Protein AF-0000000080636619 (afdb_homodimer)

Sequence (520 aa):
MSFLSVAREAALIGREVHLRYLTGGFHISTKSGIRDRVTTADIEAEKAIVTFIREAFPTHNILAEEHSYEPTSSPYTWIIDPLDGTNNFSRGFPFFACSVALKEGDEVIVGAVCDSVRGEIFTAERGEGAFLNEEPIHVSEVSDLATSLLVTGFYQTQTEEVVRNLEVLRRLFRRGILGIRRTGAAALDLCYVACGRVDGFWEPILNPWDFAAGALIVQEAGGMCTTYEAEPLPFETSPILATNGRLHPVLSEVIREALSMSFLSVAREAALIGREVHLRYLTGGFHISTKSGIRDRVTTADIEAEKAIVTFIREAFPTHNILAEEHSYEPTSSPYTWIIDPLDGTNNFSRGFPFFACSVALKEGDEVIVGAVCDSVRGEIFTAERGEGAFLNEEPIHVSEVSDLATSLLVTGFYQTQTEEVVRNLEVLRRLFRRGILGIRRTGAAALDLCYVACGRVDGFWEPILNPWDFAAGALIVQEAGGMCTTYEAEPLPFETSPILATNGRLHPVLSEVIREALS

Radius of gyration: 22.75 Å; Cα contacts (8 Å, |Δi|>4): 1292; chains: 2; bounding box: 55×70×57 Å

InterPro domains:
  IPR000760 Inositol monophosphatase-like [PF00459] (3-257)
  IPR000760 Inositol monophosphatase-like [PR00377] (36-56)
  IPR000760 Inositol monophosphatase-like [PR00377] (58-74)
  IPR000760 Inositol monophosphatase-like [PR00377] (78-94)
  IPR000760 Inositol monophosphatase-like [PR00377] (127-150)
  IPR000760 Inositol monophosphatase-like [PR00377] (175-196)
  IPR000760 Inositol monophosphatase-like [PR00377] (206-230)
  IPR020550 Inositol monophosphatase, conserved site [PS00630] (209-223)
  IPR020583 Inositol monophosphatase, metal-binding site [PS00629] (78-91)
  IPR033942 Inositol monophosphatase [cd01639] (3-244)

Structure (mmCIF, N/CA/C/O backbone):
data_AF-0000000080636619-model_v1
#
loop_
_entity.id
_entity.type
_entity.pdbx_description
1 polymer Inositol-1-monophosphatase
#
loop_
_atom_site.group_PDB
_atom_site.id
_atom_site.type_symbol
_atom_site.label_atom_id
_atom_site.label_alt_id
_atom_site.label_comp_id
_atom_site.label_asym_id
_atom_site.label_entity_id
_atom_site.label_seq_id
_atom_site.pdbx_PDB_ins_code
_atom_site.Cartn_x
_atom_site.Cartn_y
_atom_site.Cartn_z
_atom_site.occupancy
_atom_site.B_iso_or_equiv
_atom_site.auth_seq_id
_atom_site.auth_comp_id
_atom_site.auth_asym_id
_atom_site.auth_atom_id
_atom_site.pdbx_PDB_model_num
ATOM 1 N N . MET A 1 1 ? 6.301 18.312 29.656 1 82.88 1 MET A N 1
ATOM 2 C CA . MET A 1 1 ? 6.52 17.5 28.469 1 82.88 1 MET A CA 1
ATOM 3 C C . MET A 1 1 ? 6.895 18.375 27.266 1 82.88 1 MET A C 1
ATOM 5 O O . MET A 1 1 ? 6.426 19.516 27.156 1 82.88 1 MET A O 1
ATOM 9 N N . SER A 1 2 ? 7.883 17.953 26.516 1 95.81 2 SER A N 1
ATOM 10 C CA . SER A 1 2 ? 8.242 18.719 25.328 1 95.81 2 SER A CA 1
ATOM 11 C C . SER A 1 2 ? 7.137 18.672 24.281 1 95.81 2 SER A C 1
ATOM 13 O O . SER A 1 2 ? 6.281 17.781 24.312 1 95.81 2 SER A O 1
ATOM 15 N N . PHE A 1 3 ? 7.09 19.688 23.422 1 98.38 3 PHE A N 1
ATOM 16 C CA . PHE A 1 3 ? 6.121 19.703 22.344 1 98.38 3 PHE A CA 1
ATOM 17 C C . PHE A 1 3 ? 6.184 18.422 21.531 1 98.38 3 PHE A C 1
ATOM 19 O O . PHE A 1 3 ? 5.148 17.828 21.203 1 98.38 3 PHE A O 1
ATOM 26 N N . LEU A 1 4 ? 7.391 17.938 21.297 1 98.56 4 LEU A N 1
ATOM 27 C CA . LEU A 1 4 ? 7.578 16.734 20.5 1 98.56 4 LEU A CA 1
ATOM 28 C C . LEU A 1 4 ? 7.043 15.508 21.234 1 98.56 4 LEU A C 1
ATOM 30 O O . LEU A 1 4 ? 6.406 14.648 20.625 1 98.56 4 LEU A O 1
ATOM 34 N N . SER A 1 5 ? 7.324 15.438 22.516 1 98.38 5 SER A N 1
ATOM 35 C CA . SER A 1 5 ? 6.836 14.305 23.312 1 98.38 5 SER A CA 1
ATOM 36 C C . SER A 1 5 ? 5.312 14.242 23.297 1 98.38 5 SER A C 1
ATOM 38 O O . SER A 1 5 ? 4.734 13.156 23.234 1 98.38 5 SER A O 1
ATOM 40 N N . VAL A 1 6 ? 4.703 15.398 23.359 1 98.75 6 VAL A N 1
ATOM 41 C CA . VAL A 1 6 ? 3.244 15.445 23.359 1 98.75 6 VAL A CA 1
ATOM 42 C C . VAL A 1 6 ? 2.709 15.047 21.984 1 98.75 6 VAL A C 1
ATOM 44 O O . VAL A 1 6 ? 1.742 14.281 21.891 1 98.75 6 VAL A O 1
ATOM 47 N N . ALA A 1 7 ? 3.307 15.539 20.906 1 98.88 7 ALA A N 1
ATOM 48 C CA . ALA A 1 7 ? 2.893 15.164 19.547 1 98.88 7 ALA A CA 1
ATOM 49 C C . ALA A 1 7 ? 3.012 13.656 19.344 1 98.88 7 ALA A C 1
ATOM 51 O O . ALA A 1 7 ? 2.096 13.023 18.812 1 98.88 7 ALA A O 1
ATOM 52 N N . ARG A 1 8 ? 4.125 13.141 19.75 1 98.75 8 ARG A N 1
ATOM 53 C CA . ARG A 1 8 ? 4.387 11.711 19.625 1 98.75 8 ARG A CA 1
ATOM 54 C C . ARG A 1 8 ? 3.342 10.891 20.375 1 98.75 8 ARG A C 1
ATOM 56 O O . ARG A 1 8 ? 2.766 9.953 19.812 1 98.75 8 ARG A O 1
ATOM 63 N N . GLU A 1 9 ? 3.152 11.227 21.609 1 98.75 9 GLU A N 1
ATOM 64 C CA . GLU A 1 9 ? 2.191 10.492 22.422 1 98.75 9 GLU A CA 1
ATOM 65 C C . GLU A 1 9 ? 0.777 10.633 21.875 1 98.75 9 GLU A C 1
ATOM 67 O O . GLU A 1 9 ? 0.001 9.672 21.891 1 98.75 9 GLU A O 1
ATOM 72 N N . ALA A 1 10 ? 0.434 11.797 21.422 1 98.88 10 ALA A N 1
ATOM 73 C CA . ALA A 1 10 ? -0.879 12.016 20.812 1 98.88 10 ALA A CA 1
ATOM 74 C C . ALA A 1 10 ? -1.099 11.102 19.625 1 98.88 10 ALA A C 1
ATOM 76 O O . ALA A 1 10 ? -2.17 10.508 19.469 1 98.88 10 ALA A O 1
ATOM 77 N N . ALA A 1 11 ? -0.098 10.992 18.734 1 98.88 11 ALA A N 1
ATOM 78 C CA . ALA A 1 11 ? -0.195 10.109 17.578 1 98.88 11 ALA A CA 1
ATOM 79 C C . ALA A 1 11 ? -0.368 8.656 18.016 1 98.88 11 ALA A C 1
ATOM 81 O O . ALA A 1 11 ? -1.14 7.91 17.406 1 98.88 11 ALA A O 1
ATOM 82 N N . LEU A 1 12 ? 0.318 8.289 19.047 1 98.81 12 LEU A N 1
ATOM 83 C CA . LEU A 1 12 ? 0.226 6.93 19.562 1 98.81 12 LEU A CA 1
ATOM 84 C C . LEU A 1 12 ? -1.154 6.668 20.156 1 98.81 12 LEU A C 1
ATOM 86 O O . LEU A 1 12 ? -1.673 5.551 20.062 1 98.81 12 LEU A O 1
ATOM 90 N N . ILE A 1 13 ? -1.734 7.656 20.812 1 98.69 13 ILE A N 1
ATOM 91 C CA . ILE A 1 13 ? -3.09 7.551 21.344 1 98.69 13 ILE A CA 1
ATOM 92 C C . ILE A 1 13 ? -4.066 7.281 20.203 1 98.69 13 ILE A C 1
ATOM 94 O O . ILE A 1 13 ? -4.949 6.43 20.312 1 98.69 13 ILE A O 1
ATOM 98 N N . GLY A 1 14 ? -3.912 8.008 19.062 1 98.44 14 GLY A N 1
ATOM 99 C CA . GLY A 1 14 ? -4.719 7.723 17.875 1 98.44 14 GLY A CA 1
ATOM 100 C C . GLY A 1 14 ? -4.598 6.285 17.406 1 98.44 14 GLY A C 1
ATOM 101 O O . GLY A 1 14 ? -5.605 5.629 17.141 1 98.44 14 GLY A O 1
ATOM 102 N N . ARG A 1 15 ? -3.365 5.809 17.375 1 98.19 15 ARG A N 1
ATOM 103 C CA . ARG A 1 15 ? -3.107 4.426 16.969 1 98.19 15 ARG A CA 1
ATOM 104 C C . ARG A 1 15 ? -3.84 3.449 17.891 1 98.19 15 ARG A C 1
ATOM 106 O O . ARG A 1 15 ? -4.406 2.459 17.422 1 98.19 15 ARG A O 1
ATOM 113 N N . GLU A 1 16 ? -3.805 3.674 19.156 1 97.56 16 GLU A N 1
ATOM 114 C CA . GLU A 1 16 ? -4.457 2.779 20.109 1 97.56 16 GLU A CA 1
ATOM 115 C C . GLU A 1 16 ? -5.953 2.676 19.828 1 97.56 16 GLU A C 1
ATOM 117 O O . GLU A 1 16 ? -6.535 1.591 19.922 1 97.56 16 GLU A O 1
ATOM 122 N N . VAL A 1 17 ? -6.562 3.797 19.531 1 96.81 17 VAL A N 1
ATOM 123 C CA . VAL A 1 17 ? -7.98 3.787 19.203 1 96.81 17 VAL A CA 1
ATOM 124 C C . VAL A 1 17 ? -8.211 2.959 17.938 1 96.81 17 VAL A C 1
ATOM 126 O O . VAL A 1 17 ? -9.133 2.145 17.875 1 96.81 17 VAL A O 1
ATOM 129 N N . HIS A 1 18 ? -7.348 3.168 16.875 1 96.19 18 HIS A N 1
ATOM 130 C CA . HIS A 1 18 ? -7.473 2.4 15.648 1 96.19 18 HIS A CA 1
ATOM 131 C C . HIS A 1 18 ? -7.426 0.901 15.922 1 96.19 18 HIS A C 1
ATOM 133 O O . HIS A 1 18 ? -8.273 0.15 15.438 1 96.19 18 HIS A O 1
ATOM 139 N N . LEU A 1 19 ? -6.441 0.465 16.703 1 94.44 19 LEU A N 1
ATOM 140 C CA . LEU A 1 19 ? -6.203 -0.952 16.953 1 94.44 19 LEU A CA 1
ATOM 141 C C . LEU A 1 19 ? -7.371 -1.571 17.719 1 94.44 19 LEU A C 1
ATOM 143 O O . LEU A 1 19 ? -7.703 -2.74 17.5 1 94.44 19 LEU A O 1
ATOM 147 N N . ARG A 1 20 ? -7.977 -0.832 18.625 1 92.31 20 ARG A N 1
ATOM 148 C CA . ARG A 1 20 ? -9.141 -1.315 19.359 1 92.31 20 ARG A CA 1
ATOM 149 C C . ARG A 1 20 ? -10.289 -1.649 18.406 1 92.31 20 ARG A C 1
ATOM 151 O O . ARG A 1 20 ? -11 -2.633 18.609 1 92.31 20 ARG A O 1
ATOM 158 N N . TYR A 1 21 ? -10.383 -0.86 17.438 1 88.94 21 TYR A N 1
ATOM 159 C CA . TYR A 1 21 ? -11.469 -1.073 16.484 1 88.94 21 TYR A CA 1
ATOM 160 C C . TYR A 1 21 ? -11.141 -2.211 15.523 1 88.94 21 TYR A C 1
ATOM 162 O O . TYR A 1 21 ? -12.047 -2.893 15.031 1 88.94 21 TYR A O 1
ATOM 170 N N . LEU A 1 22 ? -9.898 -2.459 15.188 1 83.69 22 LEU A N 1
ATOM 171 C CA . LEU A 1 22 ? -9.508 -3.539 14.289 1 83.69 22 LEU A CA 1
ATOM 172 C C . LEU A 1 22 ? -9.648 -4.895 14.977 1 83.69 22 LEU A C 1
ATOM 174 O O . LEU A 1 22 ? -10.055 -5.875 14.344 1 83.69 22 LEU A O 1
ATOM 178 N N . THR A 1 23 ? -9.117 -5.086 16.234 1 70.38 23 THR A N 1
ATOM 179 C CA . THR A 1 23 ? -9.18 -6.344 16.969 1 70.38 23 THR A CA 1
ATOM 180 C C . THR A 1 23 ? -10.617 -6.664 17.375 1 70.38 23 THR A C 1
ATOM 182 O O . THR A 1 23 ? -11.008 -7.832 17.438 1 70.38 23 THR A O 1
ATOM 185 N N . GLY A 1 24 ? -11.25 -5.723 18.156 1 56.97 24 GLY A N 1
ATOM 186 C CA . GLY A 1 24 ? -12.602 -5.98 18.625 1 56.97 24 GLY A CA 1
ATOM 187 C C . GLY A 1 24 ? -13.539 -6.43 17.516 1 56.97 24 GLY A C 1
ATOM 188 O O . GLY A 1 24 ? -14.664 -6.875 17.797 1 56.97 24 GLY A O 1
ATOM 189 N N . GLY A 1 25 ? -13.078 -7.141 16.453 1 47.31 25 GLY A N 1
ATOM 190 C CA . GLY A 1 25 ? -13.852 -7.676 15.336 1 47.31 25 GLY A CA 1
ATOM 191 C C . GLY A 1 25 ? -14.57 -6.602 14.539 1 47.31 25 GLY A C 1
ATOM 192 O O . GLY A 1 25 ? -15.234 -5.734 15.117 1 47.31 25 GLY A O 1
ATOM 193 N N . PHE A 1 26 ? -14.047 -6.156 13.43 1 41.91 26 PHE A N 1
ATOM 194 C CA . PHE A 1 26 ? -14.945 -5.465 12.508 1 41.91 26 PHE A CA 1
ATOM 195 C C . PHE A 1 26 ? -16.344 -6.074 12.555 1 41.91 26 PHE A C 1
ATOM 197 O O . PHE A 1 26 ? -16.594 -7.098 11.922 1 41.91 26 PHE A O 1
ATOM 204 N N . HIS A 1 27 ? -16.812 -6.574 13.516 1 34.47 27 HIS A N 1
ATOM 205 C CA . HIS A 1 27 ? -18.203 -6.969 13.336 1 34.47 27 HIS A CA 1
ATOM 206 C C . HIS A 1 27 ? -18.906 -6.051 12.352 1 34.47 27 HIS A C 1
ATOM 208 O O . HIS A 1 27 ? -19.172 -4.887 12.656 1 34.47 27 HIS A O 1
ATOM 214 N N . ILE A 1 28 ? -18.531 -6.223 11.109 1 36 28 ILE A N 1
ATOM 215 C CA . ILE A 1 28 ? -19.359 -5.789 9.984 1 36 28 ILE A CA 1
ATOM 216 C C . ILE A 1 28 ? -20.828 -6.02 10.312 1 36 28 ILE A C 1
ATOM 218 O O . ILE A 1 28 ? -21.312 -7.145 10.234 1 36 28 ILE A O 1
ATOM 222 N N . SER A 1 29 ? -21.375 -5.766 11.203 1 32.31 29 SER A N 1
ATOM 223 C CA . SER A 1 29 ? -22.828 -5.82 11.172 1 32.31 29 SER A CA 1
ATOM 224 C C . SER A 1 29 ? -23.375 -5.184 9.898 1 32.31 29 SER A C 1
ATOM 226 O O . SER A 1 29 ? -22.641 -4.496 9.18 1 32.31 29 SER A O 1
ATOM 228 N N . THR A 1 30 ? -24.75 -4.75 9.812 1 32.28 30 THR A N 1
ATOM 229 C CA . THR A 1 30 ? -25.594 -4.414 8.672 1 32.28 30 THR A CA 1
ATOM 230 C C . THR A 1 30 ? -24.969 -3.301 7.84 1 32.28 30 THR A C 1
ATOM 232 O O . THR A 1 30 ? -24.125 -2.541 8.344 1 32.28 30 THR A O 1
ATOM 235 N N . LYS A 1 31 ? -25.375 -3.135 6.445 1 36.06 31 LYS A N 1
ATOM 236 C CA . LYS A 1 31 ? -25.297 -2.193 5.332 1 36.06 31 LYS A CA 1
ATOM 237 C C . LYS A 1 31 ? -24.891 -0.802 5.816 1 36.06 31 LYS A C 1
ATOM 239 O O . LYS A 1 31 ? -24.125 -0.106 5.152 1 36.06 31 LYS A O 1
ATOM 244 N N . SER A 1 32 ? -25.453 -0.274 6.832 1 42.53 32 SER A N 1
ATOM 245 C CA . SER A 1 32 ? -25.344 1.08 7.371 1 42.53 32 SER A CA 1
ATOM 246 C C . SER A 1 32 ? -24.031 1.292 8.094 1 42.53 32 SER A C 1
ATOM 248 O O . SER A 1 32 ? -23.609 2.432 8.32 1 42.53 32 SER A O 1
ATOM 250 N N . GLY A 1 33 ? -23.016 0.112 8.602 1 46.28 33 GLY A N 1
ATOM 251 C CA . GLY A 1 33 ? -22.172 -0.052 9.781 1 46.28 33 GLY A CA 1
ATOM 252 C C . GLY A 1 33 ? -20.719 0.266 9.516 1 46.28 33 GLY A C 1
ATOM 253 O O . GLY A 1 33 ? -20 0.681 10.43 1 46.28 33 GLY A O 1
ATOM 254 N N . ILE A 1 34 ? -20.062 -0.111 8.625 1 50.38 34 ILE A N 1
ATOM 255 C CA . ILE A 1 34 ? -18.656 0.164 8.422 1 50.38 34 ILE A CA 1
ATOM 256 C C . ILE A 1 34 ? -18.422 1.672 8.375 1 50.38 34 ILE A C 1
ATOM 258 O O . ILE A 1 34 ? -17.5 2.189 9.016 1 50.38 34 ILE A O 1
ATOM 262 N N . ARG A 1 35 ? -19.156 2.34 7.547 1 55.88 35 ARG A N 1
ATOM 263 C CA . ARG A 1 35 ? -19.047 3.793 7.48 1 55.88 35 ARG A CA 1
ATOM 264 C C . ARG A 1 35 ? -19.234 4.418 8.859 1 55.88 35 ARG A C 1
ATOM 266 O O . ARG A 1 35 ? -18.516 5.359 9.219 1 55.88 35 ARG A O 1
ATOM 273 N N . ASP A 1 36 ? -20.172 3.736 9.453 1 59.09 36 ASP A N 1
ATOM 274 C CA . ASP A 1 36 ? -20.438 4.242 10.797 1 59.09 36 ASP A CA 1
ATOM 275 C C . ASP A 1 36 ? -19.25 3.98 11.727 1 59.09 36 ASP A C 1
ATOM 277 O O . ASP A 1 36 ? -18.891 4.836 12.539 1 59.09 36 ASP A O 1
ATOM 281 N N . ARG A 1 37 ? -18.688 2.896 11.531 1 55.53 37 ARG A N 1
ATOM 282 C CA . ARG A 1 37 ? -17.562 2.52 12.367 1 55.53 37 ARG A CA 1
ATOM 283 C C . ARG A 1 37 ? -16.359 3.418 12.086 1 55.53 37 ARG A C 1
ATOM 285 O O . ARG A 1 37 ? -15.648 3.824 13.016 1 55.53 37 ARG A O 1
ATOM 292 N N . VAL A 1 38 ? -16.172 3.65 10.836 1 68.94 38 VAL A N 1
ATOM 293 C CA . VAL A 1 38 ? -15.055 4.512 10.445 1 68.94 38 VAL A CA 1
ATOM 294 C C . VAL A 1 38 ? -15.289 5.926 10.961 1 68.94 38 VAL A C 1
ATOM 296 O O . VAL A 1 38 ? -14.383 6.555 11.508 1 68.94 38 VAL A O 1
ATOM 299 N N . THR A 1 39 ? -16.484 6.148 10.898 1 71.38 39 THR A N 1
ATOM 300 C CA . THR A 1 39 ? -16.828 7.457 11.438 1 71.38 39 THR A CA 1
ATOM 301 C C . THR A 1 39 ? -16.609 7.504 12.945 1 71.38 39 THR A C 1
ATOM 303 O O . THR A 1 39 ? -16.047 8.461 13.469 1 71.38 39 THR A O 1
ATOM 306 N N . THR A 1 40 ? -16.844 6.41 13.57 1 85.69 40 THR A N 1
ATOM 307 C CA . THR A 1 40 ? -16.719 6.379 15.023 1 85.69 40 THR A CA 1
ATOM 308 C C . THR A 1 40 ? -15.242 6.363 15.43 1 85.69 40 THR A C 1
ATOM 310 O O . THR A 1 40 ? -14.844 7.051 16.375 1 85.69 40 THR A O 1
ATOM 313 N N . ALA A 1 41 ? -14.445 5.609 14.711 1 91.94 41 ALA A N 1
ATOM 314 C CA . ALA A 1 41 ? -13.023 5.547 15.031 1 91.94 41 ALA A CA 1
ATOM 315 C C . ALA A 1 41 ? -12.359 6.914 14.859 1 91.94 41 ALA A C 1
ATOM 317 O O . ALA A 1 41 ? -11.555 7.332 15.703 1 91.94 41 ALA A O 1
ATOM 318 N N . ASP A 1 42 ? -12.75 7.609 13.805 1 94.19 42 ASP A N 1
ATOM 319 C CA . ASP A 1 42 ? -12.234 8.953 13.547 1 94.19 42 ASP A CA 1
ATOM 320 C C . ASP A 1 42 ? -12.57 9.898 14.695 1 94.19 42 ASP A C 1
ATOM 322 O O . ASP A 1 42 ? -11.695 10.609 15.188 1 94.19 42 ASP A O 1
ATOM 326 N N . ILE A 1 43 ? -13.734 9.852 15.062 1 95.25 43 ILE A N 1
ATOM 327 C CA . ILE A 1 43 ? -14.25 10.773 16.062 1 95.25 43 ILE A CA 1
ATOM 328 C C . ILE A 1 43 ? -13.648 10.438 17.422 1 95.25 43 ILE A C 1
ATOM 330 O O . ILE A 1 43 ? -13.203 11.336 18.156 1 95.25 43 ILE A O 1
ATOM 334 N N . GLU A 1 44 ? -13.625 9.18 17.797 1 96.31 44 GLU A N 1
ATOM 335 C CA . GLU A 1 44 ? -13.078 8.758 19.078 1 96.31 44 GLU A CA 1
ATOM 336 C C . GLU A 1 44 ? -11.586 9.062 19.172 1 96.31 44 GLU A C 1
ATOM 338 O O . GLU A 1 44 ? -11.086 9.461 20.219 1 96.31 44 GLU A O 1
ATOM 343 N N . ALA A 1 45 ? -10.891 8.797 18.094 1 98 45 ALA A N 1
ATOM 344 C CA . ALA A 1 45 ? -9.469 9.102 18.078 1 98 45 ALA A CA 1
ATOM 345 C C . ALA A 1 45 ? -9.227 10.594 18.281 1 98 45 ALA A C 1
ATOM 347 O O . ALA A 1 45 ? -8.375 10.992 19.078 1 98 45 ALA A O 1
ATOM 348 N N . GLU A 1 46 ? -9.969 11.43 17.578 1 98.25 46 GLU A N 1
ATOM 349 C CA . GLU A 1 46 ? -9.82 12.867 17.719 1 98.25 46 GLU A CA 1
ATOM 350 C C . GLU A 1 46 ? -10.086 13.312 19.156 1 98.25 46 GLU A C 1
ATOM 352 O O . GLU A 1 46 ? -9.32 14.086 19.719 1 98.25 46 GLU A O 1
ATOM 357 N N . LYS A 1 47 ? -11.117 12.797 19.734 1 98 47 LYS A N 1
ATOM 358 C CA . LYS A 1 47 ? -11.484 13.148 21.094 1 98 47 LYS A CA 1
ATOM 359 C C . LYS A 1 47 ? -10.375 12.781 22.078 1 98 47 LYS A C 1
ATOM 361 O O . LYS A 1 47 ? -10.016 13.578 22.953 1 98 47 LYS A O 1
ATOM 366 N N . ALA A 1 48 ? -9.883 11.594 21.953 1 98.56 48 ALA A N 1
ATOM 367 C CA . ALA A 1 48 ? -8.828 11.125 22.844 1 98.56 48 ALA A CA 1
ATOM 368 C C . ALA A 1 48 ? -7.574 11.984 22.703 1 98.56 48 ALA A C 1
ATOM 370 O O . ALA A 1 48 ? -6.957 12.359 23.703 1 98.56 48 ALA A O 1
ATOM 371 N N . ILE A 1 49 ? -7.227 12.297 21.484 1 98.81 49 ILE A N 1
ATOM 372 C CA . ILE A 1 49 ? -6.027 13.078 21.203 1 98.81 49 ILE A CA 1
ATOM 373 C C . ILE A 1 49 ? -6.18 14.492 21.75 1 98.81 49 ILE A C 1
ATOM 375 O O . ILE A 1 49 ? -5.289 14.992 22.438 1 98.81 49 ILE A O 1
ATOM 379 N N . VAL A 1 50 ? -7.316 15.117 21.484 1 98.69 50 VAL A N 1
ATOM 380 C CA . VAL A 1 50 ? -7.57 16.5 21.906 1 98.69 50 VAL A CA 1
ATOM 381 C C . VAL A 1 50 ? -7.582 16.578 23.422 1 98.69 50 VAL A C 1
ATOM 383 O O . VAL A 1 50 ? -7.023 17.5 24 1 98.69 50 VAL A O 1
ATOM 386 N N . THR A 1 51 ? -8.242 15.609 24.078 1 98.62 51 THR A N 1
ATOM 387 C CA . THR A 1 51 ? -8.258 15.562 25.531 1 98.62 51 THR A CA 1
ATOM 388 C C . THR A 1 51 ? -6.836 15.531 26.094 1 98.62 51 THR A C 1
ATOM 390 O O . THR A 1 51 ? -6.504 16.297 27 1 98.62 51 THR A O 1
ATOM 393 N N . PHE A 1 52 ? -6.043 14.703 25.531 1 98.75 52 PHE A N 1
ATOM 394 C CA . PHE A 1 52 ? -4.664 14.547 25.969 1 98.75 52 PHE A CA 1
ATOM 395 C C . PHE A 1 52 ? -3.885 15.844 25.766 1 98.75 52 PHE A C 1
ATOM 397 O O . PHE A 1 52 ? -3.182 16.297 26.688 1 98.75 52 PHE A O 1
ATOM 404 N N . ILE A 1 53 ? -3.99 16.469 24.578 1 98.69 53 ILE A N 1
ATOM 405 C CA . ILE A 1 53 ? -3.254 17.688 24.25 1 98.69 53 ILE A CA 1
ATOM 406 C C . ILE A 1 53 ? -3.691 18.812 25.188 1 98.69 53 ILE A C 1
ATOM 408 O O . ILE A 1 53 ? -2.855 19.578 25.703 1 98.69 53 ILE A O 1
ATOM 412 N N . ARG A 1 54 ? -4.984 18.906 25.484 1 97.5 54 ARG A N 1
ATOM 413 C CA . ARG A 1 54 ? -5.531 19.984 26.312 1 97.5 54 ARG A CA 1
ATOM 414 C C . ARG A 1 54 ? -5.086 19.844 27.766 1 97.5 54 ARG A C 1
ATOM 416 O O . ARG A 1 54 ? -4.961 20.828 28.469 1 97.5 54 ARG A O 1
ATOM 423 N N . GLU A 1 55 ? -4.859 18.656 28.188 1 98 55 GLU A N 1
ATOM 424 C CA . GLU A 1 55 ? -4.312 18.453 29.531 1 98 55 GLU A CA 1
ATOM 425 C C . GLU A 1 55 ? -2.91 19.031 29.641 1 98 55 GLU A C 1
ATOM 427 O O . GLU A 1 55 ? -2.553 19.594 30.688 1 98 55 GLU A O 1
ATOM 432 N N . ALA A 1 56 ? -2.125 18.922 28.609 1 97.81 56 ALA A N 1
ATOM 433 C CA . ALA A 1 56 ? -0.75 19.422 28.609 1 97.81 56 ALA A CA 1
ATOM 434 C C . ALA A 1 56 ? -0.695 20.906 28.266 1 97.81 56 ALA A C 1
ATOM 436 O O . ALA A 1 56 ? 0.115 21.641 28.828 1 97.81 56 ALA A O 1
ATOM 437 N N . PHE A 1 57 ? -1.589 21.312 27.328 1 98.12 57 PHE A N 1
ATOM 438 C CA . PHE A 1 57 ? -1.61 22.688 26.844 1 98.12 57 PHE A CA 1
ATOM 439 C C . PHE A 1 57 ? -3.043 23.203 26.719 1 98.12 57 PHE A C 1
ATOM 441 O O . PHE A 1 57 ? -3.551 23.375 25.609 1 98.12 57 PHE A O 1
ATOM 448 N N . PRO A 1 58 ? -3.637 23.625 27.781 1 97.12 58 PRO A N 1
ATOM 449 C CA . PRO A 1 58 ? -5.062 23.953 27.812 1 97.12 58 PRO A CA 1
ATOM 450 C C . PRO A 1 58 ? -5.398 25.188 26.969 1 97.12 58 PRO A C 1
ATOM 452 O O . PRO A 1 58 ? -6.543 25.344 26.531 1 97.12 58 PRO A O 1
ATOM 455 N N . THR A 1 59 ? -4.41 26 26.672 1 97.25 59 THR A N 1
ATOM 456 C CA . THR A 1 59 ? -4.727 27.266 26.016 1 97.25 59 THR A CA 1
ATOM 457 C C . THR A 1 59 ? -4.438 27.188 24.516 1 97.25 59 THR A C 1
ATOM 459 O O . THR A 1 59 ? -4.762 28.109 23.766 1 97.25 59 THR A O 1
ATOM 462 N N . HIS A 1 60 ? -3.795 26.141 24.047 1 98.19 60 HIS A N 1
ATOM 463 C CA . HIS A 1 60 ? -3.416 26.047 22.641 1 98.19 60 HIS A CA 1
ATOM 464 C C . HIS A 1 60 ? -4.645 25.891 21.75 1 98.19 60 HIS A C 1
ATOM 466 O O . HIS A 1 60 ? -5.66 25.328 22.188 1 98.19 60 HIS A O 1
ATOM 472 N N . ASN A 1 61 ? -4.559 26.375 20.531 1 98.25 61 ASN A N 1
ATOM 473 C CA . ASN A 1 61 ? -5.59 26.141 19.531 1 98.25 61 ASN A CA 1
ATOM 474 C C . ASN A 1 61 ? -5.555 24.703 19.016 1 98.25 61 ASN A C 1
ATOM 476 O O . ASN A 1 61 ? -4.516 24.047 19.078 1 98.25 61 ASN A O 1
ATOM 480 N N . ILE A 1 62 ? -6.746 24.234 18.531 1 98.38 62 ILE A N 1
ATOM 481 C CA . ILE A 1 62 ? -6.879 22.922 17.906 1 98.38 62 ILE A CA 1
ATOM 482 C C . ILE A 1 62 ? -7.496 23.078 16.516 1 98.38 62 ILE A C 1
ATOM 484 O O . ILE A 1 62 ? -8.555 23.688 16.359 1 98.38 62 ILE A O 1
ATOM 488 N N . LEU A 1 63 ? -6.816 22.625 15.516 1 97.81 63 LEU A N 1
ATOM 489 C CA . LEU A 1 63 ? -7.34 22.422 14.164 1 97.81 63 LEU A CA 1
ATOM 490 C C . LEU A 1 63 ? -7.395 20.938 13.812 1 97.81 63 LEU A C 1
ATOM 492 O O . LEU A 1 63 ? -6.359 20.312 13.586 1 97.81 63 LEU A O 1
ATOM 496 N N . ALA A 1 64 ? -8.594 20.406 13.789 1 97 64 ALA A N 1
ATOM 497 C CA . ALA A 1 64 ? -8.742 18.969 13.57 1 97 64 ALA A CA 1
ATOM 498 C C . ALA A 1 64 ? -9.734 18.688 12.445 1 97 64 ALA A C 1
ATOM 500 O O . ALA A 1 64 ? -10.547 19.531 12.094 1 97 64 ALA A O 1
ATOM 501 N N . GLU A 1 65 ? -9.672 17.516 11.883 1 93.06 65 GLU A N 1
ATOM 502 C CA . GLU A 1 65 ? -10.438 17.141 10.703 1 93.06 65 GLU A CA 1
ATOM 503 C C . GLU A 1 65 ? -11.922 17 11.031 1 93.06 65 GLU A C 1
ATOM 505 O O . GLU A 1 65 ? -12.773 17.484 10.281 1 93.06 65 GLU A O 1
ATOM 510 N N . GLU A 1 66 ? -12.227 16.406 12.164 1 92.19 66 GLU A N 1
ATOM 511 C CA . GLU A 1 66 ? -13.586 15.922 12.391 1 92.19 66 GLU A CA 1
ATOM 512 C C . GLU A 1 66 ? -14.453 17 13.039 1 92.19 66 GLU A C 1
ATOM 514 O O . GLU A 1 66 ? -15.664 17.047 12.82 1 92.19 66 GLU A O 1
ATOM 519 N N . HIS A 1 67 ? -13.828 17.812 13.945 1 92.94 67 HIS A N 1
ATOM 520 C CA . HIS A 1 67 ? -14.578 18.859 14.648 1 92.94 67 HIS A CA 1
ATOM 521 C C . HIS A 1 67 ? -13.883 20.203 14.547 1 92.94 67 HIS A C 1
ATOM 523 O O . HIS A 1 67 ? -12.688 20.281 14.25 1 92.94 67 HIS A O 1
ATOM 529 N N . SER A 1 68 ? -14.711 21.234 14.789 1 95.19 68 SER A N 1
ATOM 530 C CA . SER A 1 68 ? -14.18 22.578 14.961 1 95.19 68 SER A CA 1
ATOM 531 C C . SER A 1 68 ? -14.062 22.953 16.438 1 95.19 68 SER A C 1
ATOM 533 O O . SER A 1 68 ? -14.914 22.578 17.234 1 95.19 68 SER A O 1
ATOM 535 N N . TYR A 1 69 ? -13.039 23.656 16.703 1 96.31 69 TYR A N 1
ATOM 536 C CA . TYR A 1 69 ? -12.797 24.094 18.078 1 96.31 69 TYR A CA 1
ATOM 537 C C . TYR A 1 69 ? -12.711 25.625 18.156 1 96.31 69 TYR A C 1
ATOM 539 O O . TYR A 1 69 ? -12.211 26.266 17.234 1 96.31 69 TYR A O 1
ATOM 547 N N . GLU A 1 70 ? -13.141 26.188 19.25 1 95.44 70 GLU A N 1
ATOM 548 C CA . GLU A 1 70 ? -13.102 27.641 19.438 1 95.44 70 GLU A CA 1
ATOM 549 C C . GLU A 1 70 ? -11.672 28.156 19.469 1 95.44 70 GLU A C 1
ATOM 551 O O . GLU A 1 70 ? -10.82 27.609 20.172 1 95.44 70 GLU A O 1
ATOM 556 N N . PRO A 1 71 ? -11.508 29.188 18.703 1 95.25 71 PRO A N 1
ATOM 557 C CA . PRO A 1 71 ? -10.164 29.766 18.703 1 95.25 71 PRO A CA 1
ATOM 558 C C . PRO A 1 71 ? -9.781 30.359 20.047 1 95.25 71 PRO A C 1
ATOM 560 O O . PRO A 1 71 ? -10.648 30.828 20.797 1 95.25 71 PRO A O 1
ATOM 563 N N . THR A 1 72 ? -8.484 30.297 20.312 1 95.88 72 THR A N 1
ATOM 564 C CA . THR A 1 72 ? -7.914 30.953 21.484 1 95.88 72 THR A CA 1
ATOM 565 C C . THR A 1 72 ? -6.934 32.031 21.078 1 95.88 72 THR A C 1
ATOM 567 O O . THR A 1 72 ? -6.734 32.281 19.875 1 95.88 72 THR A O 1
ATOM 570 N N . SER A 1 73 ? -6.309 32.719 22.016 1 95.5 73 SER A N 1
ATOM 571 C CA . SER A 1 73 ? -5.348 33.781 21.719 1 95.5 73 SER A CA 1
ATOM 572 C C . SER A 1 73 ? -3.928 33.25 21.641 1 95.5 73 SER A C 1
ATOM 574 O O . SER A 1 73 ? -2.979 34 21.422 1 95.5 73 SER A O 1
ATOM 576 N N . SER A 1 74 ? -3.799 31.953 21.797 1 97.25 74 SER A N 1
ATOM 577 C CA . SER A 1 74 ? -2.473 31.344 21.781 1 97.25 74 SER A CA 1
ATOM 578 C C . SER A 1 74 ? -1.844 31.422 20.391 1 97.25 74 SER A C 1
ATOM 580 O O . SER A 1 74 ? -2.537 31.266 19.391 1 97.25 74 SER A O 1
ATOM 582 N N . PRO A 1 75 ? -0.547 31.625 20.344 1 97.75 75 PRO A N 1
ATOM 583 C CA . PRO A 1 75 ? 0.137 31.562 19.047 1 97.75 75 PRO A CA 1
ATOM 584 C C . PRO A 1 75 ? 0.367 30.125 18.578 1 97.75 75 PRO A C 1
ATOM 586 O O . PRO A 1 75 ? 0.859 29.906 17.469 1 97.75 75 PRO A O 1
ATOM 589 N N . TYR A 1 76 ? 0.054 29.125 19.422 1 98.38 76 TYR A N 1
ATOM 590 C CA . TYR A 1 76 ? 0.275 27.719 19.125 1 98.38 76 TYR A CA 1
ATOM 591 C C . TYR A 1 76 ? -1.017 27.047 18.672 1 98.38 76 TYR A C 1
ATOM 593 O O . TYR A 1 76 ? -2.078 27.266 19.266 1 98.38 76 TYR A O 1
ATOM 601 N N . THR A 1 77 ? -0.967 26.281 17.578 1 98.5 77 THR A N 1
ATOM 602 C CA . THR A 1 77 ? -2.1 25.516 17.078 1 98.5 77 THR A CA 1
ATOM 603 C C . THR A 1 77 ? -1.699 24.078 16.812 1 98.5 77 THR A C 1
ATOM 605 O O . THR A 1 77 ? -0.793 23.812 16.016 1 98.5 77 THR A O 1
ATOM 608 N N . TRP A 1 78 ? -2.344 23.125 17.469 1 98.81 78 TRP A N 1
ATOM 609 C CA . TRP A 1 78 ? -2.197 21.703 17.156 1 98.81 78 TRP A CA 1
ATOM 610 C C . TRP A 1 78 ? -3.053 21.312 15.961 1 98.81 78 TRP A C 1
ATOM 612 O O . TRP A 1 78 ? -4.234 21.656 15.898 1 98.81 78 TRP A O 1
ATOM 622 N N . ILE A 1 79 ? -2.449 20.672 15 1 98.69 79 ILE A N 1
ATOM 623 C CA . ILE A 1 79 ? -3.102 20.234 13.773 1 98.69 79 ILE A CA 1
ATOM 624 C C . ILE A 1 79 ? -3.213 18.719 13.75 1 98.69 79 ILE A C 1
ATOM 626 O O . ILE A 1 79 ? -2.199 18.016 13.805 1 98.69 79 ILE A O 1
ATOM 630 N N . ILE A 1 80 ? -4.484 18.188 13.594 1 98.81 80 ILE A N 1
ATOM 631 C CA . ILE A 1 80 ? -4.691 16.781 13.906 1 98.81 80 ILE A CA 1
ATOM 632 C C . ILE A 1 80 ? -5.488 16.125 12.781 1 98.81 80 ILE A C 1
ATOM 634 O O . ILE A 1 80 ? -6.578 16.578 12.43 1 98.81 80 ILE A O 1
ATOM 638 N N . ASP A 1 81 ? -4.93 15.125 12.141 1 98.56 81 ASP A N 1
ATOM 639 C CA . ASP A 1 81 ? -5.664 14.102 11.406 1 98.56 81 ASP A CA 1
ATOM 640 C C . ASP A 1 81 ? -5.758 12.812 12.211 1 98.56 81 ASP A C 1
ATOM 642 O O . ASP A 1 81 ? -4.801 12.039 12.266 1 98.56 81 ASP A O 1
ATOM 646 N N . PRO A 1 82 ? -6.863 12.57 12.828 1 98.44 82 PRO A N 1
ATOM 647 C CA . PRO A 1 82 ? -6.957 11.414 13.711 1 98.44 82 PRO A CA 1
ATOM 648 C C . PRO A 1 82 ? -6.848 10.086 12.961 1 98.44 82 PRO A C 1
ATOM 650 O O . PRO A 1 82 ? -6.438 9.078 13.539 1 98.44 82 PRO A O 1
ATOM 653 N N . LEU A 1 83 ? -7.227 10.094 11.711 1 97.31 83 LEU A N 1
ATOM 654 C CA . LEU A 1 83 ? -7.188 8.875 10.906 1 97.31 83 LEU A CA 1
ATOM 655 C C . LEU A 1 83 ? -6.941 9.203 9.438 1 97.31 83 LEU A C 1
ATOM 657 O O . LEU A 1 83 ? -7.891 9.414 8.68 1 97.31 83 LEU A O 1
ATOM 661 N N . ASP A 1 84 ? -5.691 9.195 9.047 1 95.5 84 ASP A N 1
ATOM 662 C CA . ASP A 1 84 ? -5.285 9.297 7.645 1 95.5 84 ASP A CA 1
ATOM 663 C C . ASP A 1 84 ? -5.457 7.961 6.926 1 95.5 84 ASP A C 1
ATOM 665 O O . ASP A 1 84 ? -4.734 7 7.215 1 95.5 84 ASP A O 1
ATOM 669 N N . GLY A 1 85 ? -6.316 7.922 5.953 1 94.81 85 GLY A N 1
ATOM 670 C CA . GLY A 1 85 ? -6.605 6.664 5.281 1 94.81 85 GLY A CA 1
ATOM 671 C C . GLY A 1 85 ? -7.875 6 5.785 1 94.81 85 GLY A C 1
ATOM 672 O O . GLY A 1 85 ? -7.883 4.805 6.078 1 94.81 85 GLY A O 1
ATOM 673 N N . THR A 1 86 ? -8.922 6.777 5.883 1 92.38 86 THR A N 1
ATOM 674 C CA . THR A 1 86 ? -10.203 6.328 6.422 1 92.38 86 THR A CA 1
ATOM 675 C C . THR A 1 86 ? -10.766 5.176 5.594 1 92.38 86 THR A C 1
ATOM 677 O O . THR A 1 86 ? -11.25 4.184 6.145 1 92.38 86 THR A O 1
ATOM 680 N N . ASN A 1 87 ? -10.695 5.262 4.258 1 90.62 87 ASN A N 1
ATOM 681 C CA . ASN A 1 87 ? -11.195 4.188 3.406 1 90.62 87 ASN A CA 1
ATOM 682 C C . ASN A 1 87 ? -10.398 2.9 3.598 1 90.62 87 ASN A C 1
ATOM 684 O O . ASN A 1 87 ? -10.969 1.807 3.604 1 90.62 87 ASN A O 1
ATOM 688 N N . ASN A 1 88 ? -9.102 3.029 3.686 1 95.19 88 ASN A N 1
ATOM 689 C CA . ASN A 1 88 ? -8.266 1.872 3.982 1 95.19 88 ASN A CA 1
ATOM 690 C C . ASN A 1 88 ? -8.688 1.195 5.285 1 95.19 88 ASN A C 1
ATOM 692 O O . ASN A 1 88 ? -8.883 -0.021 5.32 1 95.19 88 ASN A O 1
ATOM 696 N N . PHE A 1 89 ? -8.883 2.023 6.281 1 94.62 89 PHE A N 1
ATOM 697 C CA . PHE A 1 89 ? -9.258 1.54 7.609 1 94.62 89 PHE A CA 1
ATOM 698 C C . PHE A 1 89 ? -10.586 0.799 7.562 1 94.62 89 PHE A C 1
ATOM 700 O O . PHE A 1 89 ? -10.727 -0.278 8.148 1 94.62 89 PHE A O 1
ATOM 707 N N . SER A 1 90 ? -11.484 1.34 6.871 1 90.44 90 SER A N 1
ATOM 708 C CA . SER A 1 90 ? -12.836 0.78 6.805 1 90.44 90 SER A CA 1
ATOM 709 C C . SER A 1 90 ? -12.828 -0.586 6.129 1 90.44 90 SER A C 1
ATOM 711 O O . SER A 1 90 ? -13.742 -1.39 6.34 1 90.44 90 SER A O 1
ATOM 713 N N . ARG A 1 91 ? -11.75 -0.894 5.375 1 91.94 91 ARG A N 1
ATOM 714 C CA . ARG A 1 91 ? -11.703 -2.129 4.598 1 91.94 91 ARG A CA 1
ATOM 715 C C . ARG A 1 91 ? -10.672 -3.096 5.168 1 91.94 91 ARG A C 1
ATOM 717 O O . ARG A 1 91 ? -10.508 -4.207 4.656 1 91.94 91 ARG A O 1
ATOM 724 N N . GLY A 1 92 ? -10 -2.629 6.152 1 92.69 92 G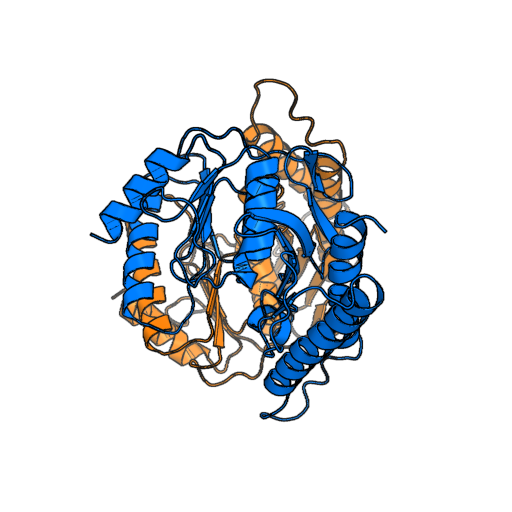LY A N 1
ATOM 725 C CA . GLY A 1 92 ? -8.922 -3.441 6.684 1 92.69 92 GLY A CA 1
ATOM 726 C C . GLY A 1 92 ? -7.68 -3.428 5.812 1 92.69 92 GLY A C 1
ATOM 727 O O . GLY A 1 92 ? -6.828 -4.312 5.922 1 92.69 92 GLY A O 1
ATOM 728 N N . PHE A 1 93 ? -7.625 -2.533 4.816 1 95.06 93 PHE A N 1
ATOM 729 C CA . PHE A 1 93 ? -6.395 -2.299 4.066 1 95.06 93 PHE A CA 1
ATOM 730 C C . PHE A 1 93 ? -5.324 -1.687 4.965 1 95.06 93 PHE A C 1
ATOM 732 O O . PHE A 1 93 ? -5.539 -0.632 5.566 1 95.06 93 PHE A O 1
ATOM 739 N N . PRO A 1 94 ? -4.215 -2.326 5.152 1 96.12 94 PRO A N 1
ATOM 740 C CA . PRO A 1 94 ? -3.303 -2.023 6.262 1 96.12 94 PRO A CA 1
ATOM 741 C C . PRO A 1 94 ? -2.365 -0.859 5.953 1 96.12 94 PRO A C 1
ATOM 743 O O . PRO A 1 94 ? -1.145 -0.998 6.07 1 96.12 94 PRO A O 1
ATOM 746 N N . PHE A 1 95 ? -2.912 0.287 5.633 1 97.12 95 PHE A N 1
ATOM 747 C CA . PHE A 1 95 ? -2.17 1.503 5.32 1 97.12 95 PHE A CA 1
ATOM 748 C C . PHE A 1 95 ? -2.926 2.736 5.801 1 97.12 95 PHE A C 1
ATOM 750 O O . PHE A 1 95 ? -3.613 3.393 5.016 1 97.12 95 PHE A O 1
ATOM 757 N N . PHE A 1 96 ? -2.795 3.041 7.066 1 97.06 96 PHE A N 1
ATOM 758 C CA . PHE A 1 96 ? -3.424 4.211 7.668 1 97.06 96 PHE A CA 1
ATOM 759 C C . PHE A 1 96 ? -2.631 4.691 8.875 1 97.06 96 PHE A C 1
ATOM 761 O O . PHE A 1 96 ? -1.773 3.969 9.391 1 97.06 96 PHE A O 1
ATOM 768 N N . ALA A 1 97 ? -2.93 5.938 9.25 1 98.44 97 ALA A N 1
ATOM 769 C CA . ALA A 1 97 ? -2.059 6.566 10.242 1 98.44 97 ALA A CA 1
ATOM 770 C C . ALA A 1 97 ? -2.805 7.645 11.023 1 98.44 97 ALA A C 1
ATOM 772 O O . ALA A 1 97 ? -3.922 8.016 10.664 1 98.44 97 ALA A O 1
ATOM 773 N N . CYS A 1 98 ? -2.182 8.023 12.109 1 98.75 98 CYS A N 1
ATOM 774 C CA . CYS A 1 98 ? -2.531 9.234 12.844 1 98.75 98 CYS A CA 1
ATOM 775 C C . CYS A 1 98 ? -1.455 10.297 12.68 1 98.75 98 CYS A C 1
ATOM 777 O O . CYS A 1 98 ? -0.262 10 12.766 1 98.75 98 CYS A O 1
ATOM 779 N N . SER A 1 99 ? -1.882 11.523 12.398 1 98.94 99 SER A N 1
ATOM 780 C CA . SER A 1 99 ? -0.955 12.625 12.141 1 98.94 99 SER A CA 1
ATOM 781 C C . SER A 1 99 ? -1.213 13.789 13.086 1 98.94 99 SER A C 1
ATOM 783 O O . SER A 1 99 ? -2.35 14.25 13.219 1 98.94 99 SER A O 1
ATOM 785 N N . VAL A 1 100 ? -0.154 14.289 13.766 1 98.94 100 VAL A N 1
ATOM 786 C CA . VAL A 1 100 ? -0.253 15.398 14.711 1 98.94 100 VAL A CA 1
ATOM 787 C C . VAL A 1 100 ? 0.899 16.375 14.484 1 98.94 100 VAL A C 1
ATOM 789 O O . VAL A 1 100 ? 2.064 15.969 14.445 1 98.94 100 VAL A O 1
ATOM 792 N N . ALA A 1 101 ? 0.563 17.609 14.352 1 98.94 101 ALA A N 1
ATOM 793 C CA . ALA A 1 101 ? 1.564 18.656 14.211 1 98.94 101 ALA A CA 1
ATOM 794 C C . ALA A 1 101 ? 1.271 19.828 15.141 1 98.94 101 ALA A C 1
ATOM 796 O O . ALA A 1 101 ? 0.163 19.953 15.672 1 98.94 101 ALA A O 1
ATOM 797 N N . LEU A 1 102 ? 2.277 20.609 15.414 1 98.88 102 LEU A N 1
ATOM 798 C CA . LEU A 1 102 ? 2.15 21.875 16.125 1 98.88 102 LEU A CA 1
ATOM 799 C C . LEU A 1 102 ? 2.752 23.016 15.305 1 98.88 102 LEU A C 1
ATOM 801 O O . LEU A 1 102 ? 3.879 22.906 14.812 1 98.88 102 LEU A O 1
ATOM 805 N N . LYS A 1 103 ? 1.971 24 15.133 1 98 103 LYS A N 1
ATOM 806 C CA . LYS A 1 103 ? 2.51 25.188 14.477 1 98 103 LYS A CA 1
ATOM 807 C C . LYS A 1 103 ? 2.562 26.375 15.445 1 98 103 LYS A C 1
ATOM 809 O O . LYS A 1 103 ? 1.726 26.484 16.344 1 98 103 LYS A O 1
ATOM 814 N N . GLU A 1 104 ? 3.516 27.188 15.352 1 97.94 104 GLU A N 1
ATOM 815 C CA . GLU A 1 104 ? 3.656 28.5 15.969 1 97.94 104 GLU A CA 1
ATOM 816 C C . GLU A 1 104 ? 3.588 29.609 14.914 1 97.94 104 GLU A C 1
ATOM 818 O O . GLU A 1 104 ? 4.488 29.734 14.086 1 97.94 104 GLU A O 1
ATOM 823 N N . GLY A 1 105 ? 2.494 30.406 15 1 93.88 105 GLY A N 1
ATOM 824 C CA . GLY A 1 105 ? 2.271 31.297 13.867 1 93.88 105 GLY A CA 1
ATOM 825 C C . GLY A 1 105 ? 2.037 30.562 12.562 1 93.88 105 GLY A C 1
ATOM 826 O O . GLY A 1 105 ? 1.12 29.734 12.469 1 93.88 105 GLY A O 1
ATOM 827 N N . ASP A 1 106 ? 2.914 30.734 11.648 1 91 106 ASP A N 1
ATOM 828 C CA . ASP A 1 106 ? 2.721 30.094 10.352 1 91 106 ASP A CA 1
ATOM 829 C C . ASP A 1 106 ? 3.773 29.016 10.109 1 91 106 ASP A C 1
ATOM 831 O O . ASP A 1 106 ? 3.938 28.547 8.984 1 91 106 ASP A O 1
ATOM 835 N N . GLU A 1 107 ? 4.383 28.703 11.219 1 96.44 107 GLU A N 1
ATOM 836 C CA . GLU A 1 107 ? 5.461 27.719 11.07 1 96.44 107 GLU A CA 1
ATOM 837 C C . GLU A 1 107 ? 5.16 26.438 11.836 1 96.44 107 GLU A C 1
ATOM 839 O O . GLU A 1 107 ? 4.891 26.484 13.039 1 96.44 107 GLU A O 1
ATOM 844 N N . VAL A 1 108 ? 5.238 25.375 11.164 1 98.5 108 VAL A N 1
ATOM 845 C CA . VAL A 1 108 ? 5.133 24.094 11.852 1 98.5 108 VAL A CA 1
ATOM 846 C C . VAL A 1 108 ? 6.445 23.781 12.57 1 98.5 108 VAL A C 1
ATOM 848 O O . VAL A 1 108 ? 7.516 23.812 11.961 1 98.5 108 VAL A O 1
ATOM 851 N N . ILE A 1 109 ? 6.359 23.438 13.844 1 98.75 109 ILE A N 1
ATOM 852 C CA . ILE A 1 109 ? 7.594 23.344 14.609 1 98.75 109 ILE A CA 1
ATOM 853 C C . ILE A 1 109 ? 7.789 21.906 15.094 1 98.75 109 ILE A C 1
ATOM 855 O O . ILE A 1 109 ? 8.906 21.5 15.414 1 98.75 109 ILE A O 1
ATOM 859 N N . VAL A 1 110 ? 6.699 21.141 15.141 1 98.75 110 VAL A N 1
ATOM 860 C CA . VAL A 1 110 ? 6.785 19.719 15.5 1 98.75 110 VAL A CA 1
ATOM 861 C C . VAL A 1 110 ? 5.789 18.922 14.672 1 98.75 110 VAL A C 1
ATOM 863 O O . VAL A 1 110 ? 4.758 19.438 14.25 1 98.75 110 VAL A O 1
ATOM 866 N N . GLY A 1 111 ? 6.176 17.656 14.414 1 98.88 111 GLY A N 1
ATOM 867 C CA . GLY A 1 111 ? 5.285 16.734 13.734 1 98.88 111 GLY A CA 1
ATOM 868 C C . GLY A 1 111 ? 5.516 15.289 14.141 1 98.88 111 GLY A C 1
ATOM 869 O O . GLY A 1 111 ? 6.652 14.883 14.391 1 98.88 111 GLY A O 1
ATOM 870 N N . ALA A 1 112 ? 4.43 14.547 14.219 1 98.94 112 ALA A N 1
ATOM 871 C CA . ALA A 1 112 ? 4.453 13.109 14.461 1 98.94 112 ALA A CA 1
ATOM 872 C C . ALA A 1 112 ? 3.395 12.391 13.625 1 98.94 112 ALA A C 1
ATOM 874 O O . ALA A 1 112 ? 2.262 12.867 13.508 1 98.94 112 ALA A O 1
ATOM 875 N N . VAL A 1 113 ? 3.785 11.352 13 1 98.94 113 VAL A N 1
ATOM 876 C CA . VAL A 1 113 ? 2.887 10.469 12.258 1 98.94 113 VAL A CA 1
ATOM 877 C C . VAL A 1 113 ? 3.107 9.023 12.688 1 98.94 113 VAL A C 1
ATOM 879 O O . VAL A 1 113 ? 4.242 8.539 12.703 1 98.94 113 VAL A O 1
ATOM 882 N N . CYS A 1 114 ? 2.027 8.375 13.016 1 98.94 114 CYS A N 1
ATOM 883 C CA . CYS A 1 114 ? 2.137 6.984 13.445 1 98.94 114 CYS A CA 1
ATOM 884 C C . CYS A 1 114 ? 1.416 6.055 12.477 1 98.94 114 CYS A C 1
ATOM 886 O O . CYS A 1 114 ? 0.201 6.156 12.297 1 98.94 114 CYS A O 1
ATOM 888 N N . ASP A 1 115 ? 2.201 5.227 11.797 1 98.56 115 ASP A N 1
ATOM 889 C CA . ASP A 1 115 ? 1.622 4.109 11.055 1 98.56 115 ASP A CA 1
ATOM 890 C C . ASP A 1 115 ? 0.943 3.121 12 1 98.56 115 ASP A C 1
ATOM 892 O O . ASP A 1 115 ? 1.616 2.357 12.695 1 98.56 115 ASP A O 1
ATOM 896 N N . SER A 1 116 ? -0.344 3.059 12 1 97.44 116 SER A N 1
ATOM 897 C CA . SER A 1 116 ? -1.094 2.338 13.023 1 97.44 116 SER A CA 1
ATOM 898 C C . SER A 1 116 ? -0.887 0.832 12.898 1 97.44 116 SER A C 1
ATOM 900 O O . SER A 1 116 ? -0.904 0.115 13.906 1 97.44 116 SER A O 1
ATOM 902 N N . VAL A 1 117 ? -0.675 0.347 11.742 1 95.62 117 VAL A N 1
ATOM 903 C CA . VAL A 1 117 ? -0.569 -1.091 11.523 1 95.62 117 VAL A CA 1
ATOM 904 C C . VAL A 1 117 ? 0.839 -1.565 11.875 1 95.62 117 VAL A C 1
ATOM 906 O O . VAL A 1 117 ? 1.008 -2.551 12.594 1 95.62 117 VAL A O 1
ATOM 909 N N . ARG A 1 118 ? 1.844 -0.856 11.445 1 95.25 118 ARG A N 1
ATOM 910 C CA . ARG A 1 118 ? 3.223 -1.315 11.586 1 95.25 118 ARG A CA 1
ATOM 911 C C . ARG A 1 118 ? 3.824 -0.838 12.906 1 95.25 118 ARG A C 1
ATOM 913 O O . ARG A 1 118 ? 4.875 -1.328 13.328 1 95.25 118 ARG A O 1
ATOM 920 N N . GLY A 1 119 ? 3.213 0.152 13.492 1 96.69 119 GLY A N 1
ATOM 921 C CA . GLY A 1 119 ? 3.738 0.695 14.734 1 96.69 119 GLY A CA 1
ATOM 922 C C . GLY A 1 119 ? 4.957 1.576 14.531 1 96.69 119 GLY A C 1
ATOM 923 O O . GLY A 1 119 ? 5.723 1.811 15.469 1 96.69 119 GLY A O 1
ATOM 924 N N . GLU A 1 120 ? 5.168 2.008 13.352 1 98.06 120 GLU A N 1
ATOM 925 C CA . GLU A 1 120 ? 6.242 2.951 13.055 1 98.06 120 GLU A CA 1
ATOM 926 C C . GLU A 1 120 ? 5.836 4.379 13.406 1 98.06 120 GLU A C 1
ATOM 928 O O . GLU A 1 120 ? 4.727 4.809 13.094 1 98.06 120 GLU A O 1
ATOM 933 N N . ILE A 1 121 ? 6.68 5.062 14.086 1 98.88 121 ILE A N 1
ATOM 934 C CA . ILE A 1 121 ? 6.398 6.445 14.445 1 98.88 121 ILE A CA 1
ATOM 935 C C . ILE A 1 121 ? 7.453 7.363 13.828 1 98.88 121 ILE A C 1
ATOM 937 O O . ILE A 1 121 ? 8.648 7.211 14.086 1 98.88 121 ILE A O 1
ATOM 941 N N . PHE A 1 122 ? 7.016 8.289 13.039 1 98.94 122 PHE A N 1
ATOM 942 C CA . PHE A 1 122 ? 7.848 9.305 12.406 1 98.94 122 PHE A CA 1
ATOM 943 C C . PHE A 1 122 ? 7.73 10.633 13.148 1 98.94 122 PHE A C 1
ATOM 945 O O . PHE A 1 122 ? 6.625 11.07 13.469 1 98.94 122 PHE A O 1
ATOM 952 N N . THR A 1 123 ? 8.844 11.258 13.414 1 98.94 123 THR A N 1
ATOM 953 C CA . THR A 1 123 ? 8.797 12.508 14.164 1 98.94 123 THR A CA 1
ATOM 954 C C . THR A 1 123 ? 9.82 13.508 13.617 1 98.94 123 THR A C 1
ATOM 956 O O . THR A 1 123 ? 10.805 13.109 12.992 1 98.94 123 THR A O 1
ATOM 959 N N . ALA A 1 124 ? 9.531 14.758 13.844 1 98.94 124 ALA A N 1
ATOM 960 C CA . ALA A 1 124 ? 10.492 15.82 13.562 1 98.94 124 ALA A CA 1
ATOM 961 C C . ALA A 1 124 ? 10.211 17.047 14.422 1 98.94 124 ALA A C 1
ATOM 963 O O . ALA A 1 124 ? 9.055 17.344 14.75 1 98.94 124 ALA A O 1
ATOM 964 N N . GLU A 1 125 ? 11.195 17.672 14.812 1 98.81 125 GLU A N 1
ATOM 965 C CA . GLU A 1 125 ? 11.219 19.016 15.359 1 98.81 125 GLU A CA 1
ATOM 966 C C . GLU A 1 125 ? 12.039 19.953 14.484 1 98.81 125 GLU A C 1
ATOM 968 O O . GLU A 1 125 ? 13.102 19.578 13.984 1 98.81 125 GLU A O 1
ATOM 973 N N . ARG A 1 126 ? 11.516 21.172 14.289 1 98.56 126 ARG A N 1
ATOM 974 C CA . ARG A 1 126 ? 12.18 22.109 13.398 1 98.56 126 ARG A CA 1
ATOM 975 C C . ARG A 1 126 ? 13.641 22.297 13.789 1 98.56 126 ARG A C 1
ATOM 977 O O . ARG A 1 126 ? 13.938 22.641 14.938 1 98.56 126 ARG A O 1
ATOM 984 N N . GLY A 1 127 ? 14.508 22 12.898 1 98.5 127 GLY A N 1
ATOM 985 C CA . GLY A 1 127 ? 15.938 22.203 13.086 1 98.5 127 GLY A CA 1
ATOM 986 C C . GLY A 1 127 ? 16.625 21.047 13.766 1 98.5 127 GLY A C 1
ATOM 987 O O . GLY A 1 127 ? 17.828 21.078 14.016 1 98.5 127 GLY A O 1
ATOM 988 N N . GLU A 1 128 ? 15.914 19.922 14.016 1 98.62 128 GLU A N 1
ATOM 989 C CA . GLU A 1 128 ? 16.484 18.844 14.828 1 98.62 128 GLU A CA 1
ATOM 990 C C . GLU A 1 128 ? 16.562 17.547 14.039 1 98.62 128 GLU A C 1
ATOM 992 O O . GLU A 1 128 ? 16.969 16.516 14.578 1 98.62 128 GLU A O 1
ATOM 997 N N . GLY A 1 129 ? 16.172 17.5 12.789 1 98.81 129 GLY A N 1
ATOM 998 C CA . GLY A 1 129 ? 16.203 16.297 11.992 1 98.81 129 GLY A CA 1
ATOM 999 C C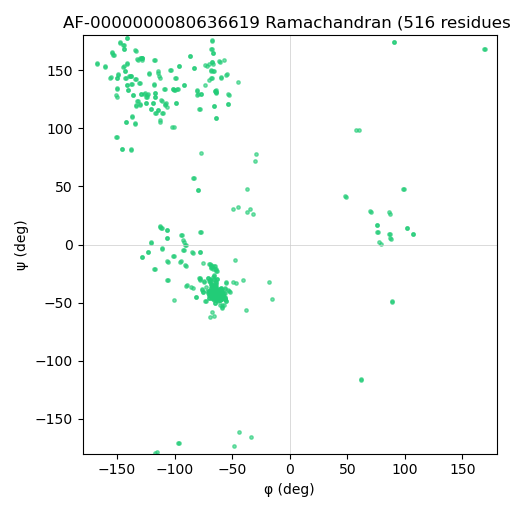 . GLY A 1 129 ? 14.906 15.5 12.062 1 98.81 129 GLY A C 1
ATOM 1000 O O . GLY A 1 129 ? 13.977 15.891 12.773 1 98.81 129 GLY A O 1
ATOM 1001 N N . ALA A 1 130 ? 14.781 14.516 11.352 1 98.94 130 ALA A N 1
ATOM 1002 C CA . ALA A 1 130 ? 13.641 13.602 11.312 1 98.94 130 ALA A CA 1
ATOM 1003 C C . ALA A 1 130 ? 14.031 12.211 11.805 1 98.94 130 ALA A C 1
ATOM 1005 O O . ALA A 1 130 ? 15.164 11.766 11.594 1 98.94 130 ALA A O 1
ATOM 1006 N N . PHE A 1 131 ? 13.086 11.531 12.422 1 98.88 131 PHE A N 1
ATOM 1007 C CA . PHE A 1 131 ? 13.383 10.25 13.047 1 98.88 131 PHE A CA 1
ATOM 1008 C C . PHE A 1 131 ? 12.273 9.25 12.781 1 98.88 131 PHE A C 1
ATOM 1010 O O . PHE A 1 131 ? 11.102 9.617 12.672 1 98.88 131 PHE A O 1
ATOM 1017 N N . LEU A 1 132 ? 12.625 8.008 12.617 1 98.75 132 LEU A N 1
ATOM 1018 C CA . LEU A 1 132 ? 11.75 6.836 12.641 1 98.75 132 LEU A CA 1
ATOM 1019 C C . LEU A 1 132 ? 12.086 5.934 13.82 1 98.75 132 LEU A C 1
ATOM 1021 O O . LEU A 1 132 ? 13.18 5.367 13.883 1 98.75 132 LEU A O 1
ATOM 1025 N N . ASN A 1 133 ? 11.141 5.832 14.68 1 97.94 133 ASN A N 1
ATOM 1026 C CA . ASN A 1 133 ? 11.383 5.074 15.898 1 97.94 133 ASN A CA 1
ATOM 1027 C C . ASN A 1 133 ? 12.695 5.48 16.562 1 97.94 133 ASN A C 1
ATOM 1029 O O . ASN A 1 133 ? 13.516 4.629 16.891 1 97.94 133 ASN A O 1
ATOM 1033 N N . GLU A 1 134 ? 12.945 6.762 16.562 1 96.5 134 GLU A N 1
ATOM 1034 C CA . GLU A 1 134 ? 14.047 7.406 17.266 1 96.5 134 GLU A CA 1
ATOM 1035 C C . GLU A 1 134 ? 15.359 7.25 16.5 1 96.5 134 GLU A C 1
ATOM 1037 O O . GLU A 1 134 ? 16.406 7.695 16.969 1 96.5 134 GLU A O 1
ATOM 1042 N N . GLU A 1 135 ? 15.344 6.629 15.391 1 97.94 135 GLU A N 1
ATOM 1043 C CA . GLU A 1 135 ? 16.516 6.559 14.508 1 97.94 135 GLU A CA 1
ATOM 1044 C C . GLU A 1 135 ? 16.438 7.621 13.414 1 97.94 135 GLU A C 1
ATOM 1046 O O . GLU A 1 135 ? 15.391 7.809 12.789 1 97.94 135 GLU A O 1
ATOM 1051 N N . PRO A 1 136 ? 17.5 8.352 13.156 1 98.69 136 PRO A N 1
ATOM 1052 C CA . PRO A 1 136 ? 17.469 9.391 12.117 1 98.69 136 PRO A CA 1
ATOM 1053 C C . PRO A 1 136 ? 17.141 8.828 10.742 1 98.69 136 PRO A C 1
ATOM 1055 O O . PRO A 1 136 ? 17.578 7.727 10.398 1 98.69 136 PRO A O 1
ATOM 1058 N N . ILE A 1 137 ? 16.438 9.562 10.016 1 98.69 137 ILE A N 1
ATOM 1059 C CA . ILE A 1 137 ? 16.094 9.156 8.656 1 98.69 137 ILE A CA 1
ATOM 1060 C C . ILE A 1 137 ? 16.438 10.289 7.684 1 98.69 137 ILE A C 1
ATOM 1062 O O . ILE A 1 137 ? 16.594 11.445 8.094 1 98.69 137 ILE A O 1
ATOM 1066 N N . HIS A 1 138 ? 16.562 9.938 6.406 1 98.81 138 HIS A N 1
ATOM 1067 C CA . HIS A 1 138 ? 16.844 10.867 5.316 1 98.81 138 HIS A CA 1
ATOM 1068 C C . HIS A 1 138 ? 16.125 10.453 4.043 1 98.81 138 HIS A C 1
ATOM 1070 O O . HIS A 1 138 ? 15.828 9.273 3.84 1 98.81 138 HIS A O 1
ATOM 1076 N N . VAL A 1 139 ? 15.867 11.398 3.266 1 98.81 139 VAL A N 1
ATOM 1077 C CA . VAL A 1 139 ? 15.281 11.133 1.955 1 98.81 139 VAL A CA 1
ATOM 1078 C C . VAL A 1 139 ? 16.281 10.375 1.087 1 98.81 139 VAL A C 1
ATOM 1080 O O . VAL A 1 139 ? 17.469 10.312 1.409 1 98.81 139 VAL A O 1
ATOM 1083 N N . SER A 1 140 ? 15.805 9.789 -0.013 1 98.06 140 SER A N 1
ATOM 1084 C CA . SER A 1 140 ? 16.656 9.031 -0.922 1 98.06 140 SER A CA 1
ATOM 1085 C C . SER A 1 140 ? 17.641 9.945 -1.646 1 98.06 140 SER A C 1
ATOM 1087 O O . SER A 1 140 ? 17.484 11.164 -1.637 1 98.06 140 SER A O 1
ATOM 1089 N N . GLU A 1 141 ? 18.609 9.352 -2.305 1 97.31 141 GLU A N 1
ATOM 1090 C CA . GLU A 1 141 ? 19.609 10.094 -3.059 1 97.31 141 GLU A CA 1
ATOM 1091 C C . GLU A 1 141 ? 19.375 9.977 -4.562 1 97.31 141 GLU A C 1
ATOM 1093 O O . GLU A 1 141 ? 20.234 10.32 -5.363 1 97.31 141 GLU A O 1
ATOM 1098 N N . VAL A 1 142 ? 18.234 9.484 -4.922 1 96.25 142 VAL A N 1
ATOM 1099 C CA . VAL A 1 142 ? 17.922 9.273 -6.332 1 96.25 142 VAL A CA 1
ATOM 1100 C C . VAL A 1 142 ? 17.875 10.625 -7.055 1 96.25 142 VAL A C 1
ATOM 1102 O O . VAL A 1 142 ? 17.188 11.547 -6.609 1 96.25 142 VAL A O 1
ATOM 1105 N N . SER A 1 143 ? 18.531 10.734 -8.141 1 96.62 143 SER A N 1
ATOM 1106 C CA . SER A 1 143 ? 18.594 12.008 -8.844 1 96.62 143 SER A CA 1
ATOM 1107 C C . SER A 1 143 ? 18.094 11.867 -10.281 1 96.62 143 SER A C 1
ATOM 1109 O O . SER A 1 143 ? 17.953 12.859 -10.992 1 96.62 143 SER A O 1
ATOM 1111 N N . ASP A 1 144 ? 17.828 10.633 -10.688 1 95.25 144 ASP A N 1
ATOM 1112 C CA . ASP A 1 144 ? 17.312 10.336 -12.016 1 95.25 144 ASP A CA 1
ATOM 1113 C C . ASP A 1 144 ? 15.844 9.898 -11.945 1 95.25 144 ASP A C 1
ATOM 1115 O O . ASP A 1 144 ? 15.523 8.891 -11.32 1 95.25 144 ASP A O 1
ATOM 1119 N N . LEU A 1 145 ? 15.047 10.656 -12.625 1 93.88 145 LEU A N 1
ATOM 1120 C CA . LEU A 1 145 ? 13.617 10.367 -12.641 1 93.88 145 LEU A CA 1
ATOM 1121 C C . LEU A 1 145 ? 13.352 8.945 -13.109 1 93.88 145 LEU A C 1
ATOM 1123 O O . LEU A 1 145 ? 12.43 8.281 -12.617 1 93.88 145 LEU A O 1
ATOM 1127 N N . ALA A 1 146 ? 14.156 8.422 -13.977 1 90.81 146 ALA A N 1
ATOM 1128 C CA . ALA A 1 146 ? 13.969 7.105 -14.586 1 90.81 146 ALA A CA 1
ATOM 1129 C C . ALA A 1 146 ? 14.156 5.992 -13.562 1 90.81 146 ALA A C 1
ATOM 1131 O O . ALA A 1 146 ? 13.727 4.855 -13.781 1 90.81 146 ALA A O 1
ATOM 1132 N N . THR A 1 147 ? 14.766 6.246 -12.461 1 90.81 147 THR A N 1
ATOM 1133 C CA . THR A 1 147 ? 15 5.238 -11.43 1 90.81 147 THR A CA 1
ATOM 1134 C C . THR A 1 147 ? 14.18 5.543 -10.18 1 90.81 147 THR A C 1
ATOM 1136 O O . THR A 1 147 ? 14.406 4.957 -9.117 1 90.81 147 THR A O 1
ATOM 1139 N N . SER A 1 148 ? 13.203 6.457 -10.32 1 95.31 148 SER A N 1
ATOM 1140 C CA . SER A 1 148 ? 12.453 6.918 -9.156 1 95.31 148 SER A CA 1
ATOM 1141 C C . SER A 1 148 ? 11.195 6.086 -8.945 1 95.31 148 SER A C 1
ATOM 1143 O O . SER A 1 148 ? 10.562 5.645 -9.914 1 95.31 148 SER A O 1
ATOM 1145 N N . LEU A 1 149 ? 10.953 5.773 -7.754 1 95.94 149 LEU A N 1
ATOM 1146 C CA . LEU A 1 149 ? 9.664 5.262 -7.293 1 95.94 149 LEU A CA 1
ATOM 1147 C C . LEU A 1 149 ? 8.836 6.371 -6.656 1 95.94 149 LEU A C 1
ATOM 1149 O O . LEU A 1 149 ? 9.281 7.016 -5.703 1 95.94 149 LEU A O 1
ATOM 1153 N N . LEU A 1 150 ? 7.648 6.602 -7.199 1 97.56 150 LEU A N 1
ATOM 1154 C CA . LEU A 1 150 ? 6.844 7.738 -6.77 1 97.56 150 LEU A CA 1
ATOM 1155 C C . LEU A 1 150 ? 5.527 7.273 -6.156 1 97.56 150 LEU A C 1
ATOM 1157 O O . LEU A 1 150 ? 5.145 6.109 -6.305 1 97.56 150 LEU A O 1
ATOM 1161 N N . VAL A 1 151 ? 4.91 8.102 -5.371 1 98.19 151 VAL A N 1
ATOM 1162 C CA . VAL A 1 151 ? 3.615 7.805 -4.77 1 98.19 151 VAL A CA 1
ATOM 1163 C C . VAL A 1 151 ? 2.691 9.008 -4.91 1 98.19 151 VAL A C 1
ATOM 1165 O O . VAL A 1 151 ? 3.15 10.156 -4.918 1 98.19 151 VAL A O 1
ATOM 1168 N N . THR A 1 152 ? 1.423 8.734 -5.152 1 96.69 152 THR A N 1
ATOM 1169 C CA . THR A 1 152 ? 0.452 9.812 -5.32 1 96.69 152 THR A CA 1
ATOM 1170 C C . THR A 1 152 ? -0.894 9.422 -4.715 1 96.69 152 THR A C 1
ATOM 1172 O O . THR A 1 152 ? -1.062 8.305 -4.223 1 96.69 152 THR A O 1
ATOM 1175 N N . GLY A 1 153 ? -1.749 10.398 -4.598 1 91.69 153 GLY A N 1
ATOM 1176 C CA . GLY A 1 153 ? -3.135 10.234 -4.188 1 91.69 153 GLY A CA 1
ATOM 1177 C C . GLY A 1 153 ? -4.066 11.258 -4.805 1 91.69 153 GLY A C 1
ATOM 1178 O O . GLY A 1 153 ? -3.633 12.344 -5.199 1 91.69 153 GLY A O 1
ATOM 1179 N N . PHE A 1 154 ? -5.27 10.852 -5.055 1 79.06 154 PHE A N 1
ATOM 1180 C CA . PHE A 1 154 ? -6.285 11.812 -5.465 1 79.06 154 PHE A CA 1
ATOM 1181 C C . PHE A 1 154 ? -7.672 11.352 -5.043 1 79.06 154 PHE A C 1
ATOM 1183 O O . PHE A 1 154 ? -7.945 10.148 -5 1 79.06 154 PHE A O 1
ATOM 1190 N N . TYR A 1 155 ? -8.305 12.328 -4.379 1 63.84 155 TYR A N 1
ATOM 1191 C CA . TYR A 1 155 ? -9.656 12.078 -3.893 1 63.84 155 TYR A CA 1
ATOM 1192 C C . TYR A 1 155 ? -10.656 12.086 -5.039 1 63.84 155 TYR A C 1
ATOM 1194 O O . TYR A 1 155 ? -10.461 12.781 -6.039 1 63.84 155 TYR A O 1
ATOM 1202 N N . GLN A 1 156 ? -11.625 11.055 -4.977 1 57.84 156 GLN A N 1
ATOM 1203 C CA . GLN A 1 156 ? -12.695 10.695 -5.906 1 57.84 156 GLN A CA 1
ATOM 1204 C C . GLN A 1 156 ? -13.492 11.922 -6.324 1 57.84 156 GLN A C 1
ATOM 1206 O O . GLN A 1 156 ? -14.422 11.82 -7.133 1 57.84 156 GLN A O 1
ATOM 1211 N N . THR A 1 157 ? -13.336 13.102 -5.617 1 54.56 157 THR A N 1
ATOM 1212 C CA . THR A 1 157 ? -14.531 13.914 -5.816 1 54.56 157 THR A CA 1
ATOM 1213 C C . THR A 1 157 ? -14.648 14.352 -7.27 1 54.56 157 THR A C 1
ATOM 1215 O O . THR A 1 157 ? -15.734 14.289 -7.859 1 54.56 157 THR A O 1
ATOM 1218 N N . GLN A 1 158 ? -13.648 15.125 -7.785 1 60.59 158 GLN A N 1
ATOM 1219 C CA . GLN A 1 158 ? -13.953 15.836 -9.016 1 60.59 158 GLN A CA 1
ATOM 1220 C C . GLN A 1 158 ? -13.219 15.219 -10.211 1 60.59 158 GLN A C 1
ATOM 1222 O O . GLN A 1 158 ? -12 15.047 -10.172 1 60.59 158 GLN A O 1
ATOM 1227 N N . THR A 1 159 ? -13.992 14.805 -11.172 1 67.75 159 THR A N 1
ATOM 1228 C CA . THR A 1 159 ? -13.625 14.148 -12.422 1 67.75 159 THR A CA 1
ATOM 1229 C C . THR A 1 159 ? -12.469 14.875 -13.094 1 67.75 159 THR A C 1
ATOM 1231 O O . THR A 1 159 ? -11.539 14.234 -13.594 1 67.75 159 THR A O 1
ATOM 1234 N N . GLU A 1 160 ? -12.445 16.203 -12.906 1 77.06 160 GLU A N 1
ATOM 1235 C CA . GLU A 1 160 ? -11.43 16.938 -13.648 1 77.06 160 GLU A CA 1
ATOM 1236 C C . GLU A 1 160 ? -10.055 16.766 -13.016 1 77.06 160 GLU A C 1
ATOM 1238 O O . GLU A 1 160 ? -9.047 16.625 -13.719 1 77.06 160 GLU A O 1
ATOM 1243 N N . GLU A 1 161 ? -10.016 16.766 -11.727 1 77.5 161 GLU A N 1
ATOM 1244 C CA . GLU A 1 161 ? -8.75 16.609 -11.016 1 77.5 161 GLU A CA 1
ATOM 1245 C C . GLU A 1 161 ? -8.172 15.219 -11.234 1 77.5 161 GLU A C 1
ATOM 1247 O O . GLU A 1 161 ? -6.957 15.062 -11.375 1 77.5 161 GLU A O 1
ATOM 1252 N N . VAL A 1 162 ? -9.039 14.344 -11.281 1 78.81 162 VAL A N 1
ATOM 1253 C CA . VAL A 1 162 ? -8.633 12.961 -11.523 1 78.81 162 VAL A CA 1
ATOM 1254 C C . VAL A 1 162 ? -7.992 12.859 -12.914 1 78.81 162 VAL A C 1
ATOM 1256 O O . VAL A 1 162 ? -6.902 12.297 -13.055 1 78.81 162 VAL A O 1
ATOM 1259 N N . VAL A 1 163 ? -8.664 13.461 -13.875 1 80.38 163 VAL A N 1
ATOM 1260 C CA . VAL A 1 163 ? -8.188 13.414 -15.258 1 80.38 163 VAL A CA 1
ATOM 1261 C C . VAL A 1 163 ? -6.809 14.055 -15.352 1 80.38 163 VAL A C 1
ATOM 1263 O O . VAL A 1 163 ? -5.906 13.516 -15.984 1 80.38 163 VAL A O 1
ATOM 1266 N N . ARG A 1 164 ? -6.68 15.141 -14.703 1 85.25 164 ARG A N 1
ATOM 1267 C CA . ARG A 1 164 ? -5.41 15.852 -14.734 1 85.25 164 ARG A CA 1
ATOM 1268 C C . ARG A 1 164 ? -4.305 15.031 -14.078 1 85.25 164 ARG A C 1
ATOM 1270 O O . ARG A 1 164 ? -3.178 14.984 -14.578 1 85.25 164 ARG A O 1
ATOM 1277 N N . ASN A 1 165 ? -4.637 14.461 -13.031 1 89.38 165 ASN A N 1
ATOM 1278 C CA . ASN A 1 165 ? -3.635 13.664 -12.328 1 89.38 165 ASN A CA 1
ATOM 1279 C C . ASN A 1 165 ? -3.234 12.43 -13.141 1 89.38 165 ASN A C 1
ATOM 1281 O O . ASN A 1 165 ? -2.082 12 -13.086 1 89.38 165 ASN A O 1
ATOM 1285 N N . LEU A 1 166 ? -4.207 11.875 -13.859 1 89.5 166 LEU A N 1
ATOM 1286 C CA . LEU A 1 166 ? -3.895 10.734 -14.711 1 89.5 166 LEU A CA 1
ATOM 1287 C C . LEU A 1 166 ? -2.934 11.133 -15.82 1 89.5 166 LEU A C 1
ATOM 1289 O O . LEU A 1 166 ? -2.09 10.328 -16.234 1 89.5 166 LEU A O 1
ATOM 1293 N N . GLU A 1 167 ? -3.059 12.344 -16.234 1 91.12 167 GLU A N 1
ATOM 1294 C CA . GLU A 1 167 ? -2.107 12.859 -17.219 1 91.12 167 GLU A CA 1
ATOM 1295 C C . GLU A 1 167 ? -0.704 12.961 -16.641 1 91.12 167 GLU A C 1
ATOM 1297 O O . GLU A 1 167 ? 0.285 12.711 -17.328 1 91.12 167 GLU A O 1
ATOM 1302 N N . VAL A 1 168 ? -0.596 13.359 -15.398 1 93.38 168 VAL A N 1
ATOM 1303 C CA . VAL A 1 168 ? 0.696 13.391 -14.719 1 93.38 168 VAL A CA 1
ATOM 1304 C C . VAL A 1 168 ? 1.307 11.992 -14.719 1 93.38 168 VAL A C 1
ATOM 1306 O O . VAL A 1 168 ? 2.479 11.82 -15.062 1 93.38 168 VAL A O 1
ATOM 1309 N N . LEU A 1 169 ? 0.505 11 -14.43 1 92.56 169 LEU A N 1
ATOM 1310 C CA . LEU A 1 169 ? 0.976 9.617 -14.414 1 92.56 169 LEU A CA 1
ATOM 1311 C C . LEU A 1 169 ? 1.499 9.211 -15.789 1 92.56 169 LEU A C 1
ATOM 1313 O O . LEU A 1 169 ? 2.58 8.625 -15.898 1 92.56 169 LEU A O 1
ATOM 1317 N N . ARG A 1 170 ? 0.725 9.547 -16.766 1 90.62 170 ARG A N 1
ATOM 1318 C CA . ARG A 1 170 ? 1.093 9.188 -18.125 1 90.62 170 ARG A CA 1
ATOM 1319 C C . ARG A 1 170 ? 2.455 9.773 -18.5 1 90.62 170 ARG A C 1
ATOM 1321 O O . ARG A 1 170 ? 3.303 9.07 -19.062 1 90.62 170 ARG A O 1
ATOM 1328 N N . ARG A 1 171 ? 2.672 10.945 -18.141 1 91.81 171 ARG A N 1
ATOM 1329 C CA . ARG A 1 171 ? 3.916 11.625 -18.484 1 91.81 171 ARG A CA 1
ATOM 1330 C C . ARG A 1 171 ? 5.094 11.039 -17.719 1 91.81 171 ARG A C 1
ATOM 1332 O O . ARG A 1 171 ? 6.195 10.914 -18.25 1 91.81 171 ARG A O 1
ATOM 1339 N N . LEU A 1 172 ? 4.848 10.75 -16.516 1 92.69 172 LEU A N 1
ATOM 1340 C CA . LEU A 1 172 ? 5.91 10.188 -15.695 1 92.69 172 LEU A CA 1
ATOM 1341 C C . LEU A 1 172 ? 6.309 8.797 -16.188 1 92.69 172 LEU A C 1
ATOM 1343 O O . LEU A 1 172 ? 7.496 8.484 -16.281 1 92.69 172 LEU A O 1
ATOM 1347 N N . PHE A 1 173 ? 5.324 8 -16.547 1 89.69 173 PHE A N 1
ATOM 1348 C CA . PHE A 1 173 ? 5.637 6.684 -17.078 1 89.69 173 PHE A CA 1
ATOM 1349 C C . PHE A 1 173 ? 6.383 6.797 -18.406 1 89.69 173 PHE A C 1
ATOM 1351 O O . PHE A 1 173 ? 7.281 6 -18.688 1 89.69 173 PHE A O 1
ATOM 1358 N N . ARG A 1 174 ? 6.02 7.766 -19.188 1 88 174 ARG A N 1
ATOM 1359 C CA . ARG A 1 174 ? 6.703 7.996 -20.453 1 88 174 ARG A CA 1
ATOM 1360 C C . ARG A 1 174 ? 8.164 8.367 -20.234 1 88 174 ARG A C 1
ATOM 1362 O O . ARG A 1 174 ? 9.016 8.125 -21.094 1 88 174 ARG A O 1
ATOM 1369 N N . ARG A 1 175 ? 8.445 8.859 -19.062 1 88.81 175 ARG A N 1
ATOM 1370 C CA . ARG A 1 175 ? 9.805 9.258 -18.734 1 88.81 175 ARG A CA 1
ATOM 1371 C C . ARG A 1 175 ? 10.578 8.109 -18.109 1 88.81 175 ARG A C 1
ATOM 1373 O O . ARG A 1 175 ? 11.734 8.273 -17.703 1 88.81 175 ARG A O 1
ATOM 1380 N N . GLY A 1 176 ? 9.945 6.98 -17.953 1 86.31 176 GLY A N 1
ATOM 1381 C CA . GLY A 1 176 ? 10.648 5.758 -17.594 1 86.31 176 GLY A CA 1
ATOM 1382 C C . GLY A 1 176 ? 10.812 5.586 -16.094 1 86.31 176 GLY A C 1
ATOM 1383 O O . GLY A 1 176 ? 11.758 4.938 -15.641 1 86.31 176 GLY A O 1
ATOM 1384 N N . ILE A 1 177 ? 9.945 6.152 -15.281 1 89.75 177 ILE A N 1
ATOM 1385 C CA . ILE A 1 177 ? 10.039 5.996 -13.828 1 89.75 177 ILE A CA 1
ATOM 1386 C C . ILE A 1 177 ? 9.914 4.52 -13.461 1 89.75 177 ILE A C 1
ATOM 1388 O O . ILE A 1 177 ? 9.43 3.711 -14.258 1 89.75 177 ILE A O 1
ATOM 1392 N N . LEU A 1 178 ? 10.422 4.125 -12.289 1 88.31 178 LEU A N 1
ATOM 1393 C CA . LEU A 1 178 ? 10.367 2.754 -11.805 1 88.31 178 LEU A CA 1
ATOM 1394 C C . LEU A 1 178 ? 8.93 2.336 -11.516 1 88.31 178 LEU A C 1
ATOM 1396 O O . LEU A 1 178 ? 8.57 1.165 -11.68 1 88.31 178 LEU A O 1
ATOM 1400 N N . GLY A 1 179 ? 8.18 3.277 -11.008 1 91.69 179 GLY A N 1
ATOM 1401 C CA . GLY A 1 179 ? 6.785 2.975 -10.711 1 91.69 179 GLY A CA 1
ATOM 1402 C C . GLY A 1 179 ? 6.102 4.062 -9.898 1 91.69 179 GLY A C 1
ATOM 1403 O O . GLY A 1 179 ? 6.746 5.008 -9.453 1 91.69 179 GLY A O 1
ATOM 1404 N N . ILE A 1 180 ? 4.781 3.926 -9.82 1 95.06 180 ILE A N 1
ATOM 1405 C CA . ILE A 1 180 ? 3.957 4.809 -9 1 95.06 180 ILE A CA 1
ATOM 1406 C C . ILE A 1 180 ? 3.098 3.979 -8.055 1 95.06 180 ILE A C 1
ATOM 1408 O O . ILE A 1 180 ? 2.51 2.971 -8.453 1 95.06 180 ILE A O 1
ATOM 1412 N N . ARG A 1 181 ? 3.148 4.352 -6.816 1 97.31 181 ARG A N 1
ATOM 1413 C CA . ARG A 1 181 ? 2.258 3.756 -5.824 1 97.31 181 ARG A CA 1
ATOM 1414 C C . ARG A 1 181 ? 1.116 4.707 -5.477 1 97.31 181 ARG A C 1
ATOM 1416 O O . ARG A 1 181 ? 1.258 5.926 -5.59 1 97.31 181 ARG A O 1
ATOM 1423 N N . ARG A 1 182 ? 0.029 4.156 -5.137 1 96.69 182 ARG A N 1
ATOM 1424 C CA . ARG A 1 182 ? -1.147 4.824 -4.59 1 96.69 182 ARG A CA 1
ATOM 1425 C C . ARG A 1 182 ? -1.697 4.059 -3.389 1 96.69 182 ARG A C 1
ATOM 1427 O O . ARG A 1 182 ? -2.416 3.07 -3.551 1 96.69 182 ARG A O 1
ATOM 1434 N N . THR A 1 183 ? -1.425 4.629 -2.229 1 97.12 183 THR A N 1
ATOM 1435 C CA . THR A 1 183 ? -1.646 3.834 -1.025 1 97.12 183 THR A CA 1
ATOM 1436 C C 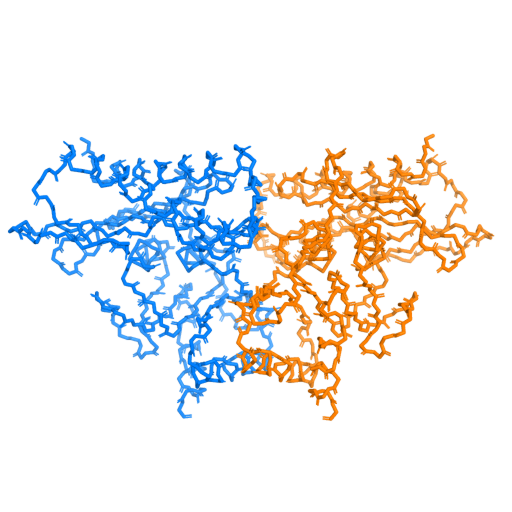. THR A 1 183 ? -2.885 4.316 -0.278 1 97.12 183 THR A C 1
ATOM 1438 O O . THR A 1 183 ? -3.461 3.578 0.523 1 97.12 183 THR A O 1
ATOM 1441 N N . GLY A 1 184 ? -3.221 5.566 -0.344 1 95.94 184 GLY A N 1
ATOM 1442 C CA . GLY A 1 184 ? -4.48 6.039 0.207 1 95.94 184 GLY A CA 1
ATOM 1443 C C . GLY A 1 184 ? -4.324 6.723 1.553 1 95.94 184 GLY A C 1
ATOM 1444 O O . GLY A 1 184 ? -5.309 6.934 2.264 1 95.94 184 GLY A O 1
ATOM 1445 N N . ALA A 1 185 ? -3.07 7.078 1.939 1 97.19 185 ALA A N 1
ATOM 1446 C CA . ALA A 1 185 ? -2.812 7.805 3.18 1 97.19 185 ALA A CA 1
ATOM 1447 C C . ALA A 1 185 ? -1.692 8.828 2.998 1 97.19 185 ALA A C 1
ATOM 1449 O O . ALA A 1 185 ? -0.511 8.469 3.025 1 97.19 185 ALA A O 1
ATOM 1450 N N . ALA A 1 186 ? -2.064 10.07 2.922 1 97.75 186 ALA A N 1
ATOM 1451 C CA . ALA A 1 186 ? -1.167 11.141 2.492 1 97.75 186 ALA A CA 1
ATOM 1452 C C . ALA A 1 186 ? -0.061 11.375 3.518 1 97.75 186 ALA A C 1
ATOM 1454 O O . ALA A 1 186 ? 1.112 11.5 3.156 1 97.75 186 ALA A O 1
ATOM 1455 N N . ALA A 1 187 ? -0.433 11.445 4.797 1 98.62 187 ALA A N 1
ATOM 1456 C CA . ALA A 1 187 ? 0.568 11.695 5.832 1 98.62 187 ALA A CA 1
ATOM 1457 C C . ALA A 1 187 ? 1.632 10.602 5.836 1 98.62 187 ALA A C 1
ATOM 1459 O O . ALA A 1 187 ? 2.824 10.883 5.965 1 98.62 187 ALA A O 1
ATOM 1460 N N . LEU A 1 188 ? 1.171 9.406 5.648 1 98.44 188 LEU A N 1
ATOM 1461 C CA . LEU A 1 188 ? 2.1 8.281 5.625 1 98.44 188 LEU A CA 1
ATOM 1462 C C . LEU A 1 188 ? 2.963 8.32 4.367 1 98.44 188 LEU A C 1
ATOM 1464 O O . LEU A 1 188 ? 4.156 8.016 4.418 1 98.44 188 LEU A O 1
ATOM 1468 N N . ASP A 1 189 ? 2.402 8.656 3.244 1 98.75 189 ASP A N 1
ATOM 1469 C CA . ASP A 1 189 ? 3.16 8.789 2.004 1 98.75 189 ASP A CA 1
ATOM 1470 C C . ASP A 1 189 ? 4.273 9.828 2.148 1 98.75 189 ASP A C 1
ATOM 1472 O O . ASP A 1 189 ? 5.387 9.625 1.656 1 98.75 189 ASP A O 1
ATOM 1476 N N . LEU A 1 190 ? 3.945 10.914 2.809 1 98.94 190 LEU A N 1
ATOM 1477 C CA . LEU A 1 190 ? 4.957 11.938 3.064 1 98.94 190 LEU A CA 1
ATOM 1478 C C . LEU A 1 190 ? 6.098 11.367 3.906 1 98.94 190 LEU A C 1
ATOM 1480 O O . LEU A 1 190 ? 7.27 11.617 3.621 1 98.94 190 LEU A O 1
ATOM 1484 N N . CYS A 1 191 ? 5.75 10.609 4.91 1 98.94 191 CYS A N 1
ATOM 1485 C CA . CYS A 1 191 ? 6.77 10 5.758 1 98.94 191 CYS A CA 1
ATOM 1486 C C . CYS A 1 191 ? 7.621 9.016 4.965 1 98.94 191 CYS A C 1
ATOM 1488 O O . CYS A 1 191 ? 8.812 8.867 5.23 1 98.94 191 CYS A O 1
ATOM 1490 N N . TYR A 1 192 ? 7.047 8.344 3.971 1 98.81 192 TYR A N 1
ATOM 1491 C CA . TYR A 1 192 ? 7.793 7.41 3.139 1 98.81 192 TYR A CA 1
ATOM 1492 C C . TYR A 1 192 ? 8.781 8.148 2.242 1 98.81 192 TYR A C 1
ATOM 1494 O O . TYR A 1 192 ? 9.867 7.633 1.947 1 98.81 192 TYR A O 1
ATOM 1502 N N . VAL A 1 193 ? 8.43 9.367 1.836 1 98.88 193 VAL A N 1
ATOM 1503 C CA . VAL A 1 193 ? 9.422 10.219 1.176 1 98.88 193 VAL A CA 1
ATOM 1504 C C . VAL A 1 193 ? 10.555 10.539 2.145 1 98.88 193 VAL A C 1
ATOM 1506 O O . VAL A 1 193 ? 11.734 10.438 1.789 1 98.88 193 VAL A O 1
ATOM 1509 N N . ALA A 1 194 ? 10.18 10.859 3.355 1 98.94 194 ALA A N 1
ATOM 1510 C CA . ALA A 1 194 ? 11.133 11.32 4.359 1 98.94 194 ALA A CA 1
ATOM 1511 C C . ALA A 1 194 ? 12.156 10.242 4.688 1 98.94 194 ALA A C 1
ATOM 1513 O O . ALA A 1 194 ? 13.297 10.539 5.039 1 98.94 194 ALA A O 1
ATOM 1514 N N . CYS A 1 195 ? 11.734 8.992 4.562 1 98.62 195 CYS A N 1
ATOM 1515 C CA . CYS A 1 195 ? 12.656 7.93 4.945 1 98.62 195 CYS A CA 1
ATOM 1516 C C . CYS A 1 195 ? 13.203 7.211 3.719 1 98.62 195 CYS A C 1
ATOM 1518 O O . CYS A 1 195 ? 13.82 6.148 3.838 1 98.62 195 CYS A O 1
ATOM 1520 N N . GLY A 1 196 ? 12.891 7.68 2.582 1 98.25 196 GLY A N 1
ATOM 1521 C CA . GLY A 1 196 ? 13.555 7.215 1.374 1 98.25 196 GLY A CA 1
ATOM 1522 C C . GLY A 1 196 ? 12.906 5.977 0.778 1 98.25 196 GLY A C 1
ATOM 1523 O O . GLY A 1 196 ? 13.469 5.348 -0.121 1 98.25 196 GLY A O 1
ATOM 1524 N N . ARG A 1 197 ? 11.773 5.562 1.24 1 97.56 197 ARG A N 1
ATOM 1525 C CA . ARG A 1 197 ? 11.062 4.418 0.675 1 97.56 197 ARG A CA 1
ATOM 1526 C C . ARG A 1 197 ? 10.484 4.758 -0.694 1 97.56 197 ARG A C 1
ATOM 1528 O O . ARG A 1 197 ? 10.273 3.867 -1.521 1 97.56 197 ARG A O 1
ATOM 1535 N N . VAL A 1 198 ? 10.164 6.027 -0.894 1 98.25 198 VAL A N 1
ATOM 1536 C CA . VAL A 1 198 ? 9.812 6.586 -2.195 1 98.25 198 VAL A CA 1
ATOM 1537 C C . VAL A 1 198 ? 10.555 7.906 -2.41 1 98.25 198 VAL A C 1
ATOM 1539 O O . VAL A 1 198 ? 11.102 8.477 -1.464 1 98.25 198 VAL A O 1
ATOM 1542 N N . ASP A 1 199 ? 10.555 8.406 -3.664 1 98.62 199 ASP A N 1
ATOM 1543 C CA . ASP A 1 199 ? 11.43 9.523 -4.012 1 98.62 199 ASP A CA 1
ATOM 1544 C C . ASP A 1 199 ? 10.633 10.82 -4.156 1 98.62 199 ASP A C 1
ATOM 1546 O O . ASP A 1 199 ? 11.211 11.906 -4.184 1 98.62 199 ASP A O 1
ATOM 1550 N N . GLY A 1 200 ? 9.375 10.648 -4.25 1 98.75 200 GLY A N 1
ATOM 1551 C CA . GLY A 1 200 ? 8.508 11.805 -4.406 1 98.75 200 GLY A CA 1
ATOM 1552 C C . GLY A 1 200 ? 7.039 11.477 -4.199 1 98.75 200 GLY A C 1
ATOM 1553 O O . GLY A 1 200 ? 6.621 10.328 -4.371 1 98.75 200 GLY A O 1
ATOM 1554 N N . PHE A 1 201 ? 6.285 12.461 -3.844 1 98.75 201 PHE A N 1
ATOM 1555 C CA . PHE A 1 201 ? 4.844 12.406 -3.607 1 98.75 201 PHE A CA 1
ATOM 1556 C C . PHE A 1 201 ? 4.164 13.672 -4.133 1 98.75 201 PHE A C 1
ATOM 1558 O O . PHE A 1 201 ? 4.68 14.773 -3.965 1 98.75 201 PHE A O 1
ATOM 1565 N N . TRP A 1 202 ? 2.984 13.477 -4.801 1 97.81 202 TRP A N 1
ATOM 1566 C CA . TRP A 1 202 ? 2.172 14.633 -5.148 1 97.81 202 TRP A CA 1
ATOM 1567 C C . TRP A 1 202 ? 0.686 14.32 -5.008 1 97.81 202 TRP A C 1
ATOM 1569 O O . TRP A 1 202 ? 0.262 13.18 -5.219 1 97.81 202 TRP A O 1
ATOM 1579 N N . GLU A 1 203 ? -0.033 15.258 -4.578 1 95.94 203 GLU A N 1
ATOM 1580 C CA . GLU A 1 203 ? -1.487 15.188 -4.48 1 95.94 203 GLU A CA 1
ATOM 1581 C C . GLU A 1 203 ? -2.119 16.562 -4.648 1 95.94 203 GLU A C 1
ATOM 1583 O O . GLU A 1 203 ? -1.648 17.547 -4.07 1 95.94 203 GLU A O 1
ATOM 1588 N N . PRO A 1 204 ? -3.164 16.656 -5.438 1 92.31 204 PRO A N 1
ATOM 1589 C CA . PRO A 1 204 ? -3.686 17.953 -5.852 1 92.31 204 PRO A CA 1
ATOM 1590 C C . PRO A 1 204 ? -4.441 18.672 -4.73 1 92.31 204 PRO A C 1
ATOM 1592 O O . PRO A 1 204 ? -4.512 19.906 -4.719 1 92.31 204 PRO A O 1
ATOM 1595 N N . ILE A 1 205 ? -5.082 17.938 -3.873 1 92.12 205 ILE A N 1
ATOM 1596 C CA . ILE A 1 205 ? -5.945 18.547 -2.873 1 92.12 205 ILE A CA 1
ATOM 1597 C C . ILE A 1 205 ? -5.734 17.875 -1.521 1 92.12 205 ILE A C 1
ATOM 1599 O O . ILE A 1 205 ? -6.148 16.734 -1.318 1 92.12 205 ILE A O 1
ATOM 1603 N N . LEU A 1 206 ? -5.125 18.656 -0.634 1 94.38 206 LEU A N 1
ATOM 1604 C CA . LEU A 1 206 ? -4.93 18.188 0.736 1 94.38 206 LEU A CA 1
ATOM 1605 C C . LEU A 1 206 ? -5.223 19.312 1.731 1 94.38 206 LEU A C 1
ATOM 1607 O O . LEU A 1 206 ? -4.984 20.484 1.441 1 94.38 206 LEU A O 1
ATOM 1611 N N . ASN A 1 207 ? -5.762 18.938 2.822 1 96.19 207 ASN A N 1
ATOM 1612 C CA . ASN A 1 207 ? -5.945 19.875 3.928 1 96.19 207 ASN A CA 1
ATOM 1613 C C . ASN A 1 207 ? -4.707 19.953 4.816 1 96.19 207 ASN A C 1
ATOM 1615 O O . ASN A 1 207 ? -3.869 19.047 4.793 1 96.19 207 ASN A O 1
ATOM 1619 N N . PRO A 1 208 ? -4.602 20.969 5.605 1 97.25 208 PRO A N 1
ATOM 1620 C CA . PRO A 1 208 ? -3.416 21.141 6.453 1 97.25 208 PRO A CA 1
ATOM 1621 C C . PRO A 1 208 ? -3.172 19.938 7.363 1 97.25 208 PRO A C 1
ATOM 1623 O O . PRO A 1 208 ? -2.023 19.531 7.566 1 97.25 208 PRO A O 1
ATOM 1626 N N . TRP A 1 209 ? -4.242 19.328 7.891 1 97.88 209 TRP A N 1
ATOM 1627 C CA . TRP A 1 209 ? -4.055 18.203 8.805 1 97.88 209 TRP A CA 1
ATOM 1628 C C . TRP A 1 209 ? -3.527 16.984 8.062 1 97.88 209 TRP A C 1
ATOM 1630 O O . TRP A 1 209 ? -2.982 16.062 8.68 1 97.88 209 TRP A O 1
ATOM 1640 N N . ASP A 1 210 ? -3.635 16.984 6.746 1 96.88 210 ASP A N 1
ATOM 1641 C CA . ASP A 1 210 ? -3.111 15.891 5.938 1 96.88 210 ASP A CA 1
ATOM 1642 C C . ASP A 1 210 ? -1.598 16 5.77 1 96.88 210 ASP A C 1
ATOM 1644 O O . ASP A 1 210 ? -0.909 15 5.59 1 96.88 210 ASP A O 1
ATOM 1648 N N . PHE A 1 211 ? -1.071 17.297 5.805 1 98.06 211 PHE A N 1
ATOM 1649 C CA . PHE A 1 211 ? 0.306 17.375 5.328 1 98.06 211 PHE A CA 1
ATOM 1650 C C . PHE A 1 211 ? 1.188 18.094 6.34 1 98.06 211 PHE A C 1
ATOM 1652 O O . PHE A 1 211 ? 2.414 18.062 6.238 1 98.06 211 PHE A O 1
ATOM 1659 N N . ALA A 1 212 ? 0.668 18.75 7.375 1 98.56 212 ALA A N 1
ATOM 1660 C CA . ALA A 1 212 ? 1.479 19.594 8.25 1 98.56 212 ALA A CA 1
ATOM 1661 C C . ALA A 1 212 ? 2.607 18.797 8.891 1 98.56 212 ALA A C 1
ATOM 1663 O O . ALA A 1 212 ? 3.779 19.156 8.773 1 98.56 212 ALA A O 1
ATOM 1664 N N . ALA A 1 213 ? 2.252 17.703 9.547 1 98.88 213 ALA A N 1
ATOM 1665 C CA . ALA A 1 213 ? 3.264 16.891 10.211 1 98.88 213 ALA A CA 1
ATOM 1666 C C . ALA A 1 213 ? 4.219 16.266 9.203 1 98.88 213 ALA A C 1
ATOM 1668 O O . ALA A 1 213 ? 5.438 16.375 9.336 1 98.88 213 ALA A O 1
ATOM 1669 N N . GLY A 1 214 ? 3.639 15.609 8.156 1 98.88 214 GLY A N 1
ATOM 1670 C CA . GLY A 1 214 ? 4.441 14.93 7.148 1 98.88 214 GLY A CA 1
ATOM 1671 C C . GLY A 1 214 ? 5.391 15.859 6.418 1 98.88 214 GLY A C 1
ATOM 1672 O O . GLY A 1 214 ? 6.535 15.484 6.133 1 98.88 214 GLY A O 1
ATOM 1673 N N . ALA A 1 215 ? 4.953 17.047 6.129 1 98.81 215 ALA A N 1
ATOM 1674 C CA . ALA A 1 215 ? 5.781 18 5.406 1 98.81 215 ALA A CA 1
ATOM 1675 C C . ALA A 1 215 ? 7.004 18.406 6.227 1 98.81 215 ALA A C 1
ATOM 1677 O O . ALA A 1 215 ? 8.117 18.484 5.703 1 98.81 215 ALA A O 1
ATOM 1678 N N . LEU A 1 216 ? 6.805 18.703 7.5 1 98.88 216 LEU A N 1
ATOM 1679 C CA . LEU A 1 216 ? 7.945 19.016 8.352 1 98.88 216 LEU A CA 1
ATOM 1680 C C . LEU A 1 216 ? 8.93 17.844 8.398 1 98.88 216 LEU A C 1
ATOM 1682 O O . LEU A 1 216 ? 10.141 18.047 8.312 1 98.88 216 LEU A O 1
ATOM 1686 N N . ILE A 1 217 ? 8.391 16.672 8.5 1 98.94 217 ILE A N 1
ATOM 1687 C CA . ILE A 1 217 ? 9.234 15.477 8.594 1 98.94 217 ILE A CA 1
ATOM 1688 C C . ILE A 1 217 ? 10.055 15.32 7.316 1 98.94 217 ILE A C 1
ATOM 1690 O O . ILE A 1 217 ? 11.25 15.031 7.375 1 98.94 217 ILE A O 1
ATOM 1694 N N . VAL A 1 218 ? 9.484 15.531 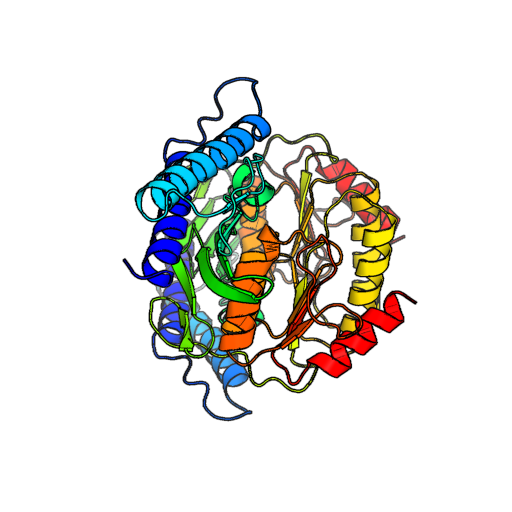6.148 1 98.94 218 VAL A N 1
ATOM 1695 C CA . VAL A 1 218 ? 10.203 15.477 4.879 1 98.94 218 VAL A CA 1
ATOM 1696 C C . VAL A 1 218 ? 11.312 16.531 4.871 1 98.94 218 VAL A C 1
ATOM 1698 O O . VAL A 1 218 ? 12.453 16.219 4.516 1 98.94 218 VAL A O 1
ATOM 1701 N N . GLN A 1 219 ? 10.992 17.734 5.262 1 98.88 219 GLN A N 1
ATOM 1702 C CA . GLN A 1 219 ? 11.961 18.828 5.246 1 98.88 219 GLN A CA 1
ATOM 1703 C C . GLN A 1 219 ? 13.125 18.547 6.18 1 98.88 219 GLN A C 1
ATOM 1705 O O . GLN A 1 219 ? 14.289 18.703 5.797 1 98.88 219 GLN A O 1
ATOM 1710 N N . GLU A 1 220 ? 12.828 18.094 7.398 1 98.94 220 GLU A N 1
ATOM 1711 C CA . GLU A 1 220 ? 13.859 17.797 8.391 1 98.94 220 GLU A CA 1
ATOM 1712 C C . GLU A 1 220 ? 14.688 16.578 7.992 1 98.94 220 GLU A C 1
ATOM 1714 O O . GLU A 1 220 ? 15.805 16.391 8.477 1 98.94 220 GLU A O 1
ATOM 1719 N N . ALA A 1 221 ? 14.164 15.742 7.098 1 98.94 221 ALA A N 1
ATOM 1720 C CA . ALA A 1 221 ? 14.883 14.586 6.574 1 98.94 221 ALA A CA 1
ATOM 1721 C C . ALA A 1 221 ? 15.766 14.977 5.395 1 98.94 221 ALA A C 1
ATOM 1723 O O . ALA A 1 221 ? 16.5 14.148 4.855 1 98.94 221 ALA A O 1
ATOM 1724 N N . GLY A 1 222 ? 15.664 16.203 4.945 1 98.88 222 GLY A N 1
ATOM 1725 C CA . GLY A 1 222 ? 16.516 16.688 3.869 1 98.88 222 GLY A CA 1
ATOM 1726 C C . GLY A 1 222 ? 15.773 16.844 2.553 1 98.88 222 GLY A C 1
ATOM 1727 O O . GLY A 1 222 ? 16.391 17.094 1.514 1 98.88 222 GLY A O 1
ATOM 1728 N N . GLY A 1 223 ? 14.453 16.703 2.592 1 98.88 223 GLY A N 1
ATOM 1729 C CA . GLY A 1 223 ? 13.664 16.844 1.38 1 98.88 223 GLY A CA 1
ATOM 1730 C C . GLY A 1 223 ? 13.062 18.219 1.204 1 98.88 223 GLY A C 1
ATOM 1731 O O . GLY A 1 223 ? 13.453 19.156 1.896 1 98.88 223 GLY A O 1
ATOM 1732 N N . MET A 1 224 ? 12.18 18.281 0.199 1 98.75 224 MET A N 1
ATOM 1733 C CA . MET A 1 224 ? 11.5 19.531 -0.131 1 98.75 224 MET A CA 1
ATOM 1734 C C . MET A 1 224 ? 10 19.328 -0.252 1 98.75 224 MET A C 1
ATOM 1736 O O . MET A 1 224 ? 9.547 18.312 -0.796 1 98.75 224 MET A O 1
ATOM 1740 N N . CYS A 1 225 ? 9.25 20.25 0.25 1 98.56 225 CYS A N 1
ATOM 1741 C CA . CYS A 1 225 ? 7.793 20.25 0.145 1 98.56 225 CYS A CA 1
ATOM 1742 C C . CYS A 1 225 ? 7.281 21.625 -0.289 1 98.56 225 CYS A C 1
ATOM 1744 O O . CYS A 1 225 ? 7.57 22.625 0.354 1 98.56 225 CYS A O 1
ATOM 1746 N N . THR A 1 226 ? 6.531 21.703 -1.389 1 98.31 226 THR A N 1
ATOM 1747 C CA . THR A 1 226 ? 5.984 22.938 -1.924 1 98.31 226 THR A CA 1
ATOM 1748 C C . THR A 1 226 ? 4.637 22.688 -2.6 1 98.31 226 THR A C 1
ATOM 1750 O O . THR A 1 226 ? 4.172 21.547 -2.664 1 98.31 226 THR A O 1
ATOM 1753 N N . THR A 1 227 ? 4.023 23.75 -2.984 1 97.31 227 THR A N 1
ATOM 1754 C CA . THR A 1 227 ? 2.963 23.625 -3.977 1 97.31 227 THR A CA 1
ATOM 1755 C C . THR A 1 227 ? 3.533 23.203 -5.328 1 97.31 227 THR A C 1
ATOM 1757 O O . THR A 1 227 ? 4.75 23.062 -5.48 1 97.31 227 THR A O 1
ATOM 1760 N N . TYR A 1 228 ? 2.682 22.953 -6.293 1 94.69 228 TYR A N 1
ATOM 1761 C CA . TYR A 1 228 ? 3.127 22.578 -7.629 1 94.69 228 TYR A CA 1
ATOM 1762 C C . TYR A 1 228 ? 3.918 23.703 -8.289 1 94.69 228 TYR A C 1
ATOM 1764 O O . TYR A 1 228 ? 4.754 23.453 -9.156 1 94.69 228 TYR A O 1
ATOM 1772 N N . GLU A 1 229 ? 3.717 24.938 -7.801 1 92.31 229 GLU A N 1
ATOM 1773 C CA . GLU A 1 229 ? 4.371 26.125 -8.344 1 92.31 229 GLU A CA 1
ATOM 1774 C C . GLU A 1 229 ? 5.652 26.453 -7.578 1 92.31 229 GLU A C 1
ATOM 1776 O O . GLU A 1 229 ? 6.223 27.531 -7.742 1 92.31 229 GLU A O 1
ATOM 1781 N N . ALA A 1 230 ? 6.02 25.547 -6.711 1 93.44 230 ALA A N 1
ATOM 1782 C CA . ALA A 1 230 ? 7.258 25.672 -5.941 1 93.44 230 ALA A CA 1
ATOM 1783 C C . ALA A 1 230 ? 7.145 26.781 -4.906 1 93.44 230 ALA A C 1
ATOM 1785 O O . ALA A 1 230 ? 8.133 27.453 -4.602 1 93.44 230 ALA A O 1
ATOM 1786 N N . GLU A 1 231 ? 5.957 27.031 -4.465 1 95.88 231 GLU A N 1
ATOM 1787 C CA . GLU A 1 231 ? 5.719 27.969 -3.377 1 95.88 231 GLU A CA 1
ATOM 1788 C C . GLU A 1 231 ? 5.602 27.25 -2.039 1 95.88 231 GLU A C 1
ATOM 1790 O O . GLU A 1 231 ? 5.281 26.062 -1.995 1 95.88 231 GLU A O 1
ATOM 1795 N N . PRO A 1 232 ? 5.938 28 -0.983 1 95.81 232 PRO A N 1
ATOM 1796 C CA . PRO A 1 232 ? 5.727 27.375 0.326 1 95.81 232 PRO A CA 1
ATOM 1797 C C . PRO A 1 232 ? 4.297 26.891 0.522 1 95.81 232 PRO A C 1
ATOM 1799 O O . PRO A 1 232 ? 3.354 27.5 0.003 1 95.81 232 PRO A O 1
ATOM 1802 N N . LEU A 1 233 ? 4.125 25.797 1.235 1 95.88 233 LEU A N 1
ATOM 1803 C CA . LEU A 1 233 ? 2.793 25.266 1.514 1 95.88 233 LEU A CA 1
ATOM 1804 C C . LEU A 1 233 ? 1.985 26.234 2.363 1 95.88 233 LEU A C 1
ATOM 1806 O O . LEU A 1 233 ? 2.477 26.734 3.379 1 95.88 233 LEU A O 1
ATOM 1810 N N . PRO A 1 234 ? 0.787 26.438 1.887 1 91.81 234 PRO A N 1
ATOM 1811 C CA . PRO A 1 234 ? -0.089 27.297 2.695 1 91.81 234 PRO A CA 1
ATOM 1812 C C . PRO A 1 234 ? -0.783 26.531 3.818 1 91.81 234 PRO A C 1
ATOM 1814 O O . PRO A 1 234 ? -0.754 25.297 3.842 1 91.81 234 PRO A O 1
ATOM 1817 N N . PHE A 1 235 ? -1.146 27.094 4.93 1 89.94 235 PHE A N 1
ATOM 1818 C CA . PHE A 1 235 ? -1.946 26.438 5.965 1 89.94 235 PHE A CA 1
ATOM 1819 C C . PHE A 1 235 ? -3.426 26.453 5.594 1 89.94 235 PHE A C 1
ATOM 1821 O O . PHE A 1 235 ? -4.262 26.906 6.379 1 89.94 235 PHE A O 1
ATOM 1828 N N . GLU A 1 236 ? -3.754 26.109 4.391 1 94.75 236 GLU A N 1
ATOM 1829 C CA . GLU A 1 236 ? -5.07 25.891 3.801 1 94.75 236 GLU A CA 1
ATOM 1830 C C . GLU A 1 236 ? -5.047 24.75 2.795 1 94.75 236 GLU A C 1
ATOM 1832 O O . GLU A 1 236 ? -3.996 24.141 2.561 1 94.75 236 GLU A O 1
ATOM 1837 N N . THR A 1 237 ? -6.215 24.359 2.336 1 94.38 237 THR A N 1
ATOM 1838 C CA . THR A 1 237 ? -6.289 23.328 1.306 1 94.38 237 THR A CA 1
ATOM 1839 C C . THR A 1 237 ? -5.398 23.688 0.119 1 94.38 237 THR A C 1
ATOM 1841 O O . THR A 1 237 ? -5.438 24.812 -0.377 1 94.38 237 THR A O 1
ATOM 1844 N N . SER A 1 238 ? -4.543 22.75 -0.302 1 93.94 238 SER A N 1
ATOM 1845 C CA . SER A 1 238 ? -3.539 23.047 -1.318 1 93.94 238 SER A CA 1
ATOM 1846 C C . SER A 1 238 ? -3.021 21.766 -1.973 1 93.94 238 SER A C 1
ATOM 1848 O O . SER A 1 238 ? -3.145 20.688 -1.405 1 93.94 238 SER A O 1
ATOM 1850 N N . PRO A 1 239 ? -2.559 21.953 -3.273 1 94.06 239 PRO A N 1
ATOM 1851 C CA . PRO A 1 239 ? -1.724 20.859 -3.793 1 94.06 239 PRO A CA 1
ATOM 1852 C C . PRO A 1 239 ? -0.378 20.75 -3.078 1 94.06 239 PRO A C 1
ATOM 1854 O O . PRO A 1 239 ? 0.102 21.734 -2.514 1 94.06 239 PRO A O 1
ATOM 1857 N N . ILE A 1 240 ? 0.183 19.594 -3.145 1 97.19 240 ILE A N 1
ATOM 1858 C CA . ILE A 1 240 ? 1.484 19.406 -2.51 1 97.19 240 ILE A CA 1
ATOM 1859 C C . ILE A 1 240 ? 2.395 18.594 -3.422 1 97.19 240 ILE A C 1
ATOM 1861 O O . ILE A 1 240 ? 1.943 17.656 -4.078 1 97.19 240 ILE A O 1
ATOM 1865 N N . LEU A 1 241 ? 3.619 18.969 -3.525 1 98.62 241 LEU A N 1
ATOM 1866 C CA . LEU A 1 241 ? 4.73 18.203 -4.062 1 98.62 241 LEU A CA 1
ATOM 1867 C C . LEU A 1 241 ? 5.828 18.031 -3.016 1 98.62 241 LEU A C 1
ATOM 1869 O O . LEU A 1 241 ? 6.355 19.016 -2.494 1 98.62 241 LEU A O 1
ATOM 1873 N N . ALA A 1 242 ? 6.082 16.828 -2.629 1 98.94 242 ALA A N 1
ATOM 1874 C CA . ALA A 1 242 ? 7.18 16.484 -1.731 1 98.94 242 ALA A CA 1
ATOM 1875 C C . ALA A 1 242 ? 8.188 15.57 -2.426 1 98.94 242 ALA A C 1
ATOM 1877 O O . ALA A 1 242 ? 7.805 14.609 -3.1 1 98.94 242 ALA A O 1
ATOM 1878 N N . THR A 1 243 ? 9.5 15.93 -2.33 1 98.88 243 THR A N 1
ATOM 1879 C CA . THR A 1 243 ? 10.523 15.125 -2.99 1 98.88 243 THR A CA 1
ATOM 1880 C C . THR A 1 243 ? 11.773 15.023 -2.117 1 98.88 243 THR A C 1
ATOM 1882 O O . THR A 1 243 ? 11.844 15.633 -1.049 1 98.88 243 THR A O 1
ATOM 1885 N N . ASN A 1 244 ? 12.75 14.258 -2.643 1 98.75 244 ASN A N 1
ATOM 1886 C CA . ASN A 1 244 ? 14.047 14.133 -1.984 1 98.75 244 ASN A CA 1
ATOM 1887 C C . ASN A 1 244 ? 14.922 15.359 -2.234 1 98.75 244 ASN A C 1
ATOM 1889 O O . ASN A 1 244 ? 16.109 15.359 -1.896 1 98.75 244 ASN A O 1
ATOM 1893 N N . GLY A 1 245 ? 14.336 16.406 -2.789 1 98.5 245 GLY A N 1
ATOM 1894 C CA . GLY A 1 245 ? 15.078 17.609 -3.113 1 98.5 245 GLY A CA 1
ATOM 1895 C C . GLY A 1 245 ? 15.688 17.578 -4.504 1 98.5 245 GLY A C 1
ATOM 1896 O O . GLY A 1 245 ? 15.445 18.469 -5.312 1 98.5 245 GLY A O 1
ATOM 1897 N N . ARG A 1 246 ? 16.359 16.547 -4.871 1 98.19 246 ARG A N 1
ATOM 1898 C CA . ARG A 1 246 ? 17.062 16.406 -6.141 1 98.19 246 ARG A CA 1
ATOM 1899 C C . ARG A 1 246 ? 16.094 16.312 -7.305 1 98.19 246 ARG A C 1
ATOM 1901 O O . ARG A 1 246 ? 16.344 16.844 -8.383 1 98.19 246 ARG A O 1
ATOM 1908 N N . LEU A 1 247 ? 14.984 15.68 -7.047 1 98.25 247 LEU A N 1
ATOM 1909 C CA . LEU A 1 247 ? 14.023 15.43 -8.109 1 98.25 247 LEU A CA 1
ATOM 1910 C C . LEU A 1 247 ? 12.984 16.547 -8.18 1 98.25 247 LEU A C 1
ATOM 1912 O O . LEU A 1 247 ? 12.125 16.547 -9.062 1 98.25 247 LEU A O 1
ATOM 1916 N N . HIS A 1 248 ? 13.016 17.484 -7.285 1 98.5 248 HIS A N 1
ATOM 1917 C CA . HIS A 1 248 ? 11.938 18.453 -7.113 1 98.5 248 HIS A CA 1
ATOM 1918 C C . HIS A 1 248 ? 11.727 19.281 -8.375 1 98.5 248 HIS A C 1
ATOM 1920 O O . HIS A 1 248 ? 10.602 19.406 -8.859 1 98.5 248 HIS A O 1
ATOM 1926 N N . PRO A 1 249 ? 12.773 19.812 -9.039 1 97.5 249 PRO A N 1
ATOM 1927 C CA . PRO A 1 249 ? 12.547 20.656 -10.227 1 97.5 249 PRO A CA 1
ATOM 1928 C C . PRO A 1 249 ? 11.914 19.875 -11.375 1 97.5 249 PRO A C 1
ATOM 1930 O O . PRO A 1 249 ? 10.969 20.359 -12 1 97.5 249 PRO A O 1
ATOM 1933 N N . VAL A 1 250 ? 12.422 18.688 -11.594 1 97 250 VAL A N 1
ATOM 1934 C CA . VAL A 1 250 ? 11.953 17.922 -12.742 1 97 250 VAL A CA 1
ATOM 1935 C C . VAL A 1 250 ? 10.516 17.469 -12.5 1 97 250 VAL A C 1
ATOM 1937 O O . VAL A 1 250 ? 9.688 17.5 -13.414 1 97 250 VAL A O 1
ATOM 1940 N N . LEU A 1 251 ? 10.18 17.031 -11.297 1 97.56 251 LEU A N 1
ATOM 1941 C CA . LEU A 1 251 ? 8.82 16.594 -10.992 1 97.56 251 LEU A CA 1
ATOM 1942 C C . LEU A 1 251 ? 7.848 17.766 -11.047 1 97.56 251 LEU A C 1
ATOM 1944 O O . LEU A 1 251 ? 6.727 17.625 -11.539 1 97.56 251 LEU A O 1
ATOM 1948 N N . SER A 1 252 ? 8.273 18.891 -10.484 1 97.31 252 SER A N 1
ATOM 1949 C CA . SER A 1 252 ? 7.445 20.094 -10.562 1 97.31 252 SER A CA 1
ATOM 1950 C C . SER A 1 252 ? 7.133 20.453 -12.008 1 97.31 252 SER A C 1
ATOM 1952 O O . SER A 1 252 ? 5.996 20.812 -12.336 1 97.31 252 SER A O 1
ATOM 1954 N N . GLU A 1 253 ? 8.062 20.359 -12.844 1 96.5 253 GLU A N 1
ATOM 1955 C CA . GLU A 1 253 ? 7.891 20.672 -14.258 1 96.5 253 GLU A CA 1
ATOM 1956 C C . GLU A 1 253 ? 6.898 19.719 -14.914 1 96.5 253 GLU A C 1
ATOM 1958 O O . GLU A 1 253 ? 5.992 20.156 -15.633 1 96.5 253 GLU A O 1
ATOM 1963 N N . VAL A 1 254 ? 7.086 18.422 -14.664 1 95.38 254 VAL A N 1
ATOM 1964 C CA . VAL A 1 254 ? 6.215 17.406 -15.258 1 95.38 254 VAL A CA 1
ATOM 1965 C C . VAL A 1 254 ? 4.77 17.656 -14.82 1 95.38 254 VAL A C 1
ATOM 1967 O O . VAL A 1 254 ? 3.852 17.594 -15.641 1 95.38 254 VAL A O 1
ATOM 1970 N N . ILE A 1 255 ? 4.582 17.938 -13.555 1 95.75 255 ILE A N 1
ATOM 1971 C CA . ILE A 1 255 ? 3.248 18.125 -12.992 1 95.75 255 ILE A CA 1
ATOM 1972 C C . ILE A 1 255 ? 2.619 19.391 -13.578 1 95.75 255 ILE A C 1
ATOM 1974 O O . ILE A 1 255 ? 1.468 19.375 -14.023 1 95.75 255 ILE A O 1
ATOM 1978 N N . ARG A 1 256 ? 3.377 20.438 -13.633 1 95 256 ARG A N 1
ATOM 1979 C CA . ARG A 1 256 ? 2.855 21.703 -14.141 1 95 256 ARG A CA 1
ATOM 1980 C C . ARG A 1 256 ? 2.516 21.609 -15.617 1 95 256 ARG A C 1
ATOM 1982 O O . ARG A 1 256 ? 1.519 22.172 -16.078 1 95 256 ARG A O 1
ATOM 1989 N N . GLU A 1 257 ? 3.281 20.938 -16.359 1 93.06 257 GLU A N 1
ATOM 1990 C CA . GLU A 1 257 ? 3.01 20.75 -17.781 1 93.06 257 GLU A CA 1
ATOM 1991 C C . GLU A 1 257 ? 1.725 19.953 -18 1 93.06 257 GLU A C 1
ATOM 1993 O O . GLU A 1 257 ? 0.966 20.219 -18.938 1 93.06 257 GLU A O 1
ATOM 1998 N N . ALA A 1 258 ? 1.582 18.953 -17.156 1 90.44 258 ALA A N 1
ATOM 1999 C CA . ALA A 1 258 ? 0.396 18.109 -17.281 1 90.44 258 ALA A CA 1
ATOM 2000 C C . ALA A 1 258 ? -0.871 18.891 -16.953 1 90.44 258 ALA A C 1
ATOM 2002 O O . ALA A 1 258 ? -1.944 18.609 -17.484 1 90.44 258 ALA A O 1
ATOM 2003 N N . LEU A 1 259 ? -0.749 19.859 -16.109 1 86.5 259 LEU A N 1
ATOM 2004 C CA . LEU A 1 259 ? -1.924 20.562 -15.617 1 86.5 259 LEU A CA 1
ATOM 2005 C C . LEU A 1 259 ? -2.197 21.812 -16.453 1 86.5 259 LEU A C 1
ATOM 2007 O O . LEU A 1 259 ? -3.242 22.453 -16.312 1 86.5 259 LEU A O 1
ATOM 2011 N N . SER A 1 260 ? -1.21 22.203 -17.25 1 82.19 260 SER A N 1
ATOM 2012 C CA . SER A 1 260 ? -1.398 23.328 -18.156 1 82.19 260 SER A CA 1
ATOM 2013 C C . SER A 1 260 ? -2.242 22.938 -19.359 1 82.19 260 SER A C 1
ATOM 2015 O O . SER A 1 260 ? -2.219 21.781 -19.781 1 82.19 260 SER A O 1
ATOM 2017 N N . MET B 1 1 ? 4.305 -34.969 4.367 1 83.38 1 MET B N 1
ATOM 2018 C CA . MET B 1 1 ? 3.758 -33.625 4.445 1 83.38 1 MET B CA 1
ATOM 2019 C C . MET B 1 1 ? 2.713 -33.406 3.357 1 83.38 1 MET B C 1
ATOM 2021 O O . MET B 1 1 ? 2.822 -33.938 2.26 1 83.38 1 MET B O 1
ATOM 2025 N N . SER B 1 2 ? 1.613 -32.75 3.727 1 95.81 2 SER B N 1
ATOM 2026 C CA . SER B 1 2 ? 0.605 -32.469 2.713 1 95.81 2 SER B CA 1
ATOM 2027 C C . SER B 1 2 ? 1.104 -31.422 1.722 1 95.81 2 SER B C 1
ATOM 2029 O O . SER B 1 2 ? 2.057 -30.703 2.008 1 95.81 2 SER B O 1
ATOM 2031 N N . PHE B 1 3 ? 0.542 -31.438 0.519 1 98.38 3 PHE B N 1
ATOM 2032 C CA . PHE B 1 3 ? 0.895 -30.438 -0.484 1 98.38 3 PHE B CA 1
ATOM 2033 C C . PHE B 1 3 ? 0.76 -29.031 0.083 1 98.38 3 PHE B C 1
ATOM 2035 O O . PHE B 1 3 ? 1.64 -28.203 -0.114 1 98.38 3 PHE B O 1
ATOM 2042 N N . LEU B 1 4 ? -0.297 -28.828 0.853 1 98.56 4 LEU B N 1
ATOM 2043 C CA . LEU B 1 4 ? -0.552 -27.5 1.413 1 98.56 4 LEU B CA 1
ATOM 2044 C C . LEU B 1 4 ? 0.505 -27.141 2.451 1 98.56 4 LEU B C 1
ATOM 2046 O O . LEU B 1 4 ? 0.975 -26 2.49 1 98.56 4 LEU B O 1
ATOM 2050 N N . SER B 1 5 ? 0.848 -28.094 3.287 1 98.38 5 SER B N 1
ATOM 2051 C CA . SER B 1 5 ? 1.867 -27.844 4.301 1 98.38 5 SER B CA 1
ATOM 2052 C C . SER B 1 5 ? 3.199 -27.469 3.664 1 98.38 5 SER B C 1
ATOM 2054 O O . SER B 1 5 ? 3.91 -26.594 4.172 1 98.38 5 SER B O 1
ATOM 2056 N N . VAL B 1 6 ? 3.512 -28.109 2.576 1 98.75 6 VAL B N 1
ATOM 2057 C CA . VAL B 1 6 ? 4.77 -27.828 1.891 1 98.75 6 VAL B CA 1
ATOM 2058 C C . VAL B 1 6 ? 4.707 -26.453 1.245 1 98.75 6 VAL B C 1
ATOM 2060 O O . VAL B 1 6 ? 5.668 -25.688 1.323 1 98.75 6 VAL B O 1
ATOM 2063 N N . ALA B 1 7 ? 3.59 -26.109 0.59 1 98.88 7 ALA B N 1
ATOM 2064 C CA . ALA B 1 7 ? 3.43 -24.781 -0.011 1 98.88 7 ALA B CA 1
ATOM 2065 C C . ALA B 1 7 ? 3.557 -23.688 1.041 1 98.88 7 ALA B C 1
ATOM 2067 O O . ALA B 1 7 ? 4.25 -22.688 0.826 1 98.88 7 ALA B O 1
ATOM 2068 N N . ARG B 1 8 ? 2.895 -23.906 2.129 1 98.75 8 ARG B N 1
ATOM 2069 C CA . ARG B 1 8 ? 2.914 -22.938 3.225 1 98.75 8 ARG B CA 1
ATOM 2070 C C . ARG B 1 8 ? 4.332 -22.734 3.746 1 98.75 8 ARG B C 1
ATOM 2072 O O . ARG B 1 8 ? 4.789 -21.594 3.889 1 98.75 8 ARG B O 1
ATOM 2079 N N . GLU B 1 9 ? 4.973 -23.812 4.055 1 98.75 9 GLU B N 1
ATOM 2080 C CA . GLU B 1 9 ? 6.332 -23.734 4.586 1 98.75 9 GLU B CA 1
ATOM 2081 C C . GLU B 1 9 ? 7.285 -23.109 3.57 1 98.75 9 GLU B C 1
ATOM 2083 O O . GLU B 1 9 ? 8.172 -22.344 3.938 1 98.75 9 GLU B O 1
ATOM 2088 N N . ALA B 1 10 ? 7.125 -23.453 2.33 1 98.88 10 ALA B N 1
ATOM 2089 C CA . ALA B 1 10 ? 7.949 -22.875 1.271 1 98.88 10 ALA B CA 1
ATOM 2090 C C . ALA B 1 10 ? 7.805 -21.359 1.23 1 98.88 10 ALA B C 1
ATOM 2092 O O . ALA B 1 10 ? 8.797 -20.641 1.115 1 98.88 10 ALA B O 1
ATOM 2093 N N . ALA B 1 11 ? 6.562 -20.859 1.303 1 98.88 11 ALA B N 1
ATOM 2094 C CA . ALA B 1 11 ? 6.324 -19.422 1.314 1 98.88 11 ALA B CA 1
ATOM 2095 C C . ALA B 1 11 ? 6.98 -18.766 2.525 1 98.88 11 ALA B C 1
ATOM 2097 O O . ALA B 1 11 ? 7.539 -17.672 2.42 1 98.88 11 ALA B O 1
ATOM 2098 N N . LEU B 1 12 ? 6.93 -19.438 3.637 1 98.81 12 LEU B N 1
ATOM 2099 C CA . LEU B 1 12 ? 7.535 -18.922 4.859 1 98.81 12 LEU B CA 1
ATOM 2100 C C . LEU B 1 12 ? 9.055 -18.891 4.742 1 98.81 12 LEU B C 1
ATOM 2102 O O . LEU B 1 12 ? 9.703 -18 5.281 1 98.81 12 LEU B O 1
ATOM 2106 N N . ILE B 1 13 ? 9.641 -19.875 4.094 1 98.75 13 ILE B N 1
ATOM 2107 C CA . ILE B 1 13 ? 11.078 -19.906 3.838 1 98.75 13 ILE B CA 1
ATOM 2108 C C . ILE B 1 13 ? 11.477 -18.688 3.014 1 98.75 13 ILE B C 1
ATOM 2110 O O . ILE B 1 13 ? 12.477 -18.031 3.307 1 98.75 13 ILE B O 1
ATOM 2114 N N . GLY B 1 14 ? 10.664 -18.344 1.961 1 98.44 14 GLY B N 1
ATOM 2115 C CA . GLY B 1 14 ? 10.906 -17.125 1.212 1 98.44 14 GLY B CA 1
ATOM 2116 C C . GLY B 1 14 ? 10.906 -15.883 2.082 1 98.44 14 GLY B C 1
ATOM 2117 O O . GLY B 1 14 ? 11.797 -15.047 1.978 1 98.44 14 GLY B O 1
ATOM 2118 N N . ARG B 1 15 ? 9.922 -15.805 2.953 1 98.19 15 ARG B N 1
ATOM 2119 C CA . ARG B 1 15 ? 9.812 -14.688 3.879 1 98.19 15 ARG B CA 1
ATOM 2120 C C . ARG B 1 15 ? 11.07 -14.562 4.738 1 98.19 15 ARG B C 1
ATOM 2122 O O . ARG B 1 15 ? 11.562 -13.461 4.973 1 98.19 15 ARG B O 1
ATOM 2129 N N . GLU B 1 16 ? 11.562 -15.641 5.238 1 97.56 16 GLU B N 1
ATOM 2130 C CA . GLU B 1 16 ? 12.75 -15.625 6.094 1 97.56 16 GLU B CA 1
ATOM 2131 C C . GLU B 1 16 ? 13.945 -15.023 5.359 1 97.56 16 GLU B C 1
ATOM 2133 O O . GLU B 1 16 ? 14.727 -14.273 5.945 1 97.56 16 GLU B O 1
ATOM 2138 N N . VAL B 1 17 ? 14.094 -15.398 4.121 1 96.81 17 VAL B N 1
A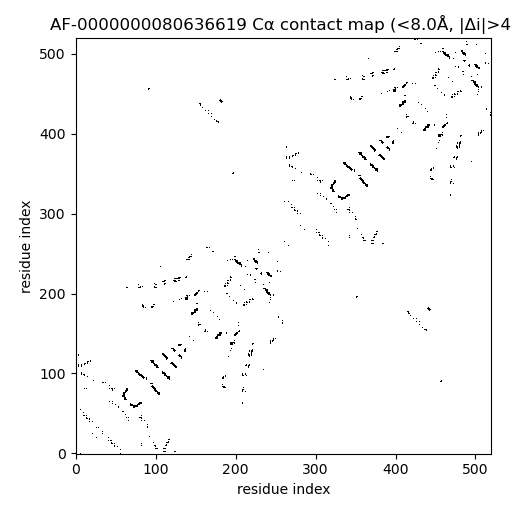TOM 2139 C CA . VAL B 1 17 ? 15.18 -14.836 3.324 1 96.81 17 VAL B CA 1
ATOM 2140 C C . VAL B 1 17 ? 15 -13.328 3.184 1 96.81 17 VAL B C 1
ATOM 2142 O O . VAL B 1 17 ? 15.953 -12.562 3.342 1 96.81 17 VAL B O 1
ATOM 2145 N N . HIS B 1 18 ? 13.727 -12.891 2.863 1 96.19 18 HIS B N 1
ATOM 2146 C CA . HIS B 1 18 ? 13.453 -11.461 2.738 1 96.19 18 HIS B CA 1
ATOM 2147 C C . HIS B 1 18 ? 13.859 -10.711 4 1 96.19 18 HIS B C 1
ATOM 2149 O O . HIS B 1 18 ? 14.539 -9.688 3.926 1 96.19 18 HIS B O 1
ATOM 2155 N N . LEU B 1 19 ? 13.445 -11.203 5.156 1 94.5 19 LEU B N 1
ATOM 2156 C CA . LEU B 1 19 ? 13.656 -10.531 6.434 1 94.5 19 LEU B CA 1
ATOM 2157 C C . LEU B 1 19 ? 15.141 -10.438 6.762 1 94.5 19 LEU B C 1
ATOM 2159 O O . LEU B 1 19 ? 15.594 -9.461 7.363 1 94.5 19 LEU B O 1
ATOM 2163 N N . ARG B 1 20 ? 15.906 -11.453 6.422 1 92.44 20 ARG B N 1
ATOM 2164 C CA . ARG B 1 20 ? 17.344 -11.43 6.633 1 92.44 20 ARG B CA 1
ATOM 2165 C C . ARG B 1 20 ? 18 -10.266 5.883 1 92.44 20 ARG B C 1
ATOM 2167 O O . ARG B 1 20 ? 18.906 -9.625 6.391 1 92.44 20 ARG B O 1
ATOM 2174 N N . TYR B 1 21 ? 17.484 -10.039 4.758 1 89.06 21 TYR B N 1
ATOM 2175 C CA . TYR B 1 21 ? 18.047 -8.969 3.943 1 89.06 21 TYR B CA 1
ATOM 2176 C C . TYR B 1 21 ? 17.578 -7.605 4.43 1 89.06 21 TYR B C 1
ATOM 2178 O O . TYR B 1 21 ? 18.281 -6.609 4.273 1 89.06 21 TYR B O 1
ATOM 2186 N N . LEU B 1 22 ? 16.406 -7.469 5.008 1 83.88 22 LEU B N 1
ATOM 2187 C CA . LEU B 1 22 ? 15.891 -6.199 5.512 1 83.88 22 LEU B CA 1
ATOM 2188 C C . LEU B 1 22 ? 16.609 -5.797 6.797 1 83.88 22 LEU B C 1
ATOM 2190 O O . LEU B 1 22 ? 16.891 -4.613 7.012 1 83.88 22 LEU B O 1
ATOM 2194 N N . THR B 1 23 ? 16.766 -6.727 7.844 1 70.44 23 THR B N 1
ATOM 2195 C CA . THR B 1 23 ? 17.406 -6.441 9.117 1 70.44 23 THR B CA 1
ATOM 2196 C C . THR B 1 23 ? 18.906 -6.227 8.93 1 70.44 23 THR B C 1
ATOM 2198 O O . THR B 1 23 ? 19.516 -5.434 9.641 1 70.44 23 THR B O 1
ATOM 2201 N N . GLY B 1 24 ? 19.609 -7.328 8.43 1 55.81 24 GLY B N 1
ATOM 2202 C CA . GLY B 1 24 ? 21.062 -7.23 8.266 1 55.81 24 GLY B CA 1
ATOM 2203 C C . GLY B 1 24 ? 21.5 -5.93 7.621 1 55.81 24 GLY B C 1
ATOM 2204 O O . GLY B 1 24 ? 22.688 -5.605 7.613 1 55.81 24 GLY B O 1
ATOM 2205 N N . GLY B 1 25 ? 20.766 -4.848 7.883 1 46.91 25 GLY B N 1
ATOM 2206 C CA . GLY B 1 25 ? 21.094 -3.533 7.352 1 46.91 25 GLY B CA 1
ATOM 2207 C C . GLY B 1 25 ? 21.172 -3.504 5.836 1 46.91 25 GLY B C 1
ATOM 2208 O O . GLY B 1 25 ? 21.781 -4.379 5.219 1 46.91 25 GLY B O 1
ATOM 2209 N N . PHE B 1 26 ? 20.188 -3.094 5.223 1 41.38 26 PHE B N 1
ATOM 2210 C CA . PHE B 1 26 ? 20.5 -2.672 3.863 1 41.38 26 PHE B CA 1
ATOM 2211 C C . PHE B 1 26 ? 21.922 -2.094 3.793 1 41.38 26 PHE B C 1
ATOM 2213 O O . PHE B 1 26 ? 22.125 -0.915 4.086 1 41.38 26 PHE B O 1
ATOM 2220 N N . HIS B 1 27 ? 22.781 -2.525 4.695 1 34.69 27 HIS B N 1
ATOM 2221 C CA . HIS B 1 27 ? 24.078 -1.933 4.391 1 34.69 27 HIS B CA 1
ATOM 2222 C C . HIS B 1 27 ? 24.234 -1.669 2.896 1 34.69 27 HIS B C 1
ATOM 2224 O O . HIS B 1 27 ? 24.234 -2.605 2.094 1 34.69 27 HIS B O 1
ATOM 2230 N N . ILE B 1 28 ? 23.609 -0.656 2.594 1 35.94 28 ILE B N 1
ATOM 2231 C CA . ILE B 1 28 ? 24 0.055 1.378 1 35.94 28 ILE B CA 1
ATOM 2232 C C . ILE B 1 28 ? 25.516 0.025 1.217 1 35.94 28 ILE B C 1
ATOM 2234 O O . ILE B 1 28 ? 26.219 0.819 1.837 1 35.94 28 ILE B O 1
ATOM 2238 N N . SER B 1 29 ? 26.234 -0.903 1.672 1 32.16 29 SER B N 1
ATOM 2239 C CA . SER B 1 29 ? 27.609 -0.766 1.217 1 32.16 29 SER B CA 1
ATOM 2240 C C . SER B 1 29 ? 27.672 -0.17 -0.185 1 32.16 29 SER B C 1
ATOM 2242 O O . SER B 1 29 ? 26.672 -0.138 -0.897 1 32.16 29 SER B O 1
ATOM 2244 N N . THR B 1 30 ? 29.047 -0.352 -0.762 1 31.53 30 THR B N 1
ATOM 2245 C CA . THR B 1 30 ? 29.516 0.394 -1.93 1 31.53 30 THR B CA 1
ATOM 2246 C C . THR B 1 30 ? 28.469 0.33 -3.051 1 31.53 30 THR B C 1
ATOM 2248 O O . THR B 1 30 ? 27.578 -0.51 -3.023 1 31.53 30 THR B O 1
ATOM 2251 N N . LYS B 1 31 ? 28.922 0.881 -4.18 1 33.62 31 LYS B N 1
ATOM 2252 C CA . LYS B 1 31 ? 28.531 1.192 -5.555 1 33.62 31 LYS B CA 1
ATOM 2253 C C . LYS B 1 31 ? 27.719 0.055 -6.168 1 33.62 31 LYS B C 1
ATOM 2255 O O . LYS B 1 31 ? 27.281 0.148 -7.32 1 33.62 31 LYS B O 1
ATOM 2260 N N . SER B 1 32 ? 27.922 -1.263 -5.789 1 42.47 32 SER B N 1
ATOM 2261 C CA . SER B 1 32 ? 27.203 -2.307 -6.512 1 42.47 32 SER B CA 1
ATOM 2262 C C . SER B 1 32 ? 25.75 -2.379 -6.07 1 42.47 32 SER B C 1
ATOM 2264 O O . SER B 1 32 ? 25.453 -2.582 -4.887 1 42.47 32 SER B O 1
ATOM 2266 N N . GLY B 1 33 ? 24.656 -1.622 -6.379 1 47.47 33 GLY B N 1
ATOM 2267 C CA . GLY B 1 33 ? 23.391 -0.9 -6.414 1 47.47 33 GLY B CA 1
ATOM 2268 C C . GLY B 1 33 ? 22.219 -1.718 -5.898 1 47.47 33 GLY B C 1
ATOM 2269 O O . GLY B 1 33 ? 22.344 -2.926 -5.691 1 47.47 33 GLY B O 1
ATOM 2270 N N . ILE B 1 34 ? 21.297 -1.167 -5.137 1 51.62 34 ILE B N 1
ATOM 2271 C CA . ILE B 1 34 ? 19.953 -1.602 -4.77 1 51.62 34 ILE B CA 1
ATOM 2272 C C . ILE B 1 34 ? 19.469 -2.68 -5.742 1 51.62 34 ILE B C 1
ATOM 2274 O O . ILE B 1 34 ? 18.922 -3.699 -5.324 1 51.62 34 ILE B O 1
ATOM 2278 N N . ARG B 1 35 ? 19.812 -2.646 -6.828 1 56.19 35 ARG B N 1
ATOM 2279 C CA . ARG B 1 35 ? 19.406 -3.594 -7.863 1 56.19 35 ARG B CA 1
ATOM 2280 C C . ARG B 1 35 ? 20.078 -4.945 -7.656 1 56.19 35 ARG B C 1
ATOM 2282 O O . ARG B 1 35 ? 19.453 -5.992 -7.828 1 56.19 35 ARG B O 1
ATOM 2289 N N . ASP B 1 36 ? 21.312 -4.832 -7.211 1 59.75 36 ASP B N 1
ATOM 2290 C CA . ASP B 1 36 ? 22.062 -6.074 -7.008 1 59.75 36 ASP B CA 1
ATOM 2291 C C . ASP B 1 36 ? 21.531 -6.84 -5.797 1 59.75 36 ASP B C 1
ATOM 2293 O O . ASP B 1 36 ? 21.406 -8.062 -5.836 1 59.75 36 ASP B O 1
ATOM 2297 N N . ARG B 1 37 ? 21.219 -6.168 -4.816 1 56.09 37 ARG B N 1
ATOM 2298 C CA . ARG B 1 37 ? 20.688 -6.781 -3.6 1 56.09 37 ARG B CA 1
ATOM 2299 C C . ARG B 1 37 ? 19.344 -7.441 -3.854 1 56.09 37 ARG B C 1
ATOM 2301 O O . ARG B 1 37 ? 19.078 -8.531 -3.346 1 56.09 37 ARG B O 1
ATOM 2308 N N . VAL B 1 38 ? 18.547 -6.75 -4.559 1 69 38 VAL B N 1
ATOM 2309 C CA . VAL B 1 38 ? 17.234 -7.285 -4.883 1 69 38 VAL B CA 1
ATOM 2310 C C . VAL B 1 38 ? 17.375 -8.531 -5.754 1 69 38 VAL B C 1
ATOM 2312 O O . VAL B 1 38 ? 16.703 -9.539 -5.527 1 69 38 VAL B O 1
ATOM 2315 N N . THR B 1 39 ? 18.328 -8.391 -6.477 1 71.5 39 THR B N 1
ATOM 2316 C CA . THR B 1 39 ? 18.609 -9.555 -7.32 1 71.5 39 THR B CA 1
ATOM 2317 C C . THR B 1 39 ? 19.078 -10.734 -6.48 1 71.5 39 THR B C 1
ATOM 2319 O O . THR B 1 39 ? 18.625 -11.859 -6.66 1 71.5 39 THR B O 1
ATOM 2322 N N . THR B 1 40 ? 19.797 -10.445 -5.457 1 85.75 40 THR B N 1
ATOM 2323 C CA . THR B 1 40 ? 20.344 -11.516 -4.629 1 85.75 40 THR B CA 1
ATOM 2324 C C . THR B 1 40 ? 19.25 -12.125 -3.754 1 85.75 40 THR B C 1
ATOM 2326 O O . THR B 1 40 ? 19.172 -13.344 -3.6 1 85.75 40 THR B O 1
ATOM 2329 N N . ALA B 1 41 ? 18.391 -11.305 -3.207 1 92.06 41 ALA B N 1
ATOM 2330 C CA . ALA B 1 41 ? 17.312 -11.805 -2.363 1 92.06 41 ALA B CA 1
ATOM 2331 C C . ALA B 1 41 ? 16.375 -12.711 -3.16 1 92.06 41 ALA B C 1
ATOM 2333 O O . ALA B 1 41 ? 15.961 -13.766 -2.676 1 92.06 41 ALA B O 1
ATOM 2334 N N . ASP B 1 42 ? 16.094 -12.305 -4.387 1 94.25 42 ASP B N 1
ATOM 2335 C CA . ASP B 1 42 ? 15.234 -13.094 -5.27 1 94.25 42 ASP B CA 1
ATOM 2336 C C . ASP B 1 42 ? 15.828 -14.477 -5.527 1 94.25 42 ASP B C 1
ATOM 2338 O O . ASP B 1 42 ? 15.133 -15.484 -5.398 1 94.25 42 ASP B O 1
ATOM 2342 N N . ILE B 1 43 ? 17.016 -14.461 -5.82 1 95.31 43 ILE B N 1
ATOM 2343 C CA . ILE B 1 43 ? 17.719 -15.68 -6.207 1 95.31 43 ILE B CA 1
ATOM 2344 C C . ILE B 1 43 ? 17.875 -16.594 -4.992 1 95.31 43 ILE B C 1
ATOM 2346 O O . ILE B 1 43 ? 17.609 -17.797 -5.078 1 95.31 43 ILE B O 1
ATOM 2350 N N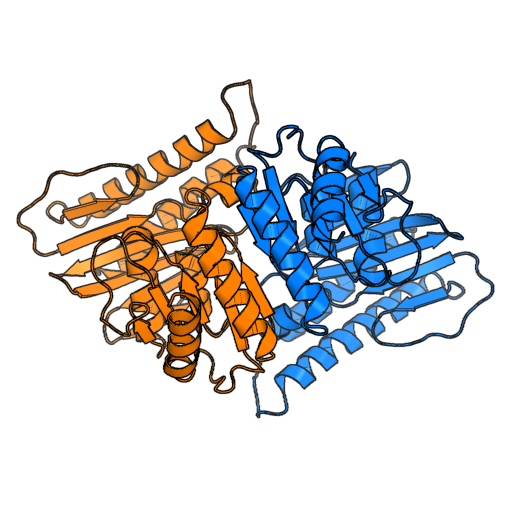 . GLU B 1 44 ? 18.281 -16.047 -3.883 1 96.38 44 GLU B N 1
ATOM 2351 C CA . GLU B 1 44 ? 18.469 -16.844 -2.67 1 96.38 44 GLU B CA 1
ATOM 2352 C C . GLU B 1 44 ? 17.156 -17.422 -2.18 1 96.38 44 GLU B C 1
ATOM 2354 O O . GLU B 1 44 ? 17.109 -18.562 -1.719 1 96.38 44 GLU B O 1
ATOM 2359 N N . ALA B 1 45 ? 16.141 -16.609 -2.223 1 98.06 45 ALA B N 1
ATOM 2360 C CA . ALA B 1 45 ? 14.82 -17.109 -1.822 1 98.06 45 ALA B CA 1
ATOM 2361 C C . ALA B 1 45 ? 14.383 -18.281 -2.703 1 98.06 45 ALA B C 1
ATOM 2363 O O . ALA B 1 45 ? 13.906 -19.297 -2.201 1 98.06 45 ALA B O 1
ATOM 2364 N N . GLU B 1 46 ? 14.531 -18.125 -4.016 1 98.25 46 GLU B N 1
ATOM 2365 C CA . GLU B 1 46 ? 14.148 -19.203 -4.934 1 98.25 46 GLU B CA 1
ATOM 2366 C C . GLU B 1 46 ? 14.93 -20.484 -4.641 1 98.25 46 GLU B C 1
ATOM 2368 O O . GLU B 1 46 ? 14.352 -21.562 -4.57 1 98.25 46 GLU B O 1
ATOM 2373 N N . LYS B 1 47 ? 16.203 -20.344 -4.422 1 98 47 LYS B N 1
ATOM 2374 C CA . LYS B 1 47 ? 17.047 -21.5 -4.145 1 98 47 LYS B CA 1
ATOM 2375 C C . LYS B 1 47 ? 16.594 -22.219 -2.875 1 98 47 LYS B C 1
ATOM 2377 O O . LYS B 1 47 ? 16.516 -23.453 -2.852 1 98 47 LYS B O 1
ATOM 2382 N N . ALA B 1 48 ? 16.375 -21.469 -1.848 1 98.62 48 ALA B N 1
ATOM 2383 C CA . ALA B 1 48 ? 15.945 -22.047 -0.575 1 98.62 48 ALA B CA 1
ATOM 2384 C C . ALA B 1 48 ? 14.617 -22.781 -0.721 1 98.62 48 ALA B C 1
ATOM 2386 O O . ALA B 1 48 ? 14.445 -23.891 -0.206 1 98.62 48 ALA B O 1
ATOM 2387 N N . ILE B 1 49 ? 13.695 -22.172 -1.421 1 98.81 49 ILE B N 1
ATOM 2388 C CA . ILE B 1 49 ? 12.359 -22.719 -1.609 1 98.81 49 ILE B CA 1
ATOM 2389 C C . ILE B 1 49 ? 12.438 -24 -2.428 1 98.81 49 ILE B C 1
ATOM 2391 O O . ILE B 1 49 ? 11.859 -25.031 -2.049 1 98.81 49 ILE B O 1
ATOM 2395 N N . VAL B 1 50 ? 13.172 -23.953 -3.537 1 98.69 50 VAL B N 1
ATOM 2396 C CA . VAL B 1 50 ? 13.281 -25.094 -4.445 1 98.69 50 VAL B CA 1
ATOM 2397 C C . VAL B 1 50 ? 13.953 -26.266 -3.727 1 98.69 50 VAL B C 1
ATOM 2399 O O . VAL B 1 50 ? 13.523 -27.406 -3.865 1 98.69 50 VAL B O 1
ATOM 2402 N N . THR B 1 51 ? 15.016 -25.969 -2.977 1 98.62 51 THR B N 1
ATOM 2403 C CA . THR B 1 51 ? 15.688 -27 -2.209 1 98.62 51 THR B CA 1
ATOM 2404 C C . THR B 1 51 ? 14.711 -27.703 -1.263 1 98.62 51 THR B C 1
ATOM 2406 O O . THR B 1 51 ? 14.664 -28.938 -1.204 1 98.62 51 THR B O 1
ATOM 2409 N N . PHE B 1 52 ? 13.953 -26.938 -0.599 1 98.75 52 PHE B N 1
ATOM 2410 C CA . PHE B 1 52 ? 12.984 -27.453 0.357 1 98.75 52 PHE B CA 1
ATOM 2411 C C . PHE B 1 52 ? 11.945 -28.328 -0.346 1 98.75 52 PHE B C 1
ATOM 2413 O O . PHE B 1 52 ? 11.641 -29.438 0.105 1 98.75 52 PHE B O 1
ATOM 2420 N N . ILE B 1 53 ? 11.359 -27.828 -1.462 1 98.69 53 ILE B N 1
ATOM 2421 C CA . ILE B 1 53 ? 10.32 -28.531 -2.191 1 98.69 53 ILE B CA 1
ATOM 2422 C C . ILE B 1 53 ? 10.867 -29.844 -2.734 1 98.69 53 ILE B C 1
ATOM 2424 O O . ILE B 1 53 ? 10.203 -30.891 -2.656 1 98.69 53 ILE B O 1
ATOM 2428 N N . ARG B 1 54 ? 12.102 -29.844 -3.227 1 97.5 54 ARG B N 1
ATOM 2429 C CA . ARG B 1 54 ? 12.719 -31.016 -3.834 1 97.5 54 ARG B CA 1
ATOM 2430 C C . ARG B 1 54 ? 13 -32.094 -2.787 1 97.5 54 ARG B C 1
ATOM 2432 O O . ARG B 1 54 ? 13 -33.281 -3.094 1 97.5 54 ARG B O 1
ATOM 2439 N N . GLU B 1 55 ? 13.25 -31.688 -1.59 1 98 55 GLU B N 1
ATOM 2440 C CA . GLU B 1 55 ? 13.414 -32.656 -0.508 1 98 55 GLU B CA 1
ATOM 2441 C C . GLU B 1 55 ? 12.125 -33.438 -0.259 1 98 55 GLU B C 1
ATOM 2443 O O . GLU B 1 55 ? 12.156 -34.625 0.018 1 98 55 GLU B O 1
ATOM 2448 N N . ALA B 1 56 ? 11.008 -32.781 -0.372 1 97.81 56 ALA B N 1
ATOM 2449 C CA . ALA B 1 56 ? 9.711 -33.406 -0.122 1 97.81 56 ALA B CA 1
ATOM 2450 C C . ALA B 1 56 ? 9.195 -34.094 -1.366 1 97.81 56 ALA B C 1
ATOM 2452 O O . ALA B 1 56 ? 8.578 -35.188 -1.268 1 97.81 56 ALA B O 1
ATOM 2453 N N . PHE B 1 57 ? 9.461 -33.469 -2.547 1 98.12 57 PHE B N 1
ATOM 2454 C CA . PHE B 1 57 ? 8.969 -34 -3.816 1 98.12 57 PHE B CA 1
ATOM 2455 C C . PHE B 1 57 ? 10.047 -33.906 -4.891 1 98.12 57 PHE B C 1
ATOM 2457 O O . PHE B 1 57 ? 9.953 -33.094 -5.812 1 98.12 57 PHE B O 1
ATOM 2464 N N . PRO B 1 58 ? 10.953 -34.844 -4.914 1 97.12 58 PRO B N 1
ATOM 2465 C CA . PRO B 1 58 ? 12.133 -34.781 -5.777 1 97.12 58 PRO B CA 1
ATOM 2466 C C . PRO B 1 58 ? 11.781 -34.875 -7.262 1 97.12 58 PRO B C 1
ATOM 2468 O O . PRO B 1 58 ? 12.547 -34.406 -8.109 1 97.12 58 PRO B O 1
ATOM 2471 N N . THR B 1 59 ? 10.617 -35.406 -7.57 1 97.19 59 THR B N 1
ATOM 2472 C CA . THR B 1 59 ? 10.32 -35.656 -8.977 1 97.19 59 THR B CA 1
ATOM 2473 C C . THR B 1 59 ? 9.422 -34.562 -9.555 1 97.19 59 THR B C 1
ATOM 2475 O O . THR B 1 59 ? 9.172 -34.562 -10.766 1 97.19 59 THR B O 1
ATOM 2478 N N . HIS B 1 60 ? 8.867 -33.688 -8.75 1 98.19 60 HIS B N 1
ATOM 2479 C CA . HIS B 1 60 ? 7.934 -32.688 -9.234 1 98.19 60 HIS B CA 1
ATOM 2480 C C . HIS B 1 60 ? 8.641 -31.656 -10.109 1 98.19 60 HIS B C 1
ATOM 2482 O O . HIS B 1 60 ? 9.828 -31.406 -9.93 1 98.19 60 HIS B O 1
ATOM 2488 N N . ASN B 1 61 ? 7.918 -31.109 -11.062 1 98.25 61 ASN B N 1
ATOM 2489 C CA . ASN B 1 61 ? 8.414 -29.984 -11.867 1 98.25 61 ASN B CA 1
ATOM 2490 C C . ASN B 1 61 ? 8.461 -28.688 -11.055 1 98.25 61 ASN B C 1
ATOM 2492 O O . ASN B 1 61 ? 7.738 -28.547 -10.07 1 98.25 61 ASN B O 1
ATOM 2496 N N . ILE B 1 62 ? 9.383 -27.781 -11.484 1 98.38 62 ILE B N 1
ATOM 2497 C CA . ILE B 1 62 ? 9.508 -26.453 -10.906 1 98.38 62 ILE B CA 1
ATOM 2498 C C . ILE B 1 62 ? 9.391 -25.391 -12 1 98.38 62 ILE B C 1
ATOM 2500 O O . ILE B 1 62 ? 10.109 -25.438 -13 1 98.38 62 ILE B O 1
ATOM 2504 N N . LEU B 1 63 ? 8.453 -24.5 -11.883 1 97.75 63 LEU B N 1
ATOM 2505 C CA . LEU B 1 63 ? 8.344 -23.281 -12.656 1 97.75 63 LEU B CA 1
ATOM 2506 C C . LEU B 1 63 ? 8.562 -22.047 -11.773 1 97.75 63 LEU B C 1
ATOM 2508 O O . LEU B 1 63 ? 7.684 -21.703 -10.977 1 97.75 63 LEU B O 1
ATOM 2512 N N . ALA B 1 64 ? 9.711 -21.438 -11.914 1 97 64 ALA B N 1
ATOM 2513 C CA . ALA B 1 64 ? 10.055 -20.312 -11.031 1 97 64 ALA B CA 1
ATOM 2514 C C . ALA B 1 64 ? 10.484 -19.094 -11.836 1 97 64 ALA B C 1
ATOM 2516 O O . ALA B 1 64 ? 10.852 -19.219 -13.008 1 97 64 ALA B O 1
ATOM 2517 N N . GLU B 1 65 ? 10.414 -17.953 -11.258 1 93 65 GLU B N 1
ATOM 2518 C CA . GLU B 1 65 ? 10.648 -16.672 -11.93 1 93 65 GLU B CA 1
ATOM 2519 C C . GLU B 1 65 ? 12.109 -16.5 -12.312 1 93 65 GLU B C 1
ATOM 2521 O O . GLU B 1 65 ? 12.414 -16.062 -13.43 1 93 65 GLU B O 1
ATOM 2526 N N . GLU B 1 66 ? 13.016 -16.875 -11.422 1 91.94 66 GLU B N 1
ATOM 2527 C CA . GLU B 1 66 ? 14.398 -16.453 -11.555 1 91.94 66 GLU B CA 1
ATOM 2528 C C . GLU B 1 66 ? 15.211 -17.438 -12.391 1 91.94 66 GLU B C 1
ATOM 2530 O O . GLU B 1 66 ? 16.156 -17.047 -13.07 1 91.94 66 GLU B O 1
ATOM 2535 N N . HIS B 1 67 ? 14.883 -18.75 -12.266 1 92.81 67 HIS B N 1
ATOM 2536 C CA . HIS B 1 67 ? 15.625 -19.781 -12.992 1 92.81 67 HIS B CA 1
ATOM 2537 C C . HIS B 1 67 ? 14.68 -20.719 -13.734 1 92.81 67 HIS B C 1
ATOM 2539 O O . HIS B 1 67 ? 13.492 -20.797 -13.406 1 92.81 67 HIS B O 1
ATOM 2545 N N . SER B 1 68 ? 15.289 -21.391 -14.727 1 95.06 68 SER B N 1
ATOM 2546 C CA . SER B 1 68 ? 14.609 -22.484 -15.398 1 95.06 68 SER B CA 1
ATOM 2547 C C . SER B 1 68 ? 15.078 -23.844 -14.859 1 95.06 68 SER B C 1
ATOM 2549 O O . SER B 1 68 ? 16.266 -24.016 -14.562 1 95.06 68 SER B O 1
ATOM 2551 N N . TYR B 1 69 ? 14.164 -24.703 -14.797 1 96.31 69 TYR B N 1
ATOM 2552 C CA . TYR B 1 69 ? 14.469 -26.047 -14.305 1 96.31 69 TYR B CA 1
ATOM 2553 C C . TYR B 1 69 ? 14.102 -27.109 -15.344 1 96.31 69 TYR B C 1
ATOM 2555 O O . TYR B 1 69 ? 13.125 -26.953 -16.078 1 96.31 69 TYR B O 1
ATOM 2563 N N . GLU B 1 70 ? 14.836 -28.172 -15.406 1 95.38 70 GLU B N 1
ATOM 2564 C CA . GLU B 1 70 ? 14.578 -29.25 -16.359 1 95.38 70 GLU B CA 1
ATOM 2565 C C . GLU B 1 70 ? 13.234 -29.922 -16.078 1 95.38 70 GLU B C 1
ATOM 2567 O O . GLU B 1 70 ? 12.922 -30.266 -14.938 1 95.38 70 GLU B O 1
ATOM 2572 N N . PRO B 1 71 ? 12.547 -30.062 -17.172 1 95.19 71 PRO B N 1
ATOM 2573 C CA . PRO B 1 71 ? 11.25 -30.734 -16.984 1 95.19 71 PRO B CA 1
ATOM 2574 C C . PRO B 1 71 ? 11.398 -32.188 -16.562 1 95.19 71 PRO B C 1
ATOM 2576 O O . PRO B 1 71 ? 12.383 -32.844 -16.906 1 95.19 71 PRO B O 1
ATOM 2579 N N . THR B 1 72 ? 10.391 -32.594 -15.789 1 95.75 72 THR B N 1
ATOM 2580 C CA . THR B 1 72 ? 10.273 -34 -15.422 1 95.75 72 THR B CA 1
ATOM 2581 C C . THR B 1 72 ? 9.008 -34.625 -16 1 95.75 72 THR B C 1
ATOM 2583 O O . THR B 1 72 ? 8.258 -33.969 -16.719 1 95.75 72 THR B O 1
ATOM 2586 N N . SER B 1 73 ? 8.734 -35.906 -15.727 1 95.38 73 SER B N 1
ATOM 2587 C CA . SER B 1 73 ? 7.547 -36.562 -16.234 1 95.38 73 SER B CA 1
ATOM 2588 C C . SER B 1 73 ? 6.391 -36.469 -15.242 1 95.38 73 SER B C 1
ATOM 2590 O O . SER B 1 73 ? 5.305 -37 -15.492 1 95.38 73 SER B O 1
ATOM 2592 N N . SER B 1 74 ? 6.613 -35.781 -14.172 1 97.25 74 SER B N 1
ATOM 2593 C CA . SER B 1 74 ? 5.586 -35.656 -13.141 1 97.25 74 SER B CA 1
ATOM 2594 C C . SER B 1 74 ? 4.41 -34.844 -13.625 1 97.25 74 SER B C 1
ATOM 2596 O O . SER B 1 74 ? 4.594 -33.844 -14.344 1 97.25 74 SER B O 1
ATOM 2598 N N . PRO B 1 75 ? 3.207 -35.188 -13.242 1 97.75 75 PRO B N 1
ATOM 2599 C CA . PRO B 1 75 ? 2.053 -34.344 -13.547 1 97.75 75 PRO B CA 1
ATOM 2600 C C . PRO B 1 75 ? 1.954 -33.125 -12.625 1 97.75 75 PRO B C 1
ATOM 2602 O O . PRO B 1 75 ? 1.081 -32.281 -12.812 1 97.75 75 PRO B O 1
ATOM 2605 N N . TYR B 1 76 ? 2.822 -33.062 -11.602 1 98.38 76 TYR B N 1
ATOM 2606 C CA . TYR B 1 76 ? 2.801 -31.984 -10.625 1 98.38 76 TYR B CA 1
ATOM 2607 C C . TYR B 1 76 ? 3.867 -30.938 -10.938 1 98.38 76 TYR B C 1
ATOM 2609 O O . TYR B 1 76 ? 5.004 -31.281 -11.258 1 98.38 76 TYR B O 1
ATOM 2617 N N . THR B 1 77 ? 3.502 -29.641 -10.914 1 98.5 77 THR B N 1
ATOM 2618 C CA . THR B 1 77 ? 4.426 -28.531 -11.117 1 98.5 77 THR B CA 1
ATOM 2619 C C . THR B 1 77 ? 4.27 -27.5 -10.016 1 98.5 77 THR B C 1
ATOM 2621 O O . THR B 1 77 ? 3.186 -26.938 -9.82 1 98.5 77 THR B O 1
ATOM 2624 N N . TRP B 1 78 ? 5.336 -27.234 -9.258 1 98.81 78 TRP B N 1
ATOM 2625 C CA . TRP B 1 78 ? 5.375 -26.125 -8.305 1 98.81 78 TRP B CA 1
ATOM 2626 C C . TRP B 1 78 ? 5.664 -24.812 -9.023 1 98.81 78 TRP B C 1
ATOM 2628 O O . TRP B 1 78 ? 6.59 -24.719 -9.828 1 98.81 78 TRP B O 1
ATOM 2638 N N . ILE B 1 79 ? 4.852 -23.812 -8.766 1 98.69 79 ILE B N 1
ATOM 2639 C CA . ILE B 1 79 ? 4.961 -22.5 -9.367 1 98.69 79 ILE B CA 1
ATOM 2640 C C . ILE B 1 79 ? 5.379 -21.484 -8.305 1 98.69 79 ILE B C 1
ATOM 2642 O O . ILE B 1 79 ? 4.676 -21.281 -7.316 1 98.69 79 ILE B O 1
ATOM 2646 N N . ILE B 1 80 ? 6.531 -20.75 -8.578 1 98.81 80 ILE B N 1
ATOM 2647 C CA . ILE B 1 80 ? 7.152 -20.031 -7.473 1 98.81 80 ILE B CA 1
ATOM 2648 C C . ILE B 1 80 ? 7.488 -18.609 -7.914 1 98.81 80 ILE B C 1
ATOM 2650 O O . ILE B 1 80 ? 8.18 -18.406 -8.914 1 98.81 80 ILE B O 1
ATOM 2654 N N . ASP B 1 81 ? 6.938 -17.609 -7.277 1 98.56 81 ASP B N 1
ATOM 2655 C CA . ASP B 1 81 ? 7.469 -16.25 -7.227 1 98.56 81 ASP B CA 1
ATOM 2656 C C . ASP B 1 81 ? 8.188 -16 -5.906 1 98.56 81 ASP B C 1
ATOM 2658 O O . ASP B 1 81 ? 7.551 -15.758 -4.879 1 98.56 81 ASP B O 1
ATOM 2662 N N . PRO B 1 82 ? 9.469 -16.062 -5.906 1 98.44 82 PRO B N 1
ATOM 2663 C CA . PRO B 1 82 ? 10.195 -15.945 -4.641 1 98.44 82 PRO B CA 1
ATOM 2664 C C . PRO B 1 82 ? 10.062 -14.562 -4 1 98.44 82 PRO B C 1
ATOM 2666 O O . PRO B 1 82 ? 10.188 -14.43 -2.779 1 98.44 82 PRO B O 1
ATOM 2669 N N . LEU B 1 83 ? 9.82 -13.57 -4.805 1 97.38 83 LEU B N 1
ATOM 2670 C CA . LEU B 1 83 ? 9.695 -12.203 -4.309 1 97.38 83 LEU B CA 1
ATOM 2671 C C . LEU B 1 83 ? 8.758 -11.383 -5.195 1 97.38 83 LEU B C 1
ATOM 2673 O O . LEU B 1 83 ? 9.203 -10.758 -6.16 1 97.38 83 LEU B O 1
ATOM 2677 N N . ASP B 1 84 ? 7.492 -11.359 -4.832 1 95.62 84 ASP B N 1
ATOM 2678 C CA . ASP B 1 84 ? 6.496 -10.484 -5.445 1 95.62 84 ASP B CA 1
ATOM 2679 C C . ASP B 1 84 ? 6.609 -9.062 -4.902 1 95.62 84 ASP B C 1
ATOM 2681 O O . ASP B 1 84 ? 6.301 -8.805 -3.734 1 95.62 84 ASP B O 1
ATOM 2685 N N . GLY B 1 85 ? 6.934 -8.141 -5.758 1 94.88 85 GLY B N 1
ATOM 2686 C CA . GLY B 1 85 ? 7.16 -6.773 -5.305 1 94.88 85 GLY B CA 1
ATOM 2687 C C . GLY B 1 85 ? 8.633 -6.441 -5.129 1 94.88 85 GLY B C 1
ATOM 2688 O O . GLY B 1 85 ? 9.023 -5.887 -4.102 1 94.88 85 GLY B O 1
ATOM 2689 N N . THR B 1 86 ? 9.422 -6.777 -6.113 1 92.44 86 THR B N 1
ATOM 2690 C CA . THR B 1 86 ? 10.875 -6.609 -6.074 1 92.44 86 THR B CA 1
ATOM 2691 C C . THR B 1 86 ? 11.242 -5.137 -5.906 1 92.44 86 THR B C 1
ATOM 2693 O O . THR B 1 86 ? 12.125 -4.801 -5.113 1 92.44 86 THR B O 1
ATOM 2696 N N . ASN B 1 87 ? 10.57 -4.227 -6.625 1 90.62 87 ASN B N 1
ATOM 2697 C CA . ASN B 1 87 ? 10.852 -2.801 -6.496 1 90.62 87 ASN B CA 1
ATOM 2698 C C . ASN B 1 87 ? 10.523 -2.287 -5.098 1 90.62 87 ASN B C 1
ATOM 2700 O O . ASN B 1 87 ? 11.258 -1.467 -4.543 1 90.62 87 ASN B O 1
ATOM 2704 N N . ASN B 1 88 ? 9.406 -2.719 -4.578 1 95.19 88 ASN B N 1
ATOM 2705 C CA . ASN B 1 88 ? 9.062 -2.373 -3.201 1 95.19 88 ASN B CA 1
ATOM 2706 C C . ASN B 1 88 ? 10.156 -2.803 -2.227 1 95.19 88 ASN B C 1
ATOM 2708 O O . ASN B 1 88 ? 10.602 -2.004 -1.402 1 95.19 88 ASN B O 1
ATOM 2712 N N . PHE B 1 89 ? 10.594 -4.023 -2.414 1 94.69 89 PHE B N 1
ATOM 2713 C CA . PHE B 1 89 ? 11.609 -4.605 -1.544 1 94.69 89 PHE B CA 1
ATOM 2714 C C . PHE B 1 89 ? 12.906 -3.805 -1.615 1 94.69 89 PHE B C 1
ATOM 2716 O O . PHE B 1 89 ? 13.516 -3.51 -0.586 1 94.69 89 PHE B O 1
ATOM 2723 N N . SER B 1 90 ? 13.266 -3.449 -2.76 1 90.44 90 SER B N 1
ATOM 2724 C CA . SER B 1 90 ? 14.523 -2.752 -2.982 1 90.44 90 SER B CA 1
ATOM 2725 C C . SER B 1 90 ? 14.523 -1.376 -2.324 1 90.44 90 SER B C 1
ATOM 2727 O O . SER B 1 90 ? 15.578 -0.816 -2.035 1 90.44 90 SER B O 1
ATOM 2729 N N . ARG B 1 91 ? 13.305 -0.858 -2 1 92 91 ARG B N 1
ATOM 2730 C CA . ARG B 1 91 ? 13.188 0.497 -1.471 1 92 91 ARG B CA 1
ATOM 2731 C C . ARG B 1 91 ? 12.758 0.478 -0.009 1 92 91 ARG B C 1
ATOM 2733 O O . ARG B 1 91 ? 12.625 1.53 0.619 1 92 91 ARG B O 1
ATOM 2740 N N . GLY B 1 92 ? 12.523 -0.694 0.448 1 92.75 92 GLY B N 1
ATOM 2741 C CA . GLY B 1 92 ? 11.992 -0.799 1.8 1 92.75 92 GLY B CA 1
ATOM 2742 C C . GLY B 1 92 ? 10.523 -0.44 1.898 1 92.75 92 GLY B C 1
ATOM 2743 O O . GLY B 1 92 ? 10.023 -0.139 2.984 1 92.75 92 GLY B O 1
ATOM 2744 N N . PHE B 1 93 ? 9.836 -0.294 0.754 1 95.12 93 PHE B N 1
ATOM 2745 C CA . PHE B 1 93 ? 8.383 -0.166 0.746 1 95.12 93 PHE B CA 1
ATOM 2746 C C . PHE B 1 93 ? 7.727 -1.451 1.23 1 95.12 93 PHE B C 1
ATOM 2748 O O . PHE B 1 93 ? 7.961 -2.525 0.672 1 95.12 93 PHE B O 1
ATOM 2755 N N . PRO B 1 94 ? 6.973 -1.42 2.295 1 96.12 94 PRO B N 1
ATOM 2756 C CA . PRO B 1 94 ? 6.613 -2.627 3.043 1 96.12 94 PRO B CA 1
ATOM 2757 C C . PRO B 1 94 ? 5.41 -3.354 2.445 1 96.12 94 PRO B C 1
ATOM 2759 O O . PRO B 1 94 ? 4.434 -3.617 3.15 1 96.12 94 PRO B O 1
ATOM 2762 N N . PHE B 1 95 ? 5.492 -3.73 1.206 1 97.12 95 PHE B N 1
ATOM 2763 C CA . PHE B 1 95 ? 4.449 -4.445 0.484 1 97.12 95 PHE B CA 1
ATOM 2764 C C . PHE B 1 95 ? 5.055 -5.43 -0.512 1 97.12 95 PHE B C 1
ATOM 2766 O O . PHE B 1 95 ? 5.164 -5.125 -1.702 1 97.12 95 PHE B O 1
ATOM 2773 N N . PHE B 1 96 ? 5.43 -6.586 -0.037 1 97.06 96 PHE B N 1
ATOM 2774 C CA . PHE B 1 96 ? 5.988 -7.645 -0.867 1 97.06 96 PHE B CA 1
ATOM 2775 C C . PHE B 1 96 ? 5.734 -9.008 -0.246 1 97.06 96 PHE B C 1
ATOM 2777 O O . PHE B 1 96 ? 5.375 -9.109 0.93 1 97.06 96 PHE B O 1
ATOM 2784 N N . ALA B 1 97 ? 5.895 -10.023 -1.1 1 98.44 97 ALA B N 1
ATOM 2785 C CA . ALA B 1 97 ? 5.441 -11.344 -0.667 1 98.44 97 ALA B CA 1
ATOM 2786 C C . ALA B 1 97 ? 6.203 -12.445 -1.393 1 98.44 97 ALA B C 1
ATOM 2788 O O . ALA B 1 97 ? 6.926 -12.188 -2.355 1 98.44 97 ALA B O 1
ATOM 2789 N N . CYS B 1 98 ? 6.074 -13.617 -0.827 1 98.81 98 CYS B N 1
ATOM 2790 C CA . CYS B 1 98 ? 6.441 -14.859 -1.498 1 98.81 98 CYS B CA 1
ATOM 2791 C C . CYS B 1 98 ? 5.203 -15.656 -1.89 1 98.81 98 CYS B C 1
ATOM 2793 O O . CYS B 1 98 ? 4.266 -15.789 -1.098 1 98.81 98 CYS B O 1
ATOM 2795 N N . SER B 1 99 ? 5.176 -16.141 -3.125 1 98.94 99 SER B N 1
ATOM 2796 C CA . SER B 1 99 ? 4.023 -16.875 -3.65 1 98.94 99 SER B CA 1
ATOM 2797 C C . SER B 1 99 ? 4.414 -18.266 -4.141 1 98.94 99 SER B C 1
ATOM 2799 O O . SER B 1 99 ? 5.367 -18.406 -4.91 1 98.94 99 SER B O 1
ATOM 2801 N N . VAL B 1 100 ? 3.689 -19.312 -3.689 1 98.94 100 VAL B N 1
ATOM 2802 C CA . VAL B 1 100 ? 3.957 -20.688 -4.059 1 98.94 100 VAL B CA 1
ATOM 2803 C C . VAL B 1 100 ? 2.646 -21.406 -4.379 1 98.94 100 VAL B C 1
ATOM 2805 O O . VAL B 1 100 ? 1.703 -21.359 -3.584 1 98.94 100 VAL B O 1
ATOM 2808 N N . ALA B 1 101 ? 2.609 -22.031 -5.508 1 98.94 101 ALA B N 1
ATOM 2809 C CA . ALA B 1 101 ? 1.447 -22.812 -5.91 1 98.94 101 ALA B CA 1
ATOM 2810 C C . ALA B 1 101 ? 1.866 -24.188 -6.422 1 98.94 101 ALA B C 1
ATOM 2812 O O . ALA B 1 101 ? 3.037 -24.406 -6.742 1 98.94 101 ALA B O 1
ATOM 2813 N N . LEU B 1 102 ? 0.939 -25.109 -6.395 1 98.88 102 LEU B N 1
ATOM 2814 C CA . LEU B 1 102 ? 1.092 -26.422 -7.023 1 98.88 102 LEU B CA 1
ATOM 2815 C C . LEU B 1 102 ? -0.039 -26.688 -8.016 1 98.88 102 LEU B C 1
ATOM 2817 O O . LEU B 1 102 ? -1.213 -26.484 -7.684 1 98.88 102 LEU B O 1
ATOM 2821 N N . LYS B 1 103 ? 0.354 -27.016 -9.172 1 97.94 103 LYS B N 1
ATOM 2822 C CA . LYS B 1 103 ? -0.663 -27.406 -10.148 1 97.94 103 LYS B CA 1
ATOM 2823 C C . LYS B 1 103 ? -0.536 -28.891 -10.5 1 97.94 103 LYS B C 1
ATOM 2825 O O . LYS B 1 103 ? 0.565 -29.438 -10.492 1 97.94 103 LYS B O 1
ATOM 2830 N N . GLU B 1 104 ? -1.578 -29.562 -10.711 1 97.88 104 GLU B N 1
ATOM 2831 C CA . GLU B 1 104 ? -1.712 -30.891 -11.297 1 97.88 104 GLU B CA 1
ATOM 2832 C C . GLU B 1 104 ? -2.357 -30.812 -12.68 1 97.88 104 GLU B C 1
ATOM 2834 O O . GLU B 1 104 ? -3.537 -30.484 -12.805 1 97.88 104 GLU B O 1
ATOM 2839 N N . GLY B 1 105 ? -1.554 -31.156 -13.719 1 93.94 105 GLY B N 1
ATOM 2840 C CA . GLY B 1 105 ? -2.055 -30.844 -15.047 1 93.94 105 GLY B CA 1
ATOM 2841 C C . GLY B 1 105 ? -2.266 -29.359 -15.273 1 93.94 105 GLY B C 1
ATOM 2842 O O . GLY B 1 105 ? -1.334 -28.562 -15.133 1 93.94 105 GLY B O 1
ATOM 2843 N N . ASP B 1 106 ? -3.469 -28.984 -15.492 1 91 106 ASP B N 1
ATOM 2844 C CA . ASP B 1 106 ? -3.738 -27.578 -15.773 1 91 106 ASP B CA 1
ATOM 2845 C C . ASP B 1 106 ? -4.531 -26.938 -14.641 1 91 106 ASP B C 1
ATOM 2847 O O . ASP B 1 106 ? -5.074 -25.844 -14.797 1 91 106 ASP B O 1
ATOM 2851 N N . GLU B 1 107 ? -4.492 -27.688 -13.562 1 96.38 107 GLU B N 1
ATOM 2852 C CA . GLU B 1 107 ? -5.293 -27.188 -12.445 1 96.38 107 GLU B CA 1
ATOM 2853 C C . GLU B 1 107 ? -4.414 -26.859 -11.242 1 96.38 107 GLU B C 1
ATOM 2855 O O . GLU B 1 107 ? -3.652 -27.703 -10.773 1 96.38 107 GLU B O 1
ATOM 2860 N N . VAL B 1 108 ? -4.551 -25.703 -10.766 1 98.5 108 VAL B N 1
ATOM 2861 C CA . VAL B 1 108 ? -3.881 -25.359 -9.523 1 98.5 108 VAL B CA 1
ATOM 2862 C C . VAL B 1 108 ? -4.633 -25.969 -8.344 1 98.5 108 VAL B C 1
ATOM 2864 O O . VAL B 1 108 ? -5.844 -25.781 -8.195 1 98.5 108 VAL B O 1
ATOM 2867 N N . ILE B 1 109 ? -3.914 -26.656 -7.473 1 98.75 109 ILE B N 1
ATOM 2868 C CA . ILE B 1 109 ? -4.621 -27.422 -6.457 1 98.75 109 ILE B CA 1
ATOM 2869 C C . ILE B 1 109 ? -4.266 -26.891 -5.07 1 98.75 109 ILE B C 1
ATOM 2871 O O . ILE B 1 109 ? -5.008 -27.109 -4.105 1 98.75 109 ILE B O 1
ATOM 2875 N N . VAL B 1 110 ? -3.135 -26.203 -4.961 1 98.75 110 VAL B N 1
ATOM 2876 C CA . VAL B 1 110 ? -2.744 -25.578 -3.701 1 98.75 110 VAL B CA 1
ATOM 2877 C C . VAL B 1 110 ? -2.07 -24.234 -3.979 1 98.75 110 VAL B C 1
ATOM 2879 O O . VAL B 1 110 ? -1.48 -24.047 -5.043 1 98.75 110 VAL B O 1
ATOM 2882 N N . GLY B 1 111 ? -2.254 -23.328 -3.023 1 98.88 111 GLY B N 1
ATOM 2883 C CA . GLY B 1 111 ? -1.576 -22.031 -3.078 1 98.88 111 GLY B CA 1
ATOM 2884 C C . GLY B 1 111 ? -1.285 -21.453 -1.708 1 98.88 111 GLY B C 1
ATOM 2885 O O . GLY B 1 111 ? -2.076 -21.625 -0.777 1 98.88 111 GLY B O 1
ATOM 2886 N N . ALA B 1 112 ? -0.14 -20.797 -1.604 1 98.94 112 ALA B N 1
ATOM 2887 C CA . ALA B 1 112 ? 0.257 -20.047 -0.411 1 98.94 112 ALA B CA 1
ATOM 2888 C C . ALA B 1 112 ? 0.96 -18.75 -0.785 1 98.94 112 ALA B C 1
ATOM 2890 O O . ALA B 1 112 ? 1.792 -18.734 -1.695 1 98.94 112 ALA B O 1
ATOM 2891 N N . VAL B 1 113 ? 0.568 -17.719 -0.165 1 98.94 113 VAL B N 1
ATOM 2892 C CA . VAL B 1 113 ? 1.207 -16.406 -0.301 1 98.94 113 VAL B CA 1
ATOM 2893 C C . VAL B 1 113 ? 1.519 -15.844 1.081 1 98.94 113 VAL B C 1
ATOM 2895 O O . VAL B 1 113 ? 0.645 -15.789 1.95 1 98.94 113 VAL B O 1
ATOM 2898 N N . CYS B 1 114 ? 2.746 -15.422 1.246 1 98.94 114 CYS B N 1
ATOM 2899 C CA . CYS B 1 114 ? 3.143 -14.875 2.537 1 98.94 114 CYS B CA 1
ATOM 2900 C C . CYS B 1 114 ? 3.539 -13.406 2.406 1 98.94 114 CYS B C 1
ATOM 2902 O O . CYS B 1 114 ? 4.488 -13.078 1.695 1 98.94 114 CYS B O 1
ATOM 2904 N N . ASP B 1 115 ? 2.729 -12.547 3.012 1 98.56 115 ASP B N 1
ATOM 2905 C CA . ASP B 1 115 ? 3.141 -11.156 3.193 1 98.56 115 ASP B CA 1
ATOM 2906 C C . ASP B 1 115 ? 4.363 -11.062 4.102 1 98.56 115 ASP B C 1
ATOM 2908 O O . ASP B 1 115 ? 4.254 -11.227 5.32 1 98.56 115 ASP B O 1
ATOM 2912 N N . SER B 1 116 ? 5.492 -10.742 3.574 1 97.44 116 SER B N 1
ATOM 2913 C CA . SER B 1 116 ? 6.758 -10.867 4.293 1 97.44 116 SER B CA 1
ATOM 2914 C C . SER B 1 116 ? 6.848 -9.859 5.43 1 97.44 116 SER B C 1
ATOM 2916 O O . SER B 1 116 ? 7.461 -10.133 6.465 1 97.44 116 SER B O 1
ATOM 2918 N N . VAL B 1 117 ? 6.25 -8.742 5.285 1 95.62 117 VAL B N 1
ATOM 2919 C CA . VAL B 1 117 ? 6.367 -7.676 6.277 1 95.62 117 VAL B CA 1
ATOM 2920 C C . VAL B 1 117 ? 5.398 -7.934 7.43 1 95.62 117 VAL B C 1
ATOM 2922 O O . VAL B 1 117 ? 5.785 -7.871 8.602 1 95.62 117 VAL B O 1
ATOM 2925 N N . ARG B 1 118 ? 4.184 -8.297 7.137 1 95.31 118 ARG B N 1
ATOM 2926 C CA . ARG B 1 118 ? 3.146 -8.398 8.156 1 95.31 118 ARG B CA 1
ATOM 2927 C C . ARG B 1 118 ? 3.105 -9.805 8.75 1 95.31 118 ARG B C 1
ATOM 2929 O O . ARG B 1 118 ? 2.486 -10.023 9.797 1 95.31 118 ARG B O 1
ATOM 2936 N N . GLY B 1 119 ? 3.689 -10.742 8.055 1 96.69 119 GLY B N 1
ATOM 2937 C CA . GLY B 1 119 ? 3.668 -12.117 8.531 1 96.69 119 GLY B CA 1
ATOM 2938 C C . GLY B 1 119 ? 2.33 -12.797 8.32 1 96.69 119 GLY B C 1
ATOM 2939 O O . GLY B 1 119 ? 2.031 -13.797 8.977 1 96.69 119 GLY B O 1
ATOM 2940 N N . GLU B 1 120 ? 1.528 -12.258 7.488 1 98.06 120 GLU B N 1
ATOM 2941 C CA . GLU B 1 120 ? 0.26 -12.891 7.129 1 98.06 120 GLU B CA 1
ATOM 2942 C C . GLU B 1 120 ? 0.462 -13.977 6.078 1 98.06 120 GLU B C 1
ATOM 2944 O O . GLU B 1 120 ? 1.197 -13.781 5.105 1 98.06 120 GLU B O 1
ATOM 2949 N N . ILE B 1 121 ? -0.116 -15.086 6.301 1 98.88 121 ILE B N 1
ATOM 2950 C CA . ILE B 1 121 ? -0.01 -16.188 5.344 1 98.88 121 ILE B CA 1
ATOM 2951 C C . ILE B 1 121 ? -1.398 -16.547 4.824 1 98.88 121 ILE B C 1
ATOM 2953 O O . ILE B 1 121 ? -2.285 -16.906 5.602 1 98.88 121 ILE B O 1
ATOM 2957 N N . PHE B 1 122 ? -1.563 -16.469 3.547 1 98.94 122 PHE B N 1
ATOM 2958 C CA . PHE B 1 122 ? -2.787 -16.844 2.848 1 98.94 122 PHE B CA 1
ATOM 2959 C C . PHE B 1 122 ? -2.645 -18.203 2.197 1 98.94 122 PHE B C 1
ATOM 2961 O O . PHE B 1 122 ? -1.633 -18.5 1.554 1 98.94 122 PHE B O 1
ATOM 2968 N N . THR B 1 123 ? -3.639 -19.047 2.371 1 98.94 123 THR B N 1
ATOM 2969 C CA . THR B 1 123 ? -3.535 -20.391 1.811 1 98.94 123 THR B CA 1
ATOM 2970 C C . THR B 1 123 ? -4.879 -20.844 1.249 1 98.94 123 THR B C 1
ATOM 2972 O O . THR B 1 123 ? -5.93 -20.344 1.654 1 98.94 123 THR B O 1
ATOM 2975 N N . ALA B 1 124 ? -4.801 -21.766 0.325 1 98.94 124 ALA B N 1
ATOM 2976 C CA . ALA B 1 124 ? -5.984 -22.453 -0.177 1 98.94 124 ALA B CA 1
ATOM 2977 C C . ALA B 1 124 ? -5.625 -23.812 -0.764 1 98.94 124 ALA B C 1
ATOM 2979 O O . ALA B 1 124 ? -4.535 -23.984 -1.319 1 98.94 124 ALA B O 1
ATOM 2980 N N . GLU B 1 125 ? -6.441 -24.703 -0.574 1 98.81 125 GLU B N 1
ATOM 2981 C CA . GLU B 1 125 ? -6.504 -25.984 -1.28 1 98.81 125 GLU B CA 1
ATOM 2982 C C . GLU B 1 125 ? -7.812 -26.125 -2.051 1 98.81 125 GLU B C 1
ATOM 2984 O O . GLU B 1 125 ? -8.875 -25.734 -1.556 1 98.81 125 GLU B O 1
ATOM 2989 N N . ARG B 1 126 ? -7.707 -26.641 -3.277 1 98.56 126 ARG B N 1
ATOM 2990 C CA . ARG B 1 126 ? -8.891 -26.734 -4.133 1 98.56 126 ARG B CA 1
ATOM 2991 C C . ARG B 1 126 ? -10.023 -27.469 -3.418 1 98.56 126 ARG B C 1
ATOM 2993 O O . ARG B 1 126 ? -9.844 -28.594 -2.949 1 98.56 126 ARG B O 1
ATOM 3000 N N . GLY B 1 127 ? -11.102 -26.797 -3.271 1 98.5 127 GLY B N 1
ATOM 3001 C CA . GLY B 1 127 ? -12.305 -27.391 -2.693 1 98.5 127 GLY B CA 1
ATOM 3002 C C . GLY B 1 127 ? -12.344 -27.281 -1.18 1 98.5 127 GLY B C 1
ATOM 3003 O O . GLY B 1 127 ? -13.289 -27.766 -0.548 1 98.5 127 GLY B O 1
ATOM 3004 N N . GLU B 1 128 ? -11.375 -26.594 -0.54 1 98.62 128 GLU B N 1
ATOM 3005 C CA . GLU B 1 128 ? -11.281 -26.625 0.917 1 98.62 128 GLU B CA 1
ATOM 3006 C C . GLU B 1 128 ? -11.406 -25.234 1.51 1 98.62 128 GLU B C 1
ATOM 3008 O O . GLU B 1 128 ? -11.297 -25.047 2.725 1 98.62 128 GLU B O 1
ATOM 3013 N N . GLY B 1 129 ? -11.617 -24.203 0.724 1 98.81 129 GLY B N 1
ATOM 3014 C CA . GLY B 1 129 ? -11.734 -22.844 1.224 1 98.81 129 GLY B CA 1
ATOM 3015 C C . GLY B 1 129 ? -10.414 -22.109 1.27 1 98.81 129 GLY B C 1
ATOM 3016 O O . GLY B 1 129 ? -9.367 -22.672 0.933 1 98.81 129 GLY B O 1
ATOM 3017 N N . ALA B 1 130 ? -10.406 -20.922 1.569 1 98.94 130 ALA B N 1
ATOM 3018 C CA . ALA B 1 130 ? -9.234 -20.062 1.708 1 98.94 130 ALA B CA 1
ATOM 3019 C C . ALA B 1 130 ? -9.055 -19.609 3.154 1 98.94 130 ALA B C 1
ATOM 3021 O O . ALA B 1 130 ? -10.031 -19.406 3.877 1 98.94 130 ALA B O 1
ATOM 3022 N N . PHE B 1 131 ? -7.816 -19.406 3.539 1 98.88 131 PHE B N 1
ATOM 3023 C CA . PHE B 1 131 ? -7.52 -19.109 4.934 1 98.88 131 PHE B CA 1
ATOM 3024 C C . PHE B 1 131 ? -6.457 -18.031 5.039 1 98.88 131 PHE B C 1
ATOM 3026 O O . PHE B 1 131 ? -5.566 -17.938 4.188 1 98.88 131 PHE B O 1
ATOM 3033 N N . LEU B 1 132 ? -6.562 -17.188 6.027 1 98.75 132 LEU B N 1
ATOM 3034 C CA . LEU B 1 132 ? -5.547 -16.266 6.512 1 98.75 132 LEU B CA 1
ATOM 3035 C C . LEU B 1 132 ? -5.113 -16.625 7.93 1 98.75 132 LEU B C 1
ATOM 3037 O O . LEU B 1 132 ? -5.91 -16.547 8.867 1 98.75 132 LEU B O 1
ATOM 3041 N N . ASN B 1 133 ? -3.891 -16.984 8.031 1 97.94 133 ASN B N 1
ATOM 3042 C CA . ASN B 1 133 ? -3.395 -17.453 9.32 1 97.94 133 ASN B CA 1
ATOM 3043 C C . ASN B 1 133 ? -4.328 -18.484 9.945 1 97.94 133 ASN B C 1
ATOM 3045 O O . ASN B 1 133 ? -4.711 -18.359 11.109 1 97.94 133 ASN B O 1
ATOM 3049 N N . GLU B 1 134 ? -4.816 -19.375 9.117 1 96.56 134 GLU B N 1
ATOM 3050 C CA . GLU B 1 134 ? -5.605 -20.531 9.484 1 96.56 134 GLU B CA 1
ATOM 3051 C C . GLU B 1 134 ? -7.051 -20.156 9.797 1 96.56 134 GLU B C 1
ATOM 3053 O O . GLU B 1 134 ? -7.855 -21 10.188 1 96.56 134 GLU B O 1
ATOM 3058 N N . GLU B 1 135 ? -7.402 -18.938 9.664 1 98 135 GLU B N 1
ATOM 3059 C CA . GLU B 1 135 ? -8.789 -18.5 9.789 1 98 135 GLU B CA 1
ATOM 3060 C C . GLU B 1 135 ? -9.438 -18.359 8.414 1 98 135 GLU B C 1
ATOM 3062 O O . GLU B 1 135 ? -8.852 -17.797 7.492 1 98 135 GLU B O 1
ATOM 3067 N N . PRO B 1 136 ? -10.641 -18.875 8.219 1 98.69 136 PRO B N 1
ATOM 3068 C CA . PRO B 1 136 ? -11.297 -18.781 6.914 1 98.69 136 PRO B CA 1
ATOM 3069 C C . PRO B 1 136 ? -11.508 -17.328 6.469 1 98.69 136 PRO B C 1
ATOM 3071 O O . PRO B 1 136 ? -11.797 -16.469 7.297 1 98.69 136 PRO B O 1
ATOM 3074 N N . ILE B 1 137 ? -11.375 -17.109 5.254 1 98.69 137 ILE B N 1
ATOM 3075 C CA . ILE B 1 137 ? -11.594 -15.781 4.703 1 98.69 137 ILE B CA 1
ATOM 3076 C C . ILE B 1 137 ? -12.57 -15.867 3.531 1 98.69 137 ILE B C 1
ATOM 3078 O O . ILE B 1 137 ? -12.773 -16.938 2.957 1 98.69 137 ILE B O 1
ATOM 3082 N N . HIS B 1 138 ? -13.172 -14.727 3.195 1 98.81 138 HIS B N 1
ATOM 3083 C CA . HIS B 1 138 ? -14.102 -14.586 2.082 1 98.81 138 HIS B CA 1
ATOM 3084 C C . HIS B 1 138 ? -13.945 -13.227 1.403 1 98.81 138 HIS B C 1
ATOM 3086 O O . HIS B 1 138 ? -13.523 -12.258 2.037 1 98.81 138 HIS B O 1
ATOM 3092 N N . VAL B 1 139 ? -14.281 -13.211 0.2 1 98.81 139 VAL B N 1
ATOM 3093 C CA . VAL B 1 139 ? -14.297 -11.953 -0.537 1 98.81 139 VAL B CA 1
ATOM 3094 C C . VAL B 1 139 ? -15.391 -11.039 0.022 1 98.81 139 VAL B C 1
ATOM 3096 O O . VAL B 1 139 ? -16.266 -11.492 0.759 1 98.81 139 VAL B O 1
ATOM 3099 N N . SER B 1 140 ? -15.32 -9.75 -0.325 1 98.12 140 SER B N 1
ATOM 3100 C CA . SER B 1 140 ? -16.297 -8.773 0.145 1 98.12 140 SER B CA 1
ATOM 3101 C C . SER B 1 140 ? -17.672 -9.039 -0.456 1 98.12 140 SER B C 1
ATOM 3103 O O . SER B 1 140 ? -17.797 -9.797 -1.421 1 98.12 140 SER B O 1
ATOM 3105 N N . GLU B 1 141 ? -18.688 -8.383 0.071 1 97.38 141 GLU B N 1
ATOM 3106 C CA . GLU B 1 141 ? -20.062 -8.523 -0.415 1 97.38 141 GLU B CA 1
ATOM 3107 C C . GLU B 1 141 ? -20.5 -7.293 -1.2 1 97.38 141 GLU B C 1
ATOM 3109 O O . GLU B 1 141 ? -21.688 -7.121 -1.485 1 97.38 141 GLU B O 1
ATOM 3114 N N . VAL B 1 142 ? -19.562 -6.469 -1.528 1 96.31 142 VAL B N 1
ATOM 3115 C CA . VAL B 1 142 ? -19.875 -5.234 -2.238 1 96.31 142 VAL B CA 1
ATOM 3116 C C . VAL B 1 142 ? -20.453 -5.559 -3.617 1 96.31 142 VAL B C 1
ATOM 3118 O O . VAL B 1 142 ? -19.859 -6.332 -4.375 1 96.31 142 VAL B O 1
ATOM 3121 N N . SER B 1 143 ? -21.531 -4.988 -3.959 1 96.62 143 SER B N 1
ATOM 3122 C CA . SER B 1 143 ? -22.172 -5.301 -5.23 1 96.62 143 SER B CA 1
ATOM 3123 C C . SER B 1 143 ? -22.359 -4.051 -6.082 1 96.62 143 SER B C 1
ATOM 3125 O O . SER B 1 143 ? -22.75 -4.137 -7.246 1 96.62 143 SER B O 1
ATOM 3127 N N . ASP B 1 144 ? -22.047 -2.898 -5.508 1 95.19 144 ASP B N 1
ATOM 3128 C CA . ASP B 1 144 ? -22.125 -1.617 -6.199 1 95.19 144 ASP B CA 1
ATOM 3129 C C . ASP B 1 144 ? -20.734 -1.069 -6.5 1 95.19 144 ASP B C 1
ATOM 3131 O O . ASP B 1 144 ? -19.953 -0.81 -5.582 1 95.19 144 ASP B O 1
ATOM 3135 N N . LEU B 1 145 ? -20.484 -0.886 -7.754 1 93.94 145 LEU B N 1
ATOM 3136 C CA . LEU B 1 145 ? -19.188 -0.382 -8.195 1 93.94 145 LEU B CA 1
ATOM 3137 C C . LEU B 1 145 ? -18.859 0.936 -7.5 1 93.94 145 LEU B C 1
ATOM 3139 O O . LEU B 1 145 ? -17.703 1.194 -7.176 1 93.94 145 LEU B O 1
ATOM 3143 N N . ALA B 1 146 ? -19.844 1.746 -7.207 1 90.75 146 ALA B N 1
ATOM 3144 C CA . ALA B 1 146 ? -19.656 3.08 -6.641 1 90.75 146 ALA B CA 1
ATOM 3145 C C . ALA B 1 146 ? -19.109 3.002 -5.215 1 90.75 146 ALA B C 1
ATOM 3147 O O . ALA B 1 146 ? -18.594 3.984 -4.688 1 90.75 146 ALA B O 1
ATOM 3148 N N . THR B 1 147 ? -19.219 1.888 -4.559 1 90.88 147 THR B N 1
ATOM 3149 C CA . THR B 1 147 ? -18.734 1.733 -3.189 1 90.88 147 THR B CA 1
ATOM 3150 C C . THR B 1 147 ? -17.531 0.8 -3.141 1 90.88 147 THR B C 1
ATOM 3152 O O . THR B 1 147 ? -17.125 0.356 -2.064 1 90.88 147 THR B O 1
ATOM 3155 N N . SER B 1 148 ? -16.953 0.527 -4.32 1 95.38 148 SER B N 1
ATOM 3156 C CA . SER B 1 148 ? -15.875 -0.463 -4.395 1 95.38 148 SER B CA 1
ATOM 3157 C C . SER B 1 148 ? -14.508 0.191 -4.238 1 95.38 148 SER B C 1
ATOM 3159 O O . SER B 1 148 ? -14.297 1.316 -4.695 1 95.38 148 SER B O 1
ATOM 3161 N N . LEU B 1 149 ? -13.695 -0.429 -3.5 1 96 149 LEU B N 1
ATOM 3162 C CA . LEU B 1 149 ? -12.266 -0.16 -3.463 1 96 149 LEU B CA 1
ATOM 3163 C C . LEU B 1 149 ? -11.5 -1.161 -4.324 1 96 149 LEU B C 1
ATOM 3165 O O . LEU B 1 149 ? -11.602 -2.373 -4.109 1 96 149 LEU B O 1
ATOM 3169 N N . LEU B 1 150 ? -10.766 -0.652 -5.301 1 97.56 150 LEU B N 1
ATOM 3170 C CA . LEU B 1 150 ? -10.117 -1.524 -6.273 1 97.56 150 LEU B CA 1
ATOM 3171 C C . LEU B 1 150 ? -8.602 -1.391 -6.207 1 97.56 150 LEU B C 1
ATOM 3173 O O . LEU B 1 150 ? -8.086 -0.448 -5.605 1 97.56 150 LEU B O 1
ATOM 3177 N N . VAL B 1 151 ? -7.895 -2.369 -6.68 1 98.19 151 VAL B N 1
ATOM 3178 C CA . VAL B 1 151 ? -6.438 -2.342 -6.73 1 98.19 151 VAL B CA 1
ATOM 3179 C C . VAL B 1 151 ? -5.957 -2.812 -8.102 1 98.19 151 VAL B C 1
ATOM 3181 O O . VAL B 1 151 ? -6.609 -3.637 -8.742 1 98.19 151 VAL B O 1
ATOM 3184 N N . THR B 1 152 ? -4.906 -2.182 -8.578 1 96.69 152 THR B N 1
ATOM 3185 C CA . THR B 1 152 ? -4.371 -2.539 -9.891 1 96.69 152 THR B CA 1
ATOM 3186 C C . THR B 1 152 ? -2.85 -2.445 -9.891 1 96.69 152 THR B C 1
ATOM 3188 O O . THR B 1 152 ? -2.242 -2.055 -8.898 1 96.69 152 THR B O 1
ATOM 3191 N N . GLY B 1 153 ? -2.262 -2.971 -10.93 1 91.62 153 GLY B N 1
ATOM 3192 C CA . GLY B 1 153 ? -0.84 -2.863 -11.219 1 91.62 153 GLY B CA 1
ATOM 3193 C C . GLY B 1 153 ? -0.53 -2.873 -12.703 1 91.62 153 GLY B C 1
ATOM 3194 O O . GLY B 1 153 ? -1.316 -3.385 -13.508 1 91.62 153 GLY B O 1
ATOM 3195 N N . PHE B 1 154 ? 0.467 -2.139 -13.062 1 78.44 154 PHE B N 1
ATOM 3196 C CA . PHE B 1 154 ? 0.957 -2.244 -14.43 1 78.44 154 PHE B CA 1
ATOM 3197 C C . PHE B 1 154 ? 2.449 -1.94 -14.5 1 78.44 154 PHE B C 1
ATOM 3199 O O . PHE B 1 154 ? 2.957 -1.124 -13.727 1 78.44 154 PHE B O 1
ATOM 3206 N N . TYR B 1 155 ? 3.059 -2.906 -15.094 1 63.66 155 TYR B N 1
ATOM 3207 C CA . TYR B 1 155 ? 4.5 -2.795 -15.266 1 63.66 155 TYR B CA 1
ATOM 3208 C C . TYR B 1 155 ? 4.848 -1.723 -16.297 1 63.66 155 TYR B C 1
ATOM 3210 O O . TYR B 1 155 ? 4.055 -1.437 -17.188 1 63.66 155 TYR B O 1
ATOM 3218 N N . GLN B 1 156 ? 5.996 -0.937 -15.992 1 56.91 156 GLN B N 1
ATOM 3219 C CA . GLN B 1 156 ? 6.586 0.159 -16.75 1 56.91 156 GLN B CA 1
ATOM 3220 C C . GLN B 1 156 ? 6.516 -0.115 -18.25 1 56.91 156 GLN B C 1
ATOM 3222 O O . GLN B 1 156 ? 6.723 0.79 -19.062 1 56.91 156 GLN B O 1
ATOM 3227 N N . THR B 1 157 ? 7.008 -1.157 -18.766 1 54.31 157 THR B N 1
ATOM 3228 C CA . THR B 1 157 ? 7.812 -1.04 -19.969 1 54.31 157 THR B CA 1
ATOM 3229 C C . THR B 1 157 ? 6.977 -0.49 -21.125 1 54.31 157 THR B C 1
ATOM 3231 O O . THR B 1 157 ? 7.484 0.258 -21.969 1 54.31 157 THR B O 1
ATOM 3234 N N . GLN B 1 158 ? 5.703 -0.936 -21.344 1 60.41 158 GLN B N 1
ATOM 3235 C CA . GLN B 1 158 ? 5.195 -0.514 -22.641 1 60.41 158 GLN B CA 1
ATOM 3236 C C . GLN B 1 158 ? 4.164 0.6 -22.484 1 60.41 158 GLN B C 1
ATOM 3238 O O . GLN B 1 158 ? 3.146 0.426 -21.812 1 60.41 158 GLN B O 1
ATOM 3243 N N . THR B 1 159 ? 4.48 1.709 -23.031 1 69.25 159 THR B N 1
ATOM 3244 C CA . THR B 1 159 ? 3.746 2.971 -23.016 1 69.25 159 THR B CA 1
ATOM 3245 C C . THR B 1 159 ? 2.285 2.748 -23.391 1 69.25 159 THR B C 1
ATOM 3247 O O . THR B 1 159 ? 1.386 3.328 -22.781 1 69.25 159 THR B O 1
ATOM 3250 N N . GLU B 1 160 ? 2.066 1.744 -24.266 1 77.62 160 GLU B N 1
ATOM 3251 C CA . GLU B 1 160 ? 0.69 1.585 -24.719 1 77.62 160 GLU B CA 1
ATOM 3252 C C . GLU B 1 160 ? -0.177 0.925 -23.656 1 77.62 160 GLU B C 1
ATOM 3254 O O . GLU B 1 160 ? -1.328 1.315 -23.453 1 77.62 160 GLU B O 1
ATOM 3259 N N . GLU B 1 161 ? 0.378 -0.015 -22.984 1 77.69 161 GLU B N 1
ATOM 3260 C CA . GLU B 1 161 ? -0.356 -0.708 -21.922 1 77.69 161 GLU B CA 1
ATOM 3261 C C . GLU B 1 161 ? -0.66 0.227 -20.766 1 77.69 161 GLU B C 1
ATOM 3263 O O . GLU B 1 161 ? -1.74 0.161 -20.172 1 77.69 161 GLU B O 1
ATOM 3268 N N . VAL B 1 162 ? 0.26 1.029 -20.547 1 79.12 162 VAL B N 1
ATOM 3269 C CA . VAL B 1 162 ? 0.086 2.01 -19.484 1 79.12 162 VAL B CA 1
ATOM 3270 C C . VAL B 1 162 ? -1.073 2.943 -19.812 1 79.12 162 VAL B C 1
ATOM 3272 O O . VAL B 1 162 ? -1.963 3.168 -19 1 79.12 162 VAL B O 1
ATOM 3275 N N . VAL B 1 163 ? -1.062 3.414 -21.047 1 80.69 163 VAL B N 1
ATOM 3276 C CA . VAL B 1 163 ? -2.09 4.348 -21.5 1 80.69 163 VAL B CA 1
ATOM 3277 C C . VAL B 1 163 ? -3.465 3.691 -21.406 1 80.69 163 VAL B C 1
ATOM 3279 O O . VAL B 1 163 ? -4.418 4.309 -20.922 1 80.69 163 VAL B O 1
ATOM 3282 N N . ARG B 1 164 ? -3.52 2.477 -21.797 1 85.56 164 ARG B N 1
ATOM 3283 C CA . ARG B 1 164 ? -4.785 1.754 -21.766 1 85.56 164 ARG B CA 1
ATOM 3284 C C . ARG B 1 164 ? -5.27 1.565 -20.328 1 85.56 164 ARG B C 1
ATOM 3286 O O . ARG B 1 164 ? -6.457 1.721 -20.047 1 85.56 164 ARG B O 1
ATOM 3293 N N . ASN B 1 165 ? -4.379 1.242 -19.531 1 89.5 165 ASN B N 1
ATOM 3294 C CA . ASN B 1 165 ? -4.758 1.026 -18.141 1 89.5 165 ASN B CA 1
ATOM 3295 C C . ASN B 1 165 ? -5.195 2.326 -17.469 1 89.5 165 ASN B C 1
ATOM 3297 O O . ASN B 1 165 ? -6.078 2.318 -16.609 1 89.5 165 ASN B O 1
ATOM 3301 N N . LEU B 1 166 ? -4.559 3.426 -17.859 1 89.62 166 LEU B N 1
ATOM 3302 C CA . LEU B 1 166 ? -4.961 4.719 -17.312 1 89.62 166 LEU B CA 1
ATOM 3303 C C . LEU B 1 166 ? -6.379 5.074 -17.75 1 89.62 166 LEU B C 1
ATOM 3305 O O . LEU B 1 166 ? -7.125 5.707 -17 1 89.62 166 LEU B O 1
ATOM 3309 N N . GLU B 1 167 ? -6.727 4.605 -18.922 1 91.19 167 GLU B N 1
ATOM 3310 C CA . GLU B 1 167 ? -8.102 4.793 -19.375 1 91.19 167 GLU B CA 1
ATOM 3311 C C . GLU B 1 167 ? -9.078 3.992 -18.516 1 91.19 167 GLU B C 1
ATOM 3313 O O . GLU B 1 167 ? -10.195 4.449 -18.25 1 91.19 167 GLU B O 1
ATOM 3318 N N . VAL B 1 168 ? -8.719 2.809 -18.141 1 93.31 168 VAL B N 1
ATOM 3319 C CA . VAL B 1 168 ? -9.547 2.014 -17.234 1 93.31 168 VAL B CA 1
ATOM 3320 C C . VAL B 1 168 ? -9.766 2.779 -15.93 1 93.31 168 VAL B C 1
ATOM 3322 O O . VAL B 1 168 ? -10.898 2.887 -15.453 1 93.31 168 VAL B O 1
ATOM 3325 N N . LEU B 1 169 ? -8.719 3.379 -15.414 1 92.5 169 LEU B N 1
ATOM 3326 C CA . LEU B 1 169 ? -8.82 4.152 -14.188 1 92.5 169 LEU B CA 1
ATOM 3327 C C . LEU B 1 169 ? -9.797 5.312 -14.352 1 92.5 169 LEU B C 1
ATOM 3329 O O . LEU B 1 169 ? -10.656 5.535 -13.492 1 92.5 169 LEU B O 1
ATOM 3333 N N . ARG B 1 170 ? -9.641 5.98 -15.445 1 90.5 170 ARG B N 1
ATOM 3334 C CA . ARG B 1 170 ? -10.492 7.129 -15.719 1 90.5 170 ARG B CA 1
ATOM 3335 C C . ARG B 1 170 ? -11.969 6.734 -15.727 1 90.5 170 ARG B C 1
ATOM 3337 O O . ARG B 1 170 ? -12.805 7.406 -15.117 1 90.5 170 ARG B O 1
ATOM 3344 N N . ARG B 1 171 ? -12.25 5.68 -16.312 1 91.81 171 ARG B N 1
ATOM 3345 C CA . ARG B 1 171 ? -13.625 5.223 -16.422 1 91.81 171 ARG B CA 1
ATOM 3346 C C . ARG B 1 171 ? -14.18 4.781 -15.078 1 91.81 171 ARG B C 1
ATOM 3348 O O . ARG B 1 171 ? -15.352 5.02 -14.773 1 91.81 171 ARG B O 1
ATOM 3355 N N . LEU B 1 172 ? -13.375 4.137 -14.359 1 92.62 172 LEU B N 1
ATOM 3356 C CA . LEU B 1 172 ? -13.812 3.664 -13.055 1 92.62 172 LEU B CA 1
ATOM 3357 C C . LEU B 1 172 ? -14.07 4.836 -12.109 1 92.62 172 LEU B C 1
ATOM 3359 O O . LEU B 1 172 ? -15.078 4.848 -11.398 1 92.62 172 LEU B O 1
ATOM 3363 N N . PHE B 1 173 ? -13.203 5.82 -12.148 1 89.56 173 PHE B N 1
ATOM 3364 C CA . PHE B 1 173 ? -13.422 6.996 -11.312 1 89.56 173 PHE B CA 1
ATOM 3365 C C . PHE B 1 173 ? -14.688 7.734 -11.734 1 89.56 173 PHE B C 1
ATOM 3367 O O . PHE B 1 173 ? -15.414 8.266 -10.898 1 89.56 173 PHE B O 1
ATOM 3374 N N . ARG B 1 174 ? -14.938 7.766 -13.016 1 87.88 174 ARG B N 1
ATOM 3375 C CA . ARG B 1 174 ? -16.141 8.406 -13.523 1 87.88 174 ARG B CA 1
ATOM 3376 C C . ARG B 1 174 ? -17.391 7.684 -13.031 1 87.88 174 ARG B C 1
ATOM 3378 O O . ARG B 1 174 ? -18.453 8.289 -12.914 1 87.88 174 ARG B O 1
ATOM 3385 N N . ARG B 1 175 ? -17.219 6.441 -12.672 1 88.62 175 ARG B N 1
ATOM 3386 C CA . ARG B 1 175 ? -18.344 5.648 -12.188 1 88.62 175 ARG B CA 1
ATOM 3387 C C . ARG B 1 175 ? -18.484 5.766 -10.68 1 88.62 175 ARG B C 1
ATOM 3389 O O . ARG B 1 175 ? -19.344 5.113 -10.078 1 88.62 175 ARG B O 1
ATOM 3396 N N . GLY B 1 176 ? -17.625 6.52 -10.047 1 86.19 176 GLY B N 1
ATOM 3397 C CA . GLY B 1 176 ? -17.797 6.887 -8.656 1 86.19 176 GLY B CA 1
ATOM 3398 C C . GLY B 1 176 ? -17.25 5.859 -7.691 1 86.19 176 GLY B C 1
ATOM 3399 O O . GLY B 1 176 ? -17.719 5.734 -6.562 1 86.19 176 GLY B O 1
ATOM 3400 N N . ILE B 1 177 ? -16.25 5.086 -8.07 1 89.81 177 ILE B N 1
ATOM 3401 C CA . ILE B 1 177 ? -15.656 4.098 -7.18 1 89.81 177 ILE B CA 1
ATOM 3402 C C . ILE B 1 177 ? -15.07 4.797 -5.957 1 89.81 177 ILE B C 1
ATOM 3404 O O . ILE B 1 177 ? -14.828 6.008 -5.984 1 89.81 177 ILE B O 1
ATOM 3408 N N . LEU B 1 178 ? -14.898 4.078 -4.844 1 88.44 178 LEU B N 1
ATOM 3409 C CA . LEU B 1 178 ? -14.336 4.605 -3.605 1 88.44 178 LEU B CA 1
ATOM 3410 C C . LEU B 1 178 ? -12.867 4.977 -3.787 1 88.44 178 LEU B C 1
ATOM 3412 O O . LEU B 1 178 ? -12.375 5.918 -3.158 1 88.44 178 LEU B O 1
ATOM 3416 N N . GLY B 1 179 ? -12.188 4.164 -4.566 1 91.69 179 GLY B N 1
ATOM 3417 C CA . GLY B 1 179 ? -10.781 4.438 -4.805 1 91.69 179 GLY B CA 1
ATOM 3418 C C . GLY B 1 179 ? -10.055 3.295 -5.496 1 91.69 179 GLY B C 1
ATOM 3419 O O . GLY B 1 179 ? -10.625 2.211 -5.664 1 91.69 179 GLY B O 1
ATOM 3420 N N . ILE B 1 180 ? -8.852 3.613 -5.949 1 95.06 180 ILE B N 1
ATOM 3421 C CA . ILE B 1 180 ? -7.965 2.621 -6.543 1 95.06 180 ILE B CA 1
ATOM 3422 C C . ILE B 1 180 ? -6.617 2.643 -5.828 1 95.06 180 ILE B C 1
ATOM 3424 O O . ILE B 1 180 ? -6.07 3.713 -5.555 1 95.06 180 ILE B O 1
ATOM 3428 N N . ARG B 1 181 ? -6.191 1.48 -5.453 1 97.31 181 ARG B N 1
ATOM 3429 C CA . ARG B 1 181 ? -4.848 1.324 -4.906 1 97.31 181 ARG B CA 1
ATOM 3430 C C . ARG B 1 181 ? -3.906 0.704 -5.934 1 97.31 181 ARG B C 1
ATOM 3432 O O . ARG B 1 181 ? -4.344 -0.026 -6.824 1 97.31 181 ARG B O 1
ATOM 3439 N N . ARG B 1 182 ? -2.697 1.043 -5.84 1 96.69 182 ARG B N 1
ATOM 3440 C CA . ARG B 1 182 ? -1.574 0.468 -6.574 1 96.69 182 ARG B CA 1
ATOM 3441 C C . ARG B 1 182 ? -0.395 0.199 -5.645 1 96.69 182 ARG B C 1
ATOM 3443 O O . ARG B 1 182 ? 0.378 1.108 -5.336 1 96.69 182 ARG B O 1
ATOM 3450 N N . THR B 1 183 ? -0.242 -1.075 -5.332 1 97.12 183 THR B N 1
ATOM 3451 C CA . THR B 1 183 ? 0.66 -1.397 -4.23 1 97.12 183 THR B CA 1
ATOM 3452 C C . THR B 1 183 ? 1.966 -1.985 -4.758 1 97.12 183 THR B C 1
ATOM 3454 O O . THR B 1 183 ? 2.984 -1.971 -4.062 1 97.12 183 THR B O 1
ATOM 3457 N N . GLY B 1 184 ? 1.958 -2.67 -5.855 1 95.94 184 GLY B N 1
ATOM 3458 C CA . GLY B 1 184 ? 3.197 -3.104 -6.484 1 95.94 184 GLY B CA 1
ATOM 3459 C C . GLY B 1 184 ? 3.514 -4.566 -6.23 1 95.94 184 GLY B C 1
ATOM 3460 O O . GLY B 1 184 ? 4.637 -5.012 -6.477 1 95.94 184 GLY B O 1
ATOM 3461 N N . ALA B 1 185 ? 2.52 -5.348 -5.738 1 97.12 185 ALA B N 1
ATOM 3462 C CA . ALA B 1 185 ? 2.693 -6.781 -5.523 1 97.12 185 ALA B CA 1
ATOM 3463 C C . ALA B 1 185 ? 1.419 -7.547 -5.871 1 97.12 185 ALA B C 1
ATOM 3465 O O . ALA B 1 185 ? 0.476 -7.59 -5.078 1 97.12 185 ALA B O 1
ATOM 3466 N N . ALA B 1 186 ? 1.44 -8.219 -6.992 1 97.75 186 ALA B N 1
ATOM 3467 C CA . ALA B 1 186 ? 0.239 -8.781 -7.602 1 97.75 186 ALA B CA 1
ATOM 3468 C C . ALA B 1 186 ? -0.316 -9.93 -6.754 1 97.75 186 ALA B C 1
ATOM 3470 O O . ALA B 1 186 ? -1.521 -9.992 -6.5 1 97.75 186 ALA B O 1
ATOM 3471 N N . ALA B 1 187 ? 0.56 -10.836 -6.312 1 98.62 187 ALA B N 1
ATOM 3472 C CA . ALA B 1 187 ? 0.096 -11.969 -5.52 1 98.62 187 ALA B CA 1
ATOM 3473 C C . ALA B 1 187 ? -0.591 -11.5 -4.242 1 98.62 187 ALA B C 1
ATOM 3475 O O . ALA B 1 187 ? -1.635 -12.039 -3.857 1 98.62 187 ALA B O 1
ATOM 3476 N N . LEU B 1 188 ? -0.012 -10.5 -3.668 1 98.44 188 LEU B N 1
ATOM 3477 C CA . LEU B 1 188 ? -0.586 -9.961 -2.441 1 98.44 188 LEU B CA 1
ATOM 3478 C C . LEU B 1 188 ? -1.904 -9.25 -2.725 1 98.44 188 LEU B C 1
ATOM 3480 O O . LEU B 1 188 ? -2.852 -9.352 -1.941 1 98.44 188 LEU B O 1
ATOM 3484 N N . ASP B 1 189 ? -1.997 -8.516 -3.803 1 98.75 189 ASP B N 1
ATOM 3485 C CA . ASP B 1 189 ? -3.238 -7.852 -4.199 1 98.75 189 ASP B CA 1
ATOM 3486 C C . ASP B 1 189 ? -4.363 -8.867 -4.387 1 98.75 189 ASP B C 1
ATOM 3488 O O . ASP B 1 189 ? -5.504 -8.617 -3.992 1 98.75 189 ASP B O 1
ATOM 3492 N N . LEU B 1 190 ? -4.016 -9.977 -4.992 1 98.94 190 LEU B N 1
ATOM 3493 C CA . LEU B 1 190 ? -5.004 -11.039 -5.156 1 98.94 190 LEU B CA 1
ATOM 3494 C C . LEU B 1 190 ? -5.496 -11.547 -3.805 1 98.94 190 LEU B C 1
ATOM 3496 O O . LEU B 1 190 ? -6.695 -11.75 -3.609 1 98.94 190 LEU B O 1
ATOM 3500 N N . CYS B 1 191 ? -4.578 -11.719 -2.889 1 98.94 191 CYS B N 1
ATOM 3501 C CA . CYS B 1 191 ? -4.957 -12.172 -1.553 1 98.94 191 CYS B CA 1
ATOM 3502 C C . CYS B 1 191 ? -5.84 -11.148 -0.858 1 98.94 191 CYS B C 1
ATOM 3504 O O . CYS B 1 191 ? -6.727 -11.508 -0.08 1 98.94 191 CYS B O 1
ATOM 3506 N N . TYR B 1 192 ? -5.633 -9.859 -1.124 1 98.81 192 TYR B N 1
ATOM 3507 C CA . TYR B 1 192 ? -6.449 -8.805 -0.53 1 98.81 192 TYR B CA 1
ATOM 3508 C C . TYR B 1 192 ? -7.863 -8.836 -1.091 1 98.81 192 TYR B C 1
ATOM 3510 O O . TYR B 1 192 ? -8.828 -8.523 -0.383 1 98.81 192 TYR B O 1
ATOM 3518 N N . VAL B 1 193 ? -8.008 -9.242 -2.35 1 98.88 193 VAL B N 1
ATOM 3519 C CA . VAL B 1 193 ? -9.344 -9.516 -2.869 1 98.88 193 VAL B CA 1
ATOM 3520 C C . VAL B 1 193 ? -9.969 -10.68 -2.107 1 98.88 193 VAL B C 1
ATOM 3522 O O . VAL B 1 193 ? -11.125 -10.609 -1.694 1 98.88 193 VAL B O 1
ATOM 3525 N N . ALA B 1 194 ? -9.172 -11.695 -1.895 1 98.94 194 ALA B N 1
ATOM 3526 C CA . ALA B 1 194 ? -9.656 -12.938 -1.298 1 98.94 194 ALA B CA 1
ATOM 3527 C C . ALA B 1 194 ? -10.164 -12.703 0.121 1 98.94 194 ALA B C 1
ATOM 3529 O O . ALA B 1 194 ? -11.07 -13.406 0.587 1 98.94 194 ALA B O 1
ATOM 3530 N N . CYS B 1 195 ? -9.586 -11.719 0.789 1 98.62 195 CYS B N 1
ATOM 3531 C CA . CYS B 1 195 ? -9.992 -11.516 2.178 1 98.62 195 CYS B CA 1
ATOM 3532 C C . CYS B 1 195 ? -10.859 -10.273 2.318 1 98.62 195 CYS B C 1
ATOM 3534 O O . CYS B 1 195 ? -11.109 -9.812 3.434 1 98.62 195 CYS B O 1
ATOM 3536 N N . GLY B 1 196 ? -11.195 -9.672 1.252 1 98.25 196 GLY B N 1
ATOM 3537 C CA . GLY B 1 196 ? -12.203 -8.625 1.269 1 98.25 196 GLY B CA 1
ATOM 3538 C C . GLY B 1 196 ? -11.641 -7.254 1.587 1 98.25 196 GLY B C 1
ATOM 3539 O O . GLY B 1 196 ? -12.391 -6.312 1.847 1 98.25 196 GLY B O 1
ATOM 3540 N N . ARG B 1 197 ? -10.352 -7.082 1.627 1 97.62 197 ARG B N 1
ATOM 3541 C CA . ARG B 1 197 ? -9.742 -5.777 1.863 1 97.62 197 ARG B CA 1
ATOM 3542 C C . ARG B 1 197 ? -9.922 -4.863 0.657 1 97.62 197 ARG B C 1
ATOM 3544 O O . ARG B 1 197 ? -9.914 -3.637 0.794 1 97.62 197 ARG B O 1
ATOM 3551 N N . VAL B 1 198 ? -10.016 -5.461 -0.517 1 98.25 198 VAL B N 1
ATOM 3552 C CA . VAL B 1 198 ? -10.414 -4.785 -1.75 1 98.25 198 VAL B CA 1
ATOM 3553 C C . VAL B 1 198 ? -11.438 -5.637 -2.498 1 98.25 198 VAL B C 1
ATOM 3555 O O . VAL B 1 198 ? -11.609 -6.82 -2.191 1 98.25 198 VAL B O 1
ATOM 3558 N N . ASP B 1 199 ? -12.094 -5.035 -3.516 1 98.62 199 ASP B N 1
ATOM 3559 C CA . ASP B 1 199 ? -13.25 -5.688 -4.121 1 98.62 199 ASP B CA 1
ATOM 3560 C C . ASP B 1 199 ? -12.906 -6.242 -5.504 1 98.62 199 ASP B C 1
ATOM 3562 O O . ASP B 1 199 ? -13.656 -7.047 -6.059 1 98.62 199 ASP B O 1
ATOM 3566 N N . GLY B 1 200 ? -11.812 -5.797 -5.992 1 98.75 200 GLY B N 1
ATOM 3567 C CA . GLY B 1 200 ? -11.383 -6.234 -7.309 1 98.75 200 GLY B CA 1
ATOM 3568 C C . GLY B 1 200 ? -9.945 -5.859 -7.621 1 98.75 200 GLY B C 1
ATOM 3569 O O . GLY B 1 200 ? -9.406 -4.91 -7.051 1 98.75 200 GLY B O 1
ATOM 3570 N N . PHE B 1 201 ? -9.352 -6.59 -8.492 1 98.75 201 PHE B N 1
ATOM 3571 C CA . PHE B 1 201 ? -7.984 -6.418 -8.977 1 98.75 201 PHE B CA 1
ATOM 3572 C C . PHE B 1 201 ? -7.898 -6.695 -10.469 1 98.75 201 PHE B C 1
ATOM 3574 O O . PHE B 1 201 ? -8.508 -7.645 -10.969 1 98.75 201 PHE B O 1
ATOM 3581 N N . TRP B 1 202 ? -7.133 -5.82 -11.195 1 97.75 202 TRP B N 1
ATOM 3582 C CA . TRP B 1 202 ? -6.836 -6.137 -12.586 1 97.75 202 TRP B CA 1
ATOM 3583 C C . TRP B 1 202 ? -5.414 -5.715 -12.945 1 97.75 202 TRP B C 1
ATOM 3585 O O . TRP B 1 202 ? -4.895 -4.734 -12.414 1 97.75 202 TRP B O 1
ATOM 3595 N N . GLU B 1 203 ? -4.801 -6.484 -13.742 1 95.81 203 GLU B N 1
ATOM 3596 C CA . GLU B 1 203 ? -3.475 -6.203 -14.281 1 95.81 203 GLU B CA 1
ATOM 3597 C C . GLU B 1 203 ? -3.299 -6.824 -15.664 1 95.81 203 GLU B C 1
ATOM 3599 O O . GLU B 1 203 ? -3.658 -7.984 -15.875 1 95.81 203 GLU B O 1
ATOM 3604 N N . PRO B 1 204 ? -2.76 -6.07 -16.609 1 92.25 204 PRO B N 1
ATOM 3605 C CA . PRO B 1 204 ? -2.775 -6.496 -18 1 92.25 204 PRO B CA 1
ATOM 3606 C C . PRO B 1 204 ? -1.771 -7.609 -18.297 1 92.25 204 PRO B C 1
ATOM 3608 O O . PRO B 1 204 ? -1.968 -8.398 -19.219 1 92.25 204 PRO B O 1
ATOM 3611 N N . ILE B 1 205 ? -0.674 -7.617 -17.594 1 92.12 205 ILE B N 1
ATOM 3612 C CA . ILE B 1 205 ? 0.389 -8.562 -17.922 1 92.12 205 ILE B CA 1
ATOM 3613 C C . ILE B 1 205 ? 0.952 -9.172 -16.641 1 92.12 205 ILE B C 1
ATOM 3615 O O . ILE B 1 205 ? 1.638 -8.492 -15.867 1 92.12 205 ILE B O 1
ATOM 3619 N N . LEU B 1 206 ? 0.661 -10.453 -16.484 1 94.31 206 LEU B N 1
ATOM 3620 C CA . LEU B 1 206 ? 1.204 -11.211 -15.352 1 94.31 206 LEU B CA 1
ATOM 3621 C C . LEU B 1 206 ? 1.659 -12.594 -15.797 1 94.31 206 LEU B C 1
ATOM 3623 O O . LEU B 1 206 ? 1.074 -13.18 -16.719 1 94.31 206 LEU B O 1
ATOM 3627 N N . ASN B 1 207 ? 2.691 -13.047 -15.203 1 96.12 207 ASN B N 1
ATOM 3628 C CA . ASN B 1 207 ? 3.139 -14.422 -15.406 1 96.12 207 ASN B CA 1
ATOM 3629 C C . ASN B 1 207 ? 2.443 -15.383 -14.453 1 96.12 207 ASN B C 1
ATOM 3631 O O . ASN B 1 207 ? 1.906 -14.969 -13.422 1 96.12 207 ASN B O 1
ATOM 3635 N N . PRO B 1 208 ? 2.477 -16.656 -14.75 1 97.19 208 PRO B N 1
ATOM 3636 C CA . PRO B 1 208 ? 1.789 -17.641 -13.906 1 97.19 208 PRO B CA 1
ATOM 3637 C C . PRO B 1 208 ? 2.242 -17.578 -12.453 1 97.19 208 PRO B C 1
ATOM 3639 O O . PRO B 1 208 ? 1.42 -17.719 -11.539 1 97.19 208 PRO B O 1
ATOM 3642 N N . TRP B 1 209 ? 3.537 -17.344 -12.211 1 97.88 209 TRP B N 1
ATOM 3643 C CA . TRP B 1 209 ? 4.023 -17.328 -10.828 1 97.88 209 TRP B CA 1
ATOM 3644 C C . TRP B 1 209 ? 3.498 -16.125 -10.078 1 97.88 209 TRP B C 1
ATOM 3646 O O . TRP B 1 209 ? 3.492 -16.109 -8.844 1 97.88 209 TRP B O 1
ATOM 3656 N N . ASP B 1 210 ? 2.998 -15.133 -10.812 1 96.88 210 ASP B N 1
ATOM 3657 C CA . ASP B 1 210 ? 2.424 -13.945 -10.188 1 96.88 210 ASP B CA 1
ATOM 3658 C C . ASP B 1 210 ? 1.004 -14.219 -9.688 1 96.88 210 ASP B C 1
ATOM 3660 O O . ASP B 1 210 ? 0.54 -13.586 -8.742 1 96.88 210 ASP B O 1
ATOM 3664 N N . PHE B 1 211 ? 0.29 -15.18 -10.375 1 98.06 211 PHE B N 1
ATOM 3665 C CA . PHE B 1 211 ? -1.135 -15.18 -10.07 1 98.06 211 PHE B CA 1
ATOM 3666 C C . PHE B 1 211 ? -1.609 -16.578 -9.695 1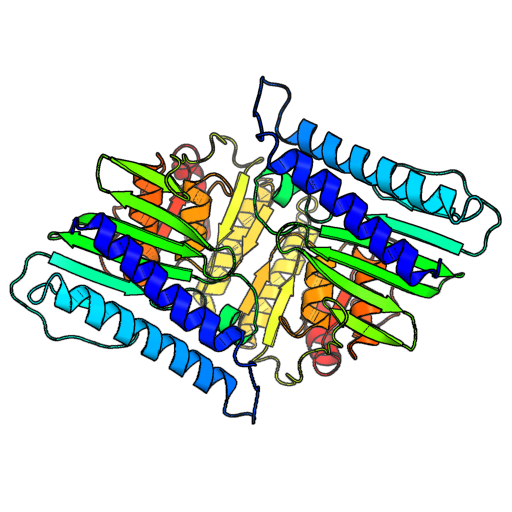 98.06 211 PHE B C 1
ATOM 3668 O O . PHE B 1 211 ? -2.715 -16.75 -9.172 1 98.06 211 PHE B O 1
ATOM 3675 N N . ALA B 1 212 ? -0.837 -17.641 -9.875 1 98.56 212 ALA B N 1
ATOM 3676 C CA . ALA B 1 212 ? -1.336 -19 -9.688 1 98.56 212 ALA B CA 1
ATOM 3677 C C . ALA B 1 212 ? -1.854 -19.219 -8.266 1 98.56 212 ALA B C 1
ATOM 3679 O O . ALA B 1 212 ? -3.006 -19.609 -8.07 1 98.56 212 ALA B O 1
ATOM 3680 N N . ALA B 1 213 ? -1.018 -18.922 -7.289 1 98.88 213 ALA B N 1
ATOM 3681 C CA . ALA B 1 213 ? -1.423 -19.109 -5.898 1 98.88 213 ALA B CA 1
ATOM 3682 C C . ALA B 1 213 ? -2.568 -18.172 -5.531 1 98.88 213 ALA B C 1
ATOM 3684 O O . ALA B 1 213 ? -3.592 -18.609 -5 1 98.88 213 ALA B O 1
ATOM 3685 N N . GLY B 1 214 ? -2.395 -16.859 -5.84 1 98.88 214 GLY B N 1
ATOM 3686 C CA . GLY B 1 214 ? -3.391 -15.859 -5.492 1 98.88 214 GLY B CA 1
ATOM 3687 C C . GLY B 1 214 ? -4.742 -16.125 -6.125 1 98.88 214 GLY B C 1
ATOM 3688 O O . GLY B 1 214 ? -5.781 -15.922 -5.488 1 98.88 214 GLY B O 1
ATOM 3689 N N . ALA B 1 215 ? -4.742 -16.578 -7.34 1 98.81 215 ALA B N 1
ATOM 3690 C CA . ALA B 1 215 ? -5.992 -16.844 -8.047 1 98.81 215 ALA B CA 1
ATOM 3691 C C . ALA B 1 215 ? -6.773 -17.969 -7.379 1 98.81 215 ALA B C 1
ATOM 3693 O O . ALA B 1 215 ? -7.992 -17.875 -7.211 1 98.81 215 ALA B O 1
ATOM 3694 N N . LEU B 1 216 ? -6.102 -19.047 -7.039 1 98.88 216 LEU B N 1
ATOM 3695 C CA . LEU B 1 216 ? -6.777 -20.125 -6.324 1 98.88 216 LEU B CA 1
ATOM 3696 C C . LEU B 1 216 ? -7.363 -19.625 -5.008 1 98.88 216 LEU B C 1
ATOM 3698 O O . LEU B 1 216 ? -8.5 -19.953 -4.664 1 98.88 216 LEU B O 1
ATOM 3702 N N . ILE B 1 217 ? -6.598 -18.828 -4.324 1 98.94 217 ILE B N 1
ATOM 3703 C CA . ILE B 1 217 ? -7.027 -18.312 -3.027 1 98.94 217 ILE B CA 1
ATOM 3704 C C . ILE B 1 217 ? -8.281 -17.453 -3.199 1 98.94 217 ILE B C 1
ATOM 3706 O O . ILE B 1 217 ? -9.227 -17.562 -2.422 1 98.94 217 ILE B O 1
ATOM 3710 N N . VAL B 1 218 ? -8.344 -16.609 -4.207 1 98.94 218 VAL B N 1
ATOM 3711 C CA . VAL B 1 218 ? -9.523 -15.797 -4.496 1 98.94 218 VAL B CA 1
ATOM 3712 C C . VAL B 1 218 ? -10.719 -16.703 -4.773 1 98.94 218 VAL B C 1
ATOM 3714 O O . VAL B 1 218 ? -11.805 -16.5 -4.223 1 98.94 218 VAL B O 1
ATOM 3717 N N . GLN B 1 219 ? -10.523 -17.688 -5.613 1 98.88 219 GLN B N 1
ATOM 3718 C CA . GLN B 1 219 ? -11.609 -18.594 -5.996 1 98.88 219 GLN B CA 1
ATOM 3719 C C . GLN B 1 219 ? -12.148 -19.344 -4.785 1 98.88 219 GLN B C 1
ATOM 3721 O O . GLN B 1 219 ? -13.367 -19.422 -4.582 1 98.88 219 GLN B O 1
ATOM 3726 N N . GLU B 1 220 ? -11.25 -19.891 -3.959 1 98.94 220 GLU B N 1
ATOM 3727 C CA . GLU B 1 220 ? -11.641 -20.656 -2.779 1 98.94 220 GLU B CA 1
ATOM 3728 C C . GLU B 1 220 ? -12.273 -19.75 -1.723 1 98.94 220 GLU B C 1
ATOM 3730 O O . GLU B 1 220 ? -12.992 -20.234 -0.841 1 98.94 220 GLU B O 1
ATOM 3735 N N . ALA B 1 221 ? -12.031 -18.453 -1.787 1 98.94 221 ALA B N 1
ATOM 3736 C CA . ALA B 1 221 ? -12.641 -17.469 -0.887 1 98.94 221 ALA B CA 1
ATOM 3737 C C . ALA B 1 221 ? -14.023 -17.047 -1.386 1 98.94 221 ALA B C 1
ATOM 3739 O O . ALA B 1 221 ? -14.719 -16.281 -0.723 1 98.94 221 ALA B O 1
ATOM 3740 N N . GLY B 1 222 ? -14.391 -17.484 -2.557 1 98.88 222 GLY B N 1
ATOM 3741 C CA . GLY B 1 222 ? -15.711 -17.188 -3.09 1 98.88 222 GLY B CA 1
ATOM 3742 C C . GLY B 1 222 ? -15.695 -16.172 -4.203 1 98.88 222 GLY B C 1
ATOM 3743 O O . GLY B 1 222 ? -16.75 -15.688 -4.633 1 98.88 222 GLY B O 1
ATOM 3744 N N . GLY B 1 223 ? -14.516 -15.82 -4.672 1 98.88 223 GLY B N 1
ATOM 3745 C CA . GLY B 1 223 ? -14.391 -14.844 -5.738 1 98.88 223 GLY B CA 1
ATOM 3746 C C . GLY B 1 223 ? -14.25 -15.469 -7.113 1 98.88 223 GLY B C 1
ATOM 3747 O O . GLY B 1 223 ? -14.484 -16.672 -7.281 1 98.88 223 GLY B O 1
ATOM 3748 N N . MET B 1 224 ? -13.938 -14.578 -8.07 1 98.75 224 MET B N 1
ATOM 3749 C CA . MET B 1 224 ? -13.766 -14.992 -9.461 1 98.75 224 MET B CA 1
ATOM 3750 C C . MET B 1 224 ? -12.469 -14.445 -10.039 1 98.75 224 MET B C 1
ATOM 3752 O O . MET B 1 224 ? -12.109 -13.297 -9.781 1 98.75 224 MET B O 1
ATOM 3756 N N . CYS B 1 225 ? -11.789 -15.25 -10.789 1 98.56 225 CYS B N 1
ATOM 3757 C CA . CYS B 1 225 ? -10.578 -14.859 -11.5 1 98.56 225 CYS B CA 1
ATOM 3758 C C . CYS B 1 225 ? -10.625 -15.305 -12.953 1 98.56 225 CYS B C 1
ATOM 3760 O O . CYS B 1 225 ? -10.812 -16.5 -13.234 1 98.56 225 CYS B O 1
ATOM 3762 N N . THR B 1 226 ? -10.484 -14.383 -13.914 1 98.31 226 THR B N 1
ATOM 3763 C CA . THR B 1 226 ? -10.508 -14.672 -15.344 1 98.31 226 THR B CA 1
ATOM 3764 C C . THR B 1 226 ? -9.586 -13.727 -16.094 1 98.31 226 THR B C 1
ATOM 3766 O O . THR B 1 226 ? -8.969 -12.844 -15.508 1 98.31 226 THR B O 1
ATOM 3769 N N . THR B 1 227 ? -9.453 -13.992 -17.344 1 97.31 227 THR B N 1
ATOM 3770 C CA . THR B 1 227 ? -8.938 -12.945 -18.234 1 97.31 227 THR B CA 1
ATOM 3771 C C . THR B 1 227 ? -9.945 -11.805 -18.359 1 97.31 227 THR B C 1
ATOM 3773 O O . THR B 1 227 ? -11.039 -11.867 -17.797 1 97.31 227 THR B O 1
ATOM 3776 N N . TYR B 1 228 ? -9.594 -10.758 -19.062 1 94.69 228 TYR B N 1
ATOM 3777 C CA . TYR B 1 228 ? -10.484 -9.625 -19.266 1 94.69 228 TYR B CA 1
ATOM 3778 C C . TYR B 1 228 ? -11.711 -10.039 -20.078 1 94.69 228 TYR B C 1
ATOM 3780 O O . TYR B 1 228 ? -12.773 -9.414 -19.984 1 94.69 228 TYR B O 1
ATOM 3788 N N . GLU B 1 229 ? -11.594 -11.156 -20.828 1 92.19 229 GLU B N 1
ATOM 3789 C CA . GLU B 1 229 ? -12.656 -11.664 -21.688 1 92.19 229 GLU B CA 1
ATOM 3790 C C . GLU B 1 229 ? -13.5 -12.703 -20.969 1 92.19 229 GLU B C 1
ATOM 3792 O O . GLU B 1 229 ? -14.305 -13.406 -21.578 1 92.19 229 GLU B O 1
ATOM 3797 N N . ALA B 1 230 ? -13.234 -12.836 -19.672 1 93.38 230 ALA B N 1
ATOM 3798 C CA . ALA B 1 230 ? -13.992 -13.75 -18.828 1 93.38 230 ALA B CA 1
ATOM 3799 C C . ALA B 1 230 ? -13.68 -15.203 -19.172 1 93.38 230 ALA B C 1
ATOM 3801 O O . ALA B 1 230 ? -14.547 -16.078 -19.078 1 93.38 230 ALA B O 1
ATOM 3802 N N . GLU B 1 231 ? -12.492 -15.43 -19.656 1 95.81 231 GLU B N 1
ATOM 3803 C CA . GLU B 1 231 ? -12 -16.781 -19.891 1 95.81 231 GLU B CA 1
ATOM 3804 C C . GLU B 1 231 ? -11.148 -17.281 -18.734 1 95.81 231 GLU B C 1
ATOM 3806 O O . GLU B 1 231 ? -10.594 -16.469 -17.984 1 95.81 231 GLU B O 1
ATOM 3811 N N . PRO B 1 232 ? -11.133 -18.609 -18.594 1 95.75 232 PRO B N 1
ATOM 3812 C CA . PRO B 1 232 ? -10.227 -19.125 -17.562 1 95.75 232 PRO B CA 1
ATOM 3813 C C . PRO B 1 232 ? -8.789 -18.641 -17.75 1 95.75 232 PRO B C 1
ATOM 3815 O O . PRO B 1 232 ? -8.336 -18.453 -18.875 1 95.75 232 PRO B O 1
ATOM 3818 N N . LEU B 1 233 ? -8.086 -18.438 -16.641 1 95.88 233 LEU B N 1
ATOM 3819 C CA . LEU B 1 233 ? -6.691 -18 -16.703 1 95.88 233 LEU B CA 1
ATOM 3820 C C . LEU B 1 233 ? -5.824 -19.078 -17.344 1 95.88 233 LEU B C 1
ATOM 3822 O O . LEU B 1 233 ? -5.902 -20.25 -16.969 1 95.88 233 LEU B O 1
ATOM 3826 N N . PRO B 1 234 ? -5.035 -18.594 -18.281 1 91.75 234 PRO B N 1
ATOM 3827 C CA . PRO B 1 234 ? -4.102 -19.547 -18.875 1 91.75 234 PRO B CA 1
ATOM 3828 C C . PRO B 1 234 ? -2.83 -19.734 -18.047 1 91.75 234 PRO B C 1
ATOM 3830 O O . PRO B 1 234 ? -2.576 -18.969 -17.125 1 91.75 234 PRO B O 1
ATOM 3833 N N . PHE B 1 235 ? -2.135 -20.828 -18.047 1 89.94 235 PHE B N 1
ATOM 3834 C CA . PHE B 1 235 ? -0.838 -21 -17.406 1 89.94 235 PHE B CA 1
ATOM 3835 C C . PHE B 1 235 ? 0.275 -20.422 -18.266 1 89.94 235 PHE B C 1
ATOM 3837 O O . PHE B 1 235 ? 1.255 -21.109 -18.578 1 89.94 235 PHE B O 1
ATOM 3844 N N . GLU B 1 236 ? 0.09 -19.219 -18.766 1 94.69 236 GLU B N 1
ATOM 3845 C CA . GLU B 1 236 ? 1.018 -18.375 -19.5 1 94.69 236 GLU B CA 1
ATOM 3846 C C . GLU B 1 236 ? 0.793 -16.891 -19.156 1 94.69 236 GLU B C 1
ATOM 3848 O O . GLU B 1 236 ? -0.092 -16.562 -18.359 1 94.69 236 GLU B O 1
ATOM 3853 N N . THR B 1 237 ? 1.687 -16.062 -19.641 1 94.38 237 THR B N 1
ATOM 3854 C CA . THR B 1 237 ? 1.515 -14.625 -19.438 1 94.38 237 THR B CA 1
ATOM 3855 C C . THR B 1 237 ? 0.136 -14.18 -19.922 1 94.38 237 THR B C 1
ATOM 3857 O O . THR B 1 237 ? -0.292 -14.531 -21.016 1 94.38 237 THR B O 1
ATOM 3860 N N . SER B 1 238 ? -0.587 -13.453 -19.062 1 93.94 238 SER B N 1
ATOM 3861 C CA . SER B 1 238 ? -1.976 -13.109 -19.359 1 93.94 238 SER B CA 1
ATOM 3862 C C . SER B 1 238 ? -2.443 -11.922 -18.516 1 93.94 238 SER B C 1
ATOM 3864 O O . SER B 1 238 ? -1.85 -11.617 -17.484 1 93.94 238 SER B O 1
ATOM 3866 N N . PRO B 1 239 ? -3.469 -11.18 -19.109 1 94 239 PRO B N 1
ATOM 3867 C CA . PRO B 1 239 ? -4.191 -10.289 -18.203 1 94 239 PRO B CA 1
ATOM 3868 C C . PRO B 1 239 ? -5.016 -11.039 -17.156 1 94 239 PRO B C 1
ATOM 3870 O O . PRO B 1 239 ? -5.395 -12.195 -17.391 1 94 239 PRO B O 1
ATOM 3873 N N . ILE B 1 240 ? -5.285 -10.367 -16.094 1 97.19 240 ILE B N 1
ATOM 3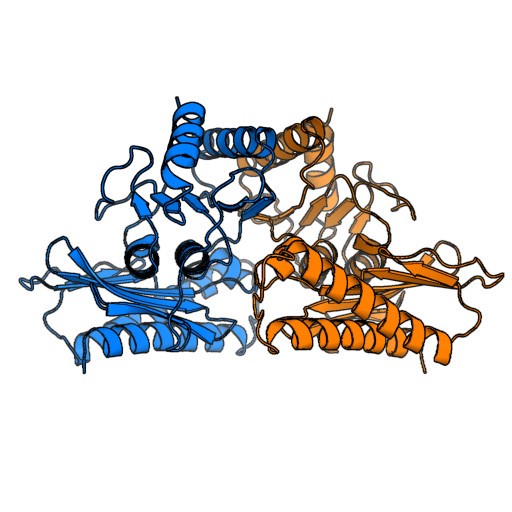874 C CA . ILE B 1 240 ? -6.094 -11 -15.055 1 97.19 240 ILE B CA 1
ATOM 3875 C C . ILE B 1 240 ? -7.113 -10 -14.516 1 97.19 240 ILE B C 1
ATOM 3877 O O . ILE B 1 240 ? -6.809 -8.812 -14.359 1 97.19 240 ILE B O 1
ATOM 3881 N N . LEU B 1 241 ? -8.312 -10.438 -14.305 1 98.62 241 LEU B N 1
ATOM 3882 C CA . LEU B 1 241 ? -9.352 -9.781 -13.516 1 98.62 241 LEU B CA 1
ATOM 3883 C C . LEU B 1 241 ? -9.797 -10.672 -12.359 1 98.62 241 LEU B C 1
ATOM 3885 O O . LEU B 1 241 ? -10.242 -11.805 -12.578 1 98.62 241 LEU B O 1
ATOM 3889 N N . ALA B 1 242 ? -9.586 -10.25 -11.172 1 98.94 242 ALA B N 1
ATOM 3890 C CA . ALA B 1 242 ? -10.062 -10.922 -9.969 1 98.94 242 ALA B CA 1
ATOM 3891 C C . ALA B 1 242 ? -11.047 -10.047 -9.203 1 98.94 242 ALA B C 1
ATOM 3893 O O . ALA B 1 242 ? -10.812 -8.852 -9.023 1 98.94 242 ALA B O 1
ATOM 3894 N N . THR B 1 243 ? -12.227 -10.633 -8.828 1 98.88 243 THR B N 1
ATOM 3895 C CA . THR B 1 243 ? -13.234 -9.852 -8.117 1 98.88 243 THR B CA 1
ATOM 3896 C C . THR B 1 243 ? -13.906 -10.695 -7.039 1 98.88 243 THR B C 1
ATOM 3898 O O . THR B 1 243 ? -13.625 -11.891 -6.906 1 98.88 243 THR B O 1
ATOM 3901 N N . ASN B 1 244 ? -14.82 -10.031 -6.305 1 98.75 244 ASN B N 1
ATOM 3902 C CA . ASN B 1 244 ? -15.633 -10.719 -5.305 1 98.75 244 ASN B CA 1
ATOM 3903 C C . ASN B 1 244 ? -16.766 -11.508 -5.949 1 98.75 244 ASN B C 1
ATOM 3905 O O . ASN B 1 244 ? -17.656 -12.016 -5.254 1 98.75 244 ASN B O 1
ATOM 3909 N N . GLY B 1 245 ? -16.734 -11.648 -7.266 1 98.5 245 GLY B N 1
ATOM 3910 C CA . GLY B 1 245 ? -17.781 -12.344 -7.988 1 98.5 245 GLY B CA 1
ATOM 3911 C C . GLY B 1 245 ? -18.922 -11.43 -8.406 1 98.5 245 GLY B C 1
ATOM 3912 O O . GLY B 1 245 ? -19.266 -11.352 -9.594 1 98.5 245 GLY B O 1
ATOM 3913 N N . ARG B 1 246 ? -19.453 -10.648 -7.527 1 98.19 246 ARG B N 1
ATOM 3914 C CA . ARG B 1 246 ? -20.594 -9.773 -7.758 1 98.19 246 ARG B CA 1
ATOM 3915 C C . ARG B 1 246 ? -20.234 -8.648 -8.727 1 98.19 246 ARG B C 1
ATOM 3917 O O . ARG B 1 246 ? -21.062 -8.25 -9.555 1 98.19 246 ARG B O 1
ATOM 3924 N N . LEU B 1 247 ? -19.031 -8.188 -8.625 1 98.19 247 LEU B N 1
ATOM 3925 C CA . LEU B 1 247 ? -18.609 -7.039 -9.414 1 98.19 247 LEU B CA 1
ATOM 3926 C C . LEU B 1 247 ? -17.984 -7.48 -10.727 1 98.19 247 LEU B C 1
ATOM 3928 O O . LEU B 1 247 ? -17.625 -6.645 -11.562 1 98.19 247 LEU B O 1
ATOM 3932 N N . HIS B 1 248 ? -17.812 -8.742 -10.945 1 98.44 248 HIS B N 1
ATOM 3933 C CA . HIS B 1 248 ? -17.016 -9.258 -12.047 1 98.44 248 HIS B CA 1
ATOM 3934 C C . HIS B 1 248 ? -17.578 -8.82 -13.391 1 98.44 248 HIS B C 1
ATOM 3936 O O . HIS B 1 248 ? -16.844 -8.297 -14.234 1 98.44 248 HIS B O 1
ATOM 3942 N N . PRO B 1 249 ? -18.891 -8.906 -13.672 1 97.5 249 PRO B N 1
ATOM 3943 C CA . PRO B 1 249 ? -19.406 -8.523 -14.992 1 97.5 249 PRO B CA 1
ATOM 3944 C C . PRO B 1 249 ? -19.203 -7.039 -15.289 1 97.5 249 PRO B C 1
ATOM 3946 O O . PRO B 1 249 ? -18.766 -6.684 -16.391 1 97.5 249 PRO B O 1
ATOM 3949 N N . VAL B 1 250 ? -19.484 -6.227 -14.305 1 97 250 VAL B N 1
ATOM 3950 C CA . VAL B 1 250 ? -19.422 -4.789 -14.539 1 97 250 VAL B CA 1
ATOM 3951 C C . VAL B 1 250 ? -17.969 -4.363 -14.719 1 97 250 VAL B C 1
ATOM 3953 O O . VAL B 1 250 ? -17.656 -3.523 -15.57 1 97 250 VAL B O 1
ATOM 3956 N N . LEU B 1 251 ? -17.047 -4.891 -13.93 1 97.56 251 LEU B N 1
ATOM 3957 C CA . LEU B 1 251 ? -15.633 -4.543 -14.055 1 97.56 251 LEU B CA 1
ATOM 3958 C C . LEU B 1 251 ? -15.062 -5.047 -15.375 1 97.56 251 LEU B C 1
ATOM 3960 O O . LEU B 1 251 ? -14.289 -4.348 -16.031 1 97.56 251 LEU B O 1
ATOM 3964 N N . SER B 1 252 ? -15.438 -6.27 -15.734 1 97.25 252 SER B N 1
ATOM 3965 C CA . SER B 1 252 ? -15.016 -6.805 -17.031 1 97.25 252 SER B CA 1
ATOM 3966 C C . SER B 1 252 ? -15.461 -5.906 -18.172 1 97.25 252 SER B C 1
ATOM 3968 O O . SER B 1 252 ? -14.695 -5.645 -19.094 1 97.25 252 SER B O 1
ATOM 3970 N N . GLU B 1 253 ? -16.609 -5.438 -18.109 1 96.44 253 GLU B N 1
ATOM 3971 C CA . GLU B 1 253 ? -17.156 -4.562 -19.141 1 96.44 253 GLU B CA 1
ATOM 3972 C C . GLU B 1 253 ? -16.391 -3.25 -19.219 1 96.44 253 GLU B C 1
ATOM 3974 O O . GLU B 1 253 ? -16.016 -2.809 -20.312 1 96.44 253 GLU B O 1
ATOM 3979 N N . VAL B 1 254 ? -16.156 -2.645 -18.062 1 95.25 254 VAL B N 1
ATOM 3980 C CA . VAL B 1 254 ? -15.445 -1.37 -18.016 1 95.25 254 VAL B CA 1
ATOM 3981 C C . VAL B 1 254 ? -14.055 -1.535 -18.609 1 95.25 254 VAL B C 1
ATOM 3983 O O . VAL B 1 254 ? -13.602 -0.701 -19.391 1 95.25 254 VAL B O 1
ATOM 3986 N N . ILE B 1 255 ? -13.383 -2.607 -18.25 1 95.69 255 ILE B N 1
ATOM 3987 C CA . ILE B 1 255 ? -12.016 -2.855 -18.688 1 95.69 255 ILE B CA 1
ATOM 3988 C C . ILE B 1 255 ? -12 -3.104 -20.203 1 95.69 255 ILE B C 1
ATOM 3990 O O . ILE B 1 255 ? -11.195 -2.516 -20.922 1 95.69 255 ILE B O 1
ATOM 3994 N N . ARG B 1 256 ? -12.906 -3.893 -20.656 1 94.94 256 ARG B N 1
ATOM 3995 C CA . ARG B 1 256 ? -12.945 -4.227 -22.078 1 94.94 256 ARG B CA 1
ATOM 3996 C C . ARG B 1 256 ? -13.289 -3 -22.922 1 94.94 256 ARG B C 1
ATOM 3998 O O . ARG B 1 256 ? -12.75 -2.818 -24 1 94.94 256 ARG B O 1
ATOM 4005 N N . GLU B 1 257 ? -14.148 -2.195 -22.469 1 92.94 257 GLU B N 1
ATOM 4006 C CA . GLU B 1 257 ? -14.5 -0.968 -23.172 1 92.94 257 GLU B CA 1
ATOM 4007 C C . GLU B 1 257 ? -13.305 -0.022 -23.266 1 92.94 257 GLU B C 1
ATOM 4009 O O . GLU B 1 257 ? -13.117 0.649 -24.297 1 92.94 257 GLU B O 1
ATOM 4014 N N . ALA B 1 258 ? -12.594 0.037 -22.188 1 90.31 258 ALA B N 1
ATOM 4015 C CA . ALA B 1 258 ? -11.438 0.927 -22.156 1 90.31 258 ALA B CA 1
ATOM 4016 C C . ALA B 1 258 ? -10.352 0.453 -23.109 1 90.31 258 ALA B C 1
ATOM 4018 O O . ALA B 1 258 ? -9.594 1.263 -23.656 1 90.31 258 ALA B O 1
ATOM 4019 N N . LEU B 1 259 ? -10.305 -0.801 -23.344 1 86.44 259 LEU B N 1
ATOM 4020 C CA . LEU B 1 259 ? -9.211 -1.364 -24.125 1 86.44 259 LEU B CA 1
ATOM 4021 C C . LEU B 1 259 ? -9.617 -1.487 -25.594 1 86.44 259 LEU B C 1
ATOM 4023 O O . LEU B 1 259 ? -8.781 -1.782 -26.453 1 86.44 259 LEU B O 1
ATOM 4027 N N . SER B 1 260 ? -10.914 -1.381 -25.859 1 82.06 260 SER B N 1
ATOM 4028 C CA . SER B 1 260 ? -11.391 -1.4 -27.234 1 82.06 260 SER B CA 1
ATOM 4029 C C . SER B 1 260 ? -11.102 -0.079 -27.938 1 82.06 260 SER B C 1
ATOM 4031 O O . SER B 1 260 ? -11.023 0.969 -27.297 1 82.06 260 SER B O 1
#

Organism: Winmispira thermophila (strain ATCC 700085 / DSM 6578 / Z-1203) (NCBI:txid869211)

Secondary structure (DSSP, 8-state):
--HHHHHHHHHHHHHHHHHHHHHS-----STTHHHHHHHHHHHHHHHHHHHHHHHH-TTSEEEESS------S-SEEEEEEEEE-HHHHHHT-S--EEEEEEEETTEEEEEEEEETTTTEEEEEETTS-EEETTEE--------GGG-EEEE---TT-HHHHHHHHHHHHHHHHTT-SEEEB-S-HHHHHHHHHTTSSSEEEEEEE-HHHHHHHHHHHHHTT-EEE-TTSPPPPSSSEEEEEE-STTHHHHHHHHHHHH-/--HHHHHHHHHHHHHHHHHHHHHS-----SSS-HHHHHHHHHHHHHHHHHHHHHHH-TTSEEEESS------S-SEEEEEEEEE-HHHHHHT-S--EEEEEEEETTEEEEEEEEETTTTEEEEEETTS-EEETTEE--------GGG-EEEE---SS-HHHHHHHHHHHHHHHHTT-SEEEB-S-HHHHHHHHHTTSSSEEEEEEE-HHHHHHHHHHHHHTT-EEE-TTSPPPPSSSEEEEEE-STTHHHHHHHHHHHH-

Solvent-accessible surface area (backbone atoms only — not comparable to full-atom values): 25254 Å² total; per-residue (Å²): 130,53,72,56,57,48,28,43,49,35,12,50,49,13,26,53,45,51,50,52,52,59,67,74,47,67,70,68,55,67,99,79,37,46,68,46,46,43,49,45,49,37,49,52,14,40,52,55,28,50,53,55,48,38,72,78,40,71,59,49,23,57,46,44,77,88,54,88,56,80,81,54,87,46,62,37,35,38,29,30,20,39,50,33,16,53,70,29,55,57,34,64,34,85,41,35,27,10,30,19,21,34,24,52,74,92,38,68,43,28,17,8,36,18,35,49,73,80,67,45,38,37,34,22,39,70,91,69,36,14,25,48,74,84,37,78,38,37,28,37,85,66,66,48,64,44,72,28,38,33,36,39,52,78,73,69,79,50,68,64,60,48,54,38,51,51,42,32,51,52,52,46,51,71,57,44,27,62,44,70,34,22,72,60,21,62,34,58,52,33,45,32,25,13,54,26,37,24,42,26,37,42,33,68,76,39,46,40,40,44,39,53,15,21,43,48,22,16,40,40,13,57,20,37,60,19,24,64,84,70,37,79,67,64,92,43,75,37,39,39,33,34,23,28,43,65,40,38,66,63,51,33,48,51,45,48,58,41,69,97,130,54,73,56,57,50,29,43,50,33,12,50,49,14,27,52,46,52,50,51,51,60,66,72,44,67,64,72,58,73,88,78,47,61,65,52,54,42,50,46,50,37,48,52,15,39,51,55,27,49,54,55,48,38,72,79,41,71,58,48,24,56,45,42,77,87,54,88,56,78,82,54,90,46,60,37,34,38,30,27,19,38,50,33,16,53,71,30,56,53,35,66,33,86,41,33,26,10,30,19,21,33,24,51,74,92,38,68,43,27,19,9,36,20,36,49,75,80,68,46,39,37,34,21,38,70,91,69,35,14,25,49,74,83,37,78,38,38,28,37,85,68,64,50,66,44,73,29,36,32,35,38,54,76,75,62,84,48,65,65,60,47,53,38,50,51,43,31,49,53,52,44,52,72,57,43,27,62,45,70,34,23,72,62,22,62,36,57,50,34,44,32,25,13,54,28,37,24,39,28,37,44,33,68,77,38,45,41,40,43,39,51,16,21,44,47,22,16,40,38,14,59,20,37,59,19,24,63,83,69,38,79,67,64,94,43,75,38,38,39,33,36,23,28,43,64,40,38,67,62,52,33,48,51,45,48,57,40,68,97

Foldseek 3Di:
DDPQVLQQVLFVLLLVLLVCCVVVDPPPDDPVRLVVSLLVSQVVSVVRSVVSVCVVPVQEAEAEDNDHDDDHPAQKYKFWRSKFQSVCSSVVNQFIWIKIWMARNFGTAKIWIARSRVRWIWIDGVPPAIDIVNHGAAAAPDQQLLAFEEEEDEDPPDPVQVVLVVLLVVLSVVSNHPYYHYRRGQLVRLVCRLRHVGFKYKYFWDACSRPVRSQNSNVRNQKHKAALVRHHDGNGIGIMIIGSHSCNVVSSVSSVVSND/DDPQVLQQVLFVLLLVLLVCCVPVPVPPPDDPALVVSLLVSQVVSVVRSVVSVCVVPVQAAEAEDNDHDDDHPAQKYKFWRSKFQSVCSSVVNQFIWIKIWMARNFGTAKIWIARSRVRWIWIDGVPPAIDIVNHGAAAAPDQQLLAFEEEEDEDPDDPVQVVLVVLLVVLSVVSNHPYYHYRRGQLVRLVCRLRHVGFKYKYFWDACSRPVRSQNSNVRNQKDKAALVRHHDGNGIGIMIIGSHSCNVVSSVSSVVSND

Nearest PDB structures (foldseek):
  2czi-assembly1_A-2  TM=9.229E-01  e=5.976E-27  Homo sapiens
  2czh-assembly1_B  TM=9.113E-01  e=6.788E-26  Homo sapiens
  2czk-assembly1_A-2  TM=9.000E-01  e=7.665E-26  Homo sapiens
  2ddk-assembly1_B  TM=8.597E-01  e=1.495E-25  Homo sapiens
  5yht-assembly1_A  TM=8.575E-01  e=1.356E-21  Mycobacterium tuberculosis H37Rv

pLDDT: mean 92.11, std 13.39, range [31.53, 98.94]